Protein AF-0000000079730580 (afdb_homodimer)

InterPro domains:
  IPR032688 ABC-2 type transporter permease protein NosY-like [PF12679] (6-275)

Organism: NCBI:txid1457250

Sequence (556 aa):
MNRLLQIARKDFRDAARDRELYVAGALFLLLGLAIGYIVGGSPEQADGASVAFGSLAGLTFIGTLAAVALSQNQIVGKRSSGELRVLLSLPFSRRDVVYGSFFGRWALLATMSIVTLVVAAGLAFLRGAPVGVAPLLGAIVLASVLLGVFVSLAVGLSAGSENTARAAAGSFGIFIVVLFLWGQLPGIVRYVLNGFSSPTGATPSWAKAWGHLQPIAALRNLSVDVFPDLAPALSAFANSIPESQPVYTEPWFGALVVLAWVVLPVTAGYLKLRGADLMNRLLQIARKDFRDAARDRELYVAGALFLLLGLAIGYIVGGSPEQADGASVAFGSLAGLTFIGTLAAVALSQNQIVGKRSSGELRVLLSLPFSRRDVVYGSFFGRWALLATMSIVTLVVAAGLAFLRGAPVGVAPLLGAIVLASVLLGVFVSLAVGLSAGSENTARAAAGSFGIFIVVLFLWGQLPGIVRYVLNGFSSPTGATPSWAKAWGHLQPIAALRNLSVDVFPDLAPALSAFANSIPESQPVYTEPWFGALVVLAWVVLPVTAGYLKLRGADL

Solvent-accessible surface area (backbone atoms only — not comparable to full-atom values): 26695 Å² total; per-residue (Å²): 129,58,65,32,55,54,39,11,52,48,44,34,55,54,44,71,68,35,70,68,41,53,54,51,48,49,50,38,45,49,49,12,49,48,39,6,50,56,45,17,69,40,27,88,79,38,43,38,41,46,51,28,21,34,45,39,19,32,37,64,51,58,40,33,50,45,26,26,70,73,20,14,45,58,42,26,45,28,51,74,71,44,51,46,60,55,45,53,72,38,99,41,49,75,64,31,51,53,54,6,44,45,51,9,51,35,51,48,52,35,50,46,50,44,52,16,49,51,46,11,40,51,46,11,42,76,48,64,16,51,73,32,67,67,40,38,54,50,32,48,52,52,45,35,53,52,32,33,28,33,25,16,41,6,33,6,41,4,36,54,30,92,40,57,67,56,8,42,52,50,26,54,46,50,50,45,35,57,54,63,39,51,76,46,48,50,55,51,54,42,20,57,72,52,58,29,31,82,69,82,73,79,82,51,68,67,48,57,49,54,36,38,64,35,59,54,25,6,47,23,35,40,30,36,85,81,35,61,80,42,22,66,38,39,41,84,63,23,63,81,80,63,86,70,78,48,72,66,54,34,38,69,47,9,47,52,46,37,51,45,45,37,46,47,35,33,51,52,8,47,57,46,41,71,70,49,86,127,128,60,64,32,55,54,40,12,51,48,43,35,55,52,45,72,68,35,69,67,41,54,53,50,48,50,51,36,44,48,50,12,48,50,39,7,51,56,45,17,70,41,26,89,79,38,43,38,39,47,52,29,23,35,45,40,19,33,37,67,50,59,40,34,50,43,25,26,70,72,20,13,45,59,41,26,44,28,52,75,72,44,49,45,59,54,46,52,72,39,99,42,48,76,63,30,50,53,54,6,42,45,51,9,53,35,52,47,53,34,51,47,52,43,51,16,48,51,46,13,41,50,45,12,42,75,49,61,16,51,73,32,66,67,40,38,53,49,31,47,53,52,46,35,53,53,33,32,29,33,25,16,41,5,33,6,40,3,35,53,31,91,41,61,68,56,8,42,51,49,25,54,46,50,51,46,37,58,54,64,39,51,78,47,49,49,56,52,52,43,22,56,73,53,59,29,32,82,73,83,65,81,82,51,70,68,48,56,48,53,36,39,66,34,58,54,25,7,45,23,35,40,30,36,84,82,36,61,78,43,22,66,37,38,41,85,61,23,62,81,80,65,87,69,77,48,73,66,55,34,36,68,47,9,48,51,45,36,50,46,44,37,47,47,36,34,49,53,8,46,57,46,41,70,71,49,88,127

Structure (mmCIF, N/CA/C/O backbone):
data_AF-0000000079730580-model_v1
#
loop_
_entity.id
_entity.type
_entity.pdbx_description
1 polymer 'ABC transporter'
#
loop_
_atom_site.group_PDB
_atom_site.id
_atom_site.type_symbol
_atom_site.label_atom_id
_atom_site.label_alt_id
_atom_site.label_comp_id
_atom_site.label_asym_id
_atom_site.label_entity_id
_atom_site.label_seq_id
_atom_site.pdbx_PDB_ins_code
_atom_site.Cartn_x
_atom_site.Cartn_y
_atom_site.Cartn_z
_atom_site.occupancy
_atom_site.B_iso_or_equiv
_atom_site.auth_seq_id
_atom_site.auth_comp_id
_atom_site.auth_asym_id
_atom_site.auth_atom_id
_atom_site.pdbx_PDB_model_num
ATOM 1 N N . MET A 1 1 ? -25.781 35.344 5.598 1 67.62 1 MET A N 1
ATOM 2 C CA . MET A 1 1 ? -24.672 34.375 5.703 1 67.62 1 MET A CA 1
ATOM 3 C C . MET A 1 1 ? -24.672 33.406 4.535 1 67.62 1 MET A C 1
ATOM 5 O O . MET A 1 1 ? -25.734 32.938 4.109 1 67.62 1 MET A O 1
ATOM 9 N N . ASN A 1 2 ? -23.5 33.25 3.814 1 89.75 2 ASN A N 1
ATOM 10 C CA . ASN A 1 2 ? -23.359 32.375 2.66 1 89.75 2 ASN A CA 1
ATOM 11 C C . ASN A 1 2 ? -23.703 30.938 3.018 1 89.75 2 ASN A C 1
ATOM 13 O O . ASN A 1 2 ? -23.469 30.5 4.148 1 89.75 2 ASN A O 1
ATOM 17 N N . ARG A 1 3 ? -24.828 30.516 2.369 1 90.44 3 ARG A N 1
ATOM 18 C CA . ARG A 1 3 ? -25.328 29.156 2.578 1 90.44 3 ARG A CA 1
ATOM 19 C C . ARG A 1 3 ? -24.188 28.188 2.85 1 90.44 3 ARG A C 1
ATOM 21 O O . ARG A 1 3 ? -24.328 27.297 3.689 1 90.44 3 ARG A O 1
ATOM 28 N N . LEU A 1 4 ? -23.062 28.453 2.248 1 93 4 LEU A N 1
ATOM 29 C CA . LEU A 1 4 ? -21.891 27.594 2.412 1 93 4 LEU A CA 1
ATOM 30 C C . LEU A 1 4 ? -21.312 27.719 3.82 1 93 4 LEU A C 1
ATOM 32 O O . LEU A 1 4 ? -20.938 26.719 4.434 1 93 4 LEU A O 1
ATOM 36 N N . LEU A 1 5 ? -21.219 28.906 4.305 1 94.12 5 LEU A N 1
ATOM 37 C CA . LEU A 1 5 ? -20.656 29.156 5.629 1 94.12 5 LEU A CA 1
ATOM 38 C C . LEU A 1 5 ? -21.562 28.578 6.719 1 94.12 5 LEU A C 1
ATOM 40 O O . LEU A 1 5 ? -21.078 28.141 7.762 1 94.12 5 LEU A O 1
ATOM 44 N N . GLN A 1 6 ? -22.797 28.547 6.445 1 93.5 6 GLN A N 1
ATOM 45 C CA . GLN A 1 6 ? -23.75 27.984 7.398 1 93.5 6 GLN A CA 1
ATOM 46 C C . GLN A 1 6 ? -23.531 26.484 7.559 1 93.5 6 GLN A C 1
ATOM 48 O O . GLN A 1 6 ? -23.516 25.969 8.68 1 93.5 6 GLN A O 1
ATOM 53 N N . ILE A 1 7 ? -23.344 25.859 6.477 1 93.56 7 ILE A N 1
ATOM 54 C CA . ILE A 1 7 ? -23.109 24.422 6.52 1 93.56 7 ILE A CA 1
ATOM 55 C C . ILE A 1 7 ? -21.75 24.141 7.18 1 93.56 7 ILE A C 1
ATOM 57 O O . ILE A 1 7 ? -21.625 23.219 7.988 1 93.56 7 ILE A O 1
ATOM 61 N N . ALA A 1 8 ? -20.812 24.906 6.805 1 95.25 8 ALA A N 1
ATOM 62 C CA . ALA A 1 8 ? -19.484 24.75 7.379 1 95.25 8 ALA A CA 1
ATOM 63 C C . ALA A 1 8 ? -19.516 24.891 8.898 1 95.25 8 ALA A C 1
ATOM 65 O O . ALA A 1 8 ? -18.891 24.109 9.617 1 95.25 8 ALA A O 1
ATOM 66 N N . ARG A 1 9 ? -20.188 25.891 9.383 1 93.88 9 ARG A N 1
ATOM 67 C CA . ARG A 1 9 ? -20.312 26.125 10.812 1 93.88 9 ARG A CA 1
ATOM 68 C C . ARG A 1 9 ? -21.047 24.969 11.5 1 93.88 9 ARG A C 1
ATOM 70 O O . ARG A 1 9 ? -20.656 24.547 12.586 1 93.88 9 ARG A O 1
ATOM 77 N N . LYS A 1 10 ? -22 24.594 10.836 1 92.5 10 LYS A N 1
ATOM 78 C CA . LYS A 1 10 ? -22.766 23.453 11.367 1 92.5 10 LYS A CA 1
ATOM 79 C C . LYS A 1 10 ? -21.891 22.219 11.492 1 92.5 10 LYS A C 1
ATOM 81 O O . LYS A 1 10 ? -21.891 21.547 12.531 1 92.5 10 LYS A O 1
ATOM 86 N N . ASP A 1 11 ? -21.203 21.938 10.398 1 92.06 11 ASP A N 1
ATOM 87 C CA . ASP A 1 11 ? -20.375 20.734 10.391 1 92.06 11 ASP A CA 1
ATOM 88 C C . ASP A 1 11 ? -19.234 20.859 11.406 1 92.06 11 ASP A C 1
ATOM 90 O O . ASP A 1 11 ? -18.844 19.859 12.031 1 92.06 11 ASP A O 1
ATOM 94 N N . PHE A 1 12 ? -18.766 22.031 11.531 1 92.06 12 PHE A N 1
ATOM 95 C CA . PHE A 1 12 ? -17.734 22.266 12.539 1 92.06 12 PHE A CA 1
ATOM 96 C C . PHE A 1 12 ? -18.281 22 13.938 1 92.06 12 PHE A C 1
ATOM 98 O O . PHE A 1 12 ? -17.656 21.281 14.727 1 92.06 12 PHE A O 1
ATOM 105 N N . ARG A 1 13 ? -19.438 22.422 14.25 1 89.69 13 ARG A N 1
ATOM 106 C CA . ARG A 1 13 ? -20.047 22.297 15.57 1 89.69 13 ARG A CA 1
ATOM 107 C C . ARG A 1 13 ? -20.484 20.844 15.836 1 89.69 13 ARG A C 1
ATOM 109 O O . ARG A 1 13 ? -20.328 20.344 16.953 1 89.69 13 ARG A O 1
ATOM 116 N N . ASP A 1 14 ? -20.984 20.25 14.789 1 87.56 14 ASP A N 1
ATOM 117 C CA . ASP A 1 14 ? -21.391 18.859 14.93 1 87.56 14 ASP A CA 1
ATOM 118 C C . ASP A 1 14 ? -20.188 17.953 15.18 1 87.56 14 ASP A C 1
ATOM 120 O O . ASP A 1 14 ? -20.25 17.031 16 1 87.56 14 ASP A O 1
ATOM 124 N N . ALA A 1 15 ? -19.156 18.281 14.492 1 85.88 15 ALA A N 1
ATOM 125 C CA . ALA A 1 15 ? -17.953 17.469 14.625 1 85.88 15 ALA A CA 1
ATOM 126 C C . ALA A 1 15 ? -17.344 17.625 16.016 1 85.88 15 ALA A C 1
ATOM 128 O O . ALA A 1 15 ? -16.781 16.672 16.562 1 85.88 15 ALA A O 1
ATOM 129 N N . ALA A 1 16 ? -17.547 18.75 16.578 1 79.94 16 ALA A N 1
ATOM 130 C CA . ALA A 1 16 ? -16.969 19.047 17.891 1 79.94 16 ALA A CA 1
ATOM 131 C C . ALA A 1 16 ? -17.656 18.234 18.984 1 79.94 16 ALA A C 1
ATOM 133 O O . ALA A 1 16 ? -17.141 18.109 20.094 1 79.94 16 ALA A O 1
ATOM 134 N N . ARG A 1 17 ? -18.734 17.547 18.594 1 79.25 17 ARG A N 1
ATOM 135 C CA . ARG A 1 17 ? -19.5 16.797 19.578 1 79.25 17 ARG A CA 1
ATOM 136 C C . ARG A 1 17 ? -19.391 15.289 19.344 1 79.25 17 ARG A C 1
ATOM 138 O O . ARG A 1 17 ? -19.891 14.492 20.141 1 79.25 17 ARG A O 1
ATOM 145 N N . ASP A 1 18 ? -18.672 15.047 18.344 1 83.12 18 ASP A N 1
ATOM 146 C CA . ASP A 1 18 ? -18.547 13.633 17.984 1 83.12 18 ASP A CA 1
ATOM 147 C C . ASP A 1 18 ? -17.438 12.953 18.766 1 83.12 18 ASP A C 1
ATOM 149 O O . ASP A 1 18 ? -16.422 13.578 19.094 1 83.12 18 ASP A O 1
ATOM 153 N N . ARG A 1 19 ? -17.688 11.766 19.109 1 83.94 19 ARG A N 1
ATOM 154 C CA . ARG A 1 19 ? -16.734 10.977 19.875 1 83.94 19 ARG A CA 1
ATOM 155 C C . ARG A 1 19 ? -15.414 10.844 19.125 1 83.94 19 ARG A C 1
ATOM 157 O O . ARG A 1 19 ? -14.344 10.852 19.75 1 83.94 19 ARG A O 1
ATOM 164 N N . GLU A 1 20 ? -15.484 10.797 17.844 1 85.56 20 GLU A N 1
ATOM 165 C CA . GLU A 1 20 ? -14.273 10.641 17.047 1 85.56 20 GLU A CA 1
ATOM 166 C C . GLU A 1 20 ? -13.375 11.867 17.156 1 85.56 20 GLU A C 1
ATOM 168 O O . GLU A 1 20 ? -12.156 11.758 17.031 1 85.56 20 GLU A O 1
ATOM 173 N N . LEU A 1 21 ? -14.008 12.953 17.469 1 85.81 21 LEU A N 1
ATOM 174 C CA . LEU A 1 21 ? -13.227 14.172 17.609 1 85.81 21 LEU A CA 1
ATOM 175 C C . LEU A 1 21 ? -12.383 14.117 18.891 1 85.81 21 LEU A C 1
ATOM 177 O O . LEU A 1 21 ? -11.242 14.602 18.891 1 85.81 21 LEU A O 1
ATOM 181 N N . TYR A 1 22 ? -12.914 13.523 19.859 1 89.12 22 TYR A N 1
ATOM 182 C CA . TYR A 1 22 ? -12.172 13.43 21.109 1 89.12 22 TYR A CA 1
ATOM 183 C C . TYR A 1 22 ? -10.945 12.547 20.953 1 89.12 22 TYR A C 1
ATOM 185 O O . TYR A 1 22 ? -9.875 12.859 21.484 1 89.12 22 TYR A O 1
ATOM 193 N N . VAL A 1 23 ? -11.125 11.586 20.219 1 90.31 23 VAL A N 1
ATOM 194 C CA . VAL A 1 23 ? -10 10.688 19.984 1 90.31 23 VAL A CA 1
ATOM 195 C C . VAL A 1 23 ? -8.938 11.398 19.141 1 90.31 23 VAL A C 1
ATOM 197 O O . VAL A 1 23 ? -7.758 11.391 19.5 1 90.31 23 VAL A O 1
ATOM 200 N N . ALA A 1 24 ? -9.359 12.008 18.078 1 92.81 24 ALA A N 1
ATOM 201 C CA . ALA A 1 24 ? -8.43 12.75 17.234 1 92.81 24 ALA A CA 1
ATOM 202 C C . ALA A 1 24 ? -7.793 13.906 17.984 1 92.81 24 ALA A C 1
ATOM 204 O O . ALA A 1 24 ? -6.59 14.141 17.875 1 92.81 24 ALA A O 1
ATOM 205 N N . GLY A 1 25 ? -8.633 14.578 18.781 1 93.69 25 GLY A N 1
ATOM 206 C CA . GLY A 1 25 ? -8.117 15.672 19.594 1 93.69 25 GLY A CA 1
ATOM 207 C C . GLY A 1 25 ? -7.074 15.227 20.594 1 93.69 25 GLY A C 1
ATOM 208 O O . GLY A 1 25 ? -6.047 15.883 20.766 1 93.69 25 GLY A O 1
ATOM 209 N N . ALA A 1 26 ? -7.379 14.141 21.234 1 94.19 26 ALA A N 1
ATOM 210 C CA . ALA A 1 26 ? -6.422 13.586 22.188 1 94.19 26 ALA A CA 1
ATOM 211 C C . ALA A 1 26 ? -5.113 13.211 21.5 1 94.19 26 ALA A C 1
ATOM 213 O O . ALA A 1 26 ? -4.031 13.445 22.031 1 94.19 26 ALA A O 1
ATOM 214 N N . LEU A 1 27 ? -5.227 12.664 20.344 1 93 27 LEU A N 1
ATOM 215 C CA . LEU A 1 27 ? -4.043 12.273 19.594 1 93 27 LEU A CA 1
ATOM 216 C C . LEU A 1 27 ? -3.229 13.5 19.188 1 93 27 LEU A C 1
ATOM 218 O O . LEU A 1 27 ? -1.999 13.492 19.281 1 93 27 LEU A O 1
ATOM 222 N N . PHE A 1 28 ? -3.898 14.523 18.766 1 96.12 28 PHE A N 1
ATOM 223 C CA . PHE A 1 28 ? -3.242 15.773 18.391 1 96.12 28 PHE A CA 1
ATOM 224 C C . PHE A 1 28 ? -2.555 16.406 19.594 1 96.12 28 PHE A C 1
ATOM 226 O O . PHE A 1 28 ? -1.412 16.859 19.5 1 96.12 28 PHE A O 1
ATOM 233 N N . LEU A 1 29 ? -3.283 16.391 20.641 1 95.69 29 LEU A N 1
ATOM 234 C CA . LEU A 1 29 ? -2.725 16.953 21.859 1 95.69 29 LEU A CA 1
ATOM 235 C C . LEU A 1 29 ? -1.514 16.156 22.328 1 95.69 29 LEU A C 1
ATOM 237 O O . LEU A 1 29 ? -0.499 16.734 22.734 1 95.69 29 LEU A O 1
ATOM 241 N N . LEU A 1 30 ? -1.646 14.883 22.297 1 94.69 30 LEU A N 1
ATOM 242 C CA . LEU A 1 30 ? -0.543 14.016 22.688 1 94.69 30 LEU A CA 1
ATOM 243 C C . LEU A 1 30 ? 0.671 14.234 21.797 1 94.69 30 LEU A C 1
ATOM 245 O O . LEU A 1 30 ? 1.811 14.188 22.266 1 94.69 30 LEU A O 1
ATOM 249 N N . LEU A 1 31 ? 0.406 14.383 20.562 1 94.12 31 LEU A N 1
ATOM 250 C CA . LEU A 1 31 ? 1.49 14.68 19.641 1 94.12 31 LEU A CA 1
ATOM 251 C C . LEU A 1 31 ? 2.221 15.953 20.031 1 94.12 31 LEU A C 1
ATOM 253 O O . LEU A 1 31 ? 3.453 15.977 20.094 1 94.12 31 LEU A O 1
ATOM 257 N N . GLY A 1 32 ? 1.482 17 20.328 1 95.88 32 GLY A N 1
ATOM 258 C CA . GLY A 1 32 ? 2.082 18.266 20.75 1 95.88 32 GLY A CA 1
ATOM 259 C C . GLY A 1 32 ? 2.891 18.125 22.031 1 95.88 32 GLY A C 1
ATOM 260 O O . GLY A 1 32 ? 4.016 18.625 22.125 1 95.88 32 GLY A O 1
ATOM 261 N N . LEU A 1 33 ? 2.305 17.438 22.969 1 95.62 33 LEU A N 1
ATOM 262 C CA . LEU A 1 33 ? 2.979 17.234 24.25 1 95.62 33 LEU A CA 1
ATOM 263 C C . LEU A 1 33 ? 4.254 16.406 24.062 1 95.62 33 LEU A C 1
ATOM 265 O O . LEU A 1 33 ? 5.281 16.703 24.672 1 95.62 33 LEU A O 1
ATOM 269 N N . ALA A 1 34 ? 4.176 15.438 23.266 1 93 34 ALA A N 1
ATOM 270 C CA . ALA A 1 34 ? 5.332 14.578 23.031 1 93 34 ALA A CA 1
ATOM 271 C C . ALA A 1 34 ? 6.469 15.359 22.375 1 93 34 ALA A C 1
ATOM 273 O O . ALA A 1 34 ? 7.621 15.266 22.812 1 93 34 ALA A O 1
ATOM 274 N N . ILE A 1 35 ? 6.172 16.141 21.406 1 92 35 ILE A N 1
ATOM 275 C CA . ILE A 1 35 ? 7.188 16.906 20.688 1 92 35 ILE A CA 1
ATOM 276 C C . ILE A 1 35 ? 7.793 17.953 21.625 1 92 35 ILE A C 1
ATOM 278 O O . ILE A 1 35 ? 9.016 18.125 21.672 1 92 35 ILE A O 1
ATOM 282 N N . GLY A 1 36 ? 6.926 18.625 22.312 1 93.69 36 GLY A N 1
ATOM 283 C CA . GLY A 1 36 ? 7.426 19.594 23.266 1 93.69 36 GLY A CA 1
ATOM 284 C C . GLY A 1 36 ? 8.336 18.984 24.312 1 93.69 36 GLY A C 1
ATOM 285 O O . GLY A 1 36 ? 9.367 19.547 24.672 1 93.69 36 GLY A O 1
ATOM 286 N N . TYR A 1 37 ? 7.875 17.828 24.75 1 92.69 37 TYR A N 1
ATOM 287 C CA . TYR A 1 37 ? 8.648 17.125 25.781 1 92.69 37 TYR A CA 1
ATOM 288 C C . TYR A 1 37 ? 10.008 16.688 25.219 1 92.69 37 TYR A C 1
ATOM 290 O O . TYR A 1 37 ? 11.023 16.812 25.906 1 92.69 37 TYR A O 1
ATOM 298 N N . ILE A 1 38 ? 10.07 16.188 24.078 1 88.75 38 ILE A N 1
ATOM 299 C CA . ILE A 1 38 ? 11.281 15.664 23.469 1 88.75 38 ILE A CA 1
ATOM 300 C C . ILE A 1 38 ? 12.25 16.812 23.156 1 88.75 38 ILE A C 1
ATOM 302 O O . ILE A 1 38 ? 13.43 16.75 23.5 1 88.75 38 ILE A O 1
ATOM 306 N N . VAL A 1 39 ? 11.75 17.844 22.578 1 88.69 39 VAL A N 1
ATOM 307 C CA . VAL A 1 39 ? 12.586 18.984 22.234 1 88.69 39 VAL A CA 1
ATOM 308 C C . VAL A 1 39 ? 13.07 19.688 23.5 1 88.69 39 VAL A C 1
ATOM 310 O O . VAL A 1 39 ? 14.234 20.078 23.594 1 88.69 39 VAL A O 1
ATOM 313 N N . GLY A 1 40 ? 12.211 19.75 24.406 1 91.12 40 GLY A N 1
ATOM 314 C CA . GLY A 1 40 ? 12.555 20.359 25.688 1 91.12 40 GLY A CA 1
ATOM 315 C C . GLY A 1 40 ? 13.516 19.531 26.516 1 91.12 40 GLY A C 1
ATOM 316 O O . GLY A 1 40 ? 14.133 20.031 27.453 1 91.12 40 GLY A O 1
ATOM 317 N N . GLY A 1 41 ? 13.617 18.297 26.188 1 89.38 41 GLY A N 1
ATOM 318 C CA . GLY A 1 41 ? 14.508 17.406 26.906 1 89.38 41 GLY A CA 1
ATOM 319 C C . GLY A 1 41 ? 15.969 17.625 26.562 1 89.38 41 GLY A C 1
ATOM 320 O O . GLY A 1 41 ? 16.859 17.188 27.297 1 89.38 41 GLY A O 1
ATOM 321 N N . SER A 1 42 ? 16.188 18.219 25.438 1 89.38 42 SER A N 1
ATOM 322 C CA . SER A 1 42 ? 17.531 18.594 25.031 1 89.38 42 SER A CA 1
ATOM 323 C C . SER A 1 42 ? 17.578 20.031 24.5 1 89.38 42 SER A C 1
ATOM 325 O O . SER A 1 42 ? 17.906 20.266 23.344 1 89.38 42 SER A O 1
ATOM 327 N N . PRO A 1 43 ? 17.359 20.891 25.406 1 87.5 43 PRO A N 1
ATOM 328 C CA . PRO A 1 43 ? 17.219 22.281 24.984 1 87.5 43 PRO A CA 1
ATOM 329 C C . PRO A 1 43 ? 18.5 22.844 24.359 1 87.5 43 PRO A C 1
ATOM 331 O O . PRO A 1 43 ? 18.422 23.719 23.5 1 87.5 43 PRO A O 1
ATOM 334 N N . GLU A 1 44 ? 19.609 22.297 24.688 1 89 44 GLU A N 1
ATOM 335 C CA . GLU A 1 44 ? 20.891 22.781 24.172 1 89 44 GLU A CA 1
ATOM 336 C C . GLU A 1 44 ? 21.062 22.391 22.703 1 89 44 GLU A C 1
ATOM 338 O O . GLU A 1 44 ? 21.781 23.062 21.953 1 89 44 GLU A O 1
ATOM 343 N N . GLN A 1 45 ? 20.359 21.391 22.312 1 86.88 45 GLN A N 1
ATOM 344 C CA . GLN A 1 45 ? 20.469 20.906 20.953 1 86.88 45 GLN A CA 1
ATOM 345 C C . GLN 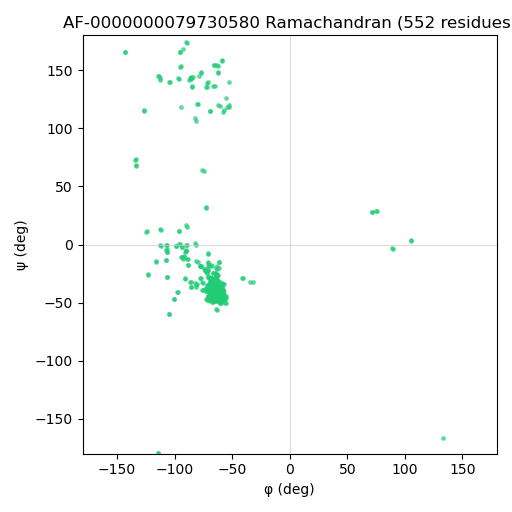A 1 45 ? 19.328 21.453 20.078 1 86.88 45 GLN A C 1
ATOM 347 O O . GLN A 1 45 ? 19.359 21.297 18.859 1 86.88 45 GLN A O 1
ATOM 352 N N . ALA A 1 46 ? 18.5 22.219 20.75 1 89.5 46 ALA A N 1
ATOM 353 C CA . ALA A 1 46 ? 17.312 22.703 20.031 1 89.5 46 ALA A CA 1
ATOM 354 C C . ALA A 1 46 ? 17.531 24.094 19.469 1 89.5 46 ALA A C 1
ATOM 356 O O . ALA A 1 46 ? 18.281 24.891 20.047 1 89.5 46 ALA A O 1
ATOM 357 N N . ASP A 1 47 ? 17.016 24.344 18.297 1 92.12 47 ASP A N 1
ATOM 358 C CA . ASP A 1 47 ? 16.984 25.703 17.781 1 92.12 47 ASP A CA 1
ATOM 359 C C . ASP A 1 47 ? 15.539 26.219 17.641 1 92.12 47 ASP A C 1
ATOM 361 O O . ASP A 1 47 ? 14.602 25.562 18.094 1 92.12 47 ASP A O 1
ATOM 365 N N . GLY A 1 48 ? 15.344 27.406 17.188 1 91.5 48 GLY A N 1
ATOM 366 C CA . GLY A 1 48 ? 14.047 28.047 17.109 1 91.5 48 GLY A CA 1
ATOM 367 C C . GLY A 1 48 ? 13.062 27.312 16.219 1 91.5 48 GLY A C 1
ATOM 368 O O . GLY A 1 48 ? 11.852 27.5 16.344 1 91.5 48 GLY A O 1
ATOM 369 N N . ALA A 1 49 ? 13.594 26.375 15.391 1 93.81 49 ALA A N 1
ATOM 370 C CA . ALA A 1 49 ? 12.727 25.719 14.414 1 93.81 49 ALA A CA 1
ATOM 371 C C . ALA A 1 49 ? 12.43 24.281 14.82 1 93.81 49 ALA A C 1
ATOM 373 O O . ALA A 1 49 ? 11.57 23.625 14.234 1 93.81 49 ALA A O 1
ATOM 374 N N . SER A 1 50 ? 13.047 23.781 15.867 1 92 50 SER A N 1
ATOM 375 C CA . SER A 1 50 ? 12.992 22.375 16.234 1 92 50 SER A CA 1
ATOM 376 C C . SER A 1 50 ? 11.562 21.938 16.547 1 92 50 SER A C 1
ATOM 378 O O . SER A 1 50 ? 11.109 20.891 16.094 1 92 50 SER A O 1
ATOM 380 N N . VAL A 1 51 ? 10.875 22.766 17.297 1 92.56 51 VAL A N 1
ATOM 381 C CA . VAL A 1 51 ? 9.516 22.406 17.719 1 92.56 51 VAL A CA 1
ATOM 382 C C . VAL A 1 51 ? 8.594 22.406 16.5 1 92.56 51 VAL A C 1
ATOM 384 O O . VAL A 1 51 ? 7.809 21.469 16.312 1 92.56 51 VAL A O 1
ATOM 387 N N . ALA A 1 52 ? 8.734 23.453 15.695 1 93.94 52 ALA A N 1
ATOM 388 C CA . ALA A 1 52 ? 7.918 23.547 14.484 1 93.94 52 ALA A CA 1
ATOM 389 C C . ALA A 1 52 ? 8.188 22.375 13.547 1 93.94 52 ALA A C 1
ATOM 391 O O . ALA A 1 52 ? 7.258 21.797 12.984 1 93.94 52 ALA A O 1
ATOM 392 N N . PHE A 1 53 ? 9.406 22.016 13.461 1 90.5 53 PHE A N 1
ATOM 393 C CA . PHE A 1 53 ? 9.836 20.906 12.609 1 90.5 53 PHE A CA 1
ATOM 394 C C . PHE A 1 53 ? 9.211 19.594 13.07 1 90.5 53 PHE A C 1
ATOM 396 O O . PHE A 1 53 ? 8.57 18.891 12.281 1 90.5 53 PHE A O 1
ATOM 403 N N . GLY A 1 54 ? 9.445 19.297 14.297 1 89.94 54 GLY A N 1
ATOM 404 C CA . GLY A 1 54 ? 8.922 18.047 14.828 1 89.94 54 GLY A CA 1
ATOM 405 C C . GLY A 1 54 ? 7.41 17.953 14.742 1 89.94 54 GLY A C 1
ATOM 406 O O . GLY A 1 54 ? 6.867 16.891 14.438 1 89.94 54 GLY A O 1
ATOM 407 N N . SER A 1 55 ? 6.742 19.031 15.016 1 93.19 55 SER A N 1
ATOM 408 C CA . SER A 1 55 ? 5.285 19.047 14.984 1 93.19 55 SER A CA 1
ATOM 409 C C . SER A 1 55 ? 4.762 18.844 13.57 1 93.19 55 SER A C 1
ATOM 411 O O . SER A 1 55 ? 3.828 18.062 13.359 1 93.19 55 SER A O 1
ATOM 413 N N . LEU A 1 56 ? 5.414 19.578 12.656 1 93.94 56 LEU A N 1
ATOM 414 C CA . LEU A 1 56 ? 5.004 19.422 11.266 1 93.94 56 LEU A CA 1
ATOM 415 C C . LEU A 1 56 ? 5.227 17.984 10.789 1 93.94 56 LEU A C 1
ATOM 417 O O . LEU A 1 56 ? 4.355 17.406 10.141 1 93.94 56 LEU A O 1
ATOM 421 N N . ALA A 1 57 ? 6.316 17.438 11.125 1 91.19 57 ALA A N 1
ATOM 422 C CA . ALA A 1 57 ? 6.629 16.062 10.75 1 91.19 57 ALA A CA 1
ATOM 423 C C . ALA A 1 57 ? 5.578 15.094 11.289 1 91.19 57 ALA A C 1
ATOM 425 O O . ALA A 1 57 ? 5.105 14.219 10.57 1 91.19 57 ALA A O 1
ATOM 426 N N . GLY A 1 58 ? 5.266 15.227 12.523 1 92 58 GLY A N 1
ATOM 427 C CA . GLY A 1 58 ? 4.254 14.383 13.125 1 92 58 GLY A CA 1
ATOM 428 C C . GLY A 1 58 ? 2.889 14.523 12.484 1 92 58 GLY A C 1
ATOM 429 O O . GLY A 1 58 ? 2.16 13.539 12.328 1 92 58 GLY A O 1
ATOM 430 N N . LEU A 1 59 ? 2.561 15.719 12.133 1 94.44 59 LEU A N 1
ATOM 431 C CA . LEU A 1 59 ? 1.254 15.992 11.547 1 94.44 59 LEU A CA 1
ATOM 432 C C . LEU A 1 59 ? 1.16 15.43 10.133 1 94.44 59 LEU A C 1
ATOM 434 O O . LEU A 1 59 ? 0.061 15.211 9.617 1 94.44 59 LEU A O 1
ATOM 438 N N . THR A 1 60 ? 2.295 15.188 9.453 1 91.94 60 THR A N 1
ATOM 439 C CA . THR A 1 60 ? 2.283 14.602 8.117 1 91.94 60 THR A CA 1
ATOM 440 C C . THR A 1 60 ? 1.707 13.188 8.156 1 91.94 60 THR A C 1
ATOM 442 O O . THR A 1 60 ? 1.098 12.734 7.18 1 91.94 60 THR A O 1
ATOM 445 N N . PHE A 1 61 ? 1.854 12.57 9.312 1 91 61 PHE A N 1
ATOM 446 C CA . PHE A 1 61 ? 1.299 11.227 9.398 1 91 61 PHE A CA 1
ATOM 447 C C . PHE A 1 61 ? 0.01 11.219 10.203 1 91 61 PHE A C 1
ATOM 449 O O . PHE A 1 61 ? -1.068 10.953 9.672 1 91 61 PHE A O 1
ATOM 456 N N . ILE A 1 62 ? 0.076 11.633 11.469 1 93 62 ILE A N 1
ATOM 457 C CA . ILE A 1 62 ? -1.071 11.578 12.367 1 93 62 ILE A CA 1
ATOM 458 C C . ILE A 1 62 ? -2.162 12.523 11.875 1 93 62 ILE A C 1
ATOM 460 O O . ILE A 1 62 ? -3.346 12.172 11.875 1 93 62 ILE A O 1
ATOM 464 N N . GLY A 1 63 ? -1.732 13.672 11.5 1 96.19 63 GLY A N 1
ATOM 465 C CA . GLY A 1 63 ? -2.688 14.664 11.039 1 96.19 63 GLY A CA 1
ATOM 466 C C . GLY A 1 63 ? -3.42 14.242 9.773 1 96.19 63 GLY A C 1
ATOM 467 O O . GLY A 1 63 ? -4.637 14.398 9.68 1 96.19 63 GLY A O 1
ATOM 468 N N . THR A 1 64 ? -2.662 13.766 8.805 1 96.44 64 THR A N 1
ATOM 469 C CA . THR A 1 64 ? -3.291 13.375 7.555 1 96.44 64 THR A CA 1
ATOM 470 C C . THR A 1 64 ? -4.164 12.133 7.75 1 96.44 64 THR A C 1
ATOM 472 O O . THR A 1 64 ? -5.215 12 7.121 1 96.44 64 THR A O 1
ATOM 475 N N . LEU A 1 65 ? -3.729 11.258 8.648 1 94.88 65 LEU A N 1
ATOM 476 C CA . LEU A 1 65 ? -4.562 10.109 8.992 1 94.88 65 LEU A CA 1
ATOM 477 C C . LEU A 1 65 ? -5.875 10.562 9.625 1 94.88 65 LEU A C 1
ATOM 479 O O . LEU A 1 65 ? -6.941 10.047 9.289 1 94.88 65 LEU A O 1
ATOM 483 N N . ALA A 1 66 ? -5.785 11.477 10.516 1 96.06 66 ALA A N 1
ATOM 484 C CA . ALA A 1 66 ? -6.969 12.031 11.172 1 96.06 66 ALA A CA 1
ATOM 485 C C . ALA A 1 66 ? -7.879 12.727 10.164 1 96.06 66 ALA A C 1
ATOM 487 O O . ALA A 1 66 ? -9.109 12.633 10.258 1 96.06 66 ALA A O 1
ATOM 488 N N . ALA A 1 67 ? -7.262 13.453 9.25 1 97.31 67 ALA A N 1
ATOM 489 C CA . ALA A 1 67 ? -8.039 14.133 8.219 1 97.31 67 ALA A CA 1
ATOM 490 C C . ALA A 1 67 ? -8.883 13.148 7.422 1 97.31 67 ALA A C 1
ATOM 492 O O . ALA A 1 67 ? -10.07 13.383 7.18 1 97.31 67 ALA A O 1
ATOM 493 N N . VAL A 1 68 ? -8.289 12.055 7.098 1 97.38 68 VAL A N 1
ATOM 494 C CA . VAL A 1 68 ? -8.992 11.031 6.332 1 97.38 68 VAL A CA 1
ATOM 495 C C . VAL A 1 68 ? -10.055 10.375 7.207 1 97.38 68 VAL A C 1
ATOM 497 O O . VAL A 1 68 ? -11.219 10.258 6.809 1 97.38 68 VAL A O 1
ATOM 500 N N . ALA A 1 69 ? -9.703 10.008 8.414 1 95.56 69 ALA A N 1
ATOM 501 C CA . ALA A 1 69 ? -10.594 9.289 9.32 1 95.56 69 ALA A CA 1
ATOM 502 C C . ALA A 1 69 ? -11.82 10.133 9.664 1 95.56 69 ALA A C 1
ATOM 504 O O . ALA A 1 69 ? -12.93 9.617 9.758 1 95.56 69 ALA A O 1
ATOM 505 N N . LEU A 1 70 ? -11.648 11.398 9.789 1 95.12 70 LEU A N 1
ATOM 506 C CA . LEU A 1 70 ? -12.727 12.266 10.258 1 95.12 70 LEU A CA 1
ATOM 507 C C . LEU A 1 70 ? -13.578 12.75 9.086 1 95.12 70 LEU A C 1
ATOM 509 O O . LEU A 1 70 ? -14.656 13.312 9.289 1 95.12 70 LEU A O 1
ATOM 513 N N . SER A 1 71 ? -13.078 12.539 7.875 1 96.75 71 SER A N 1
ATOM 514 C CA . SER A 1 71 ? -13.773 13.156 6.754 1 96.75 71 SER A CA 1
ATOM 515 C C . SER A 1 71 ? -14.344 12.109 5.801 1 96.75 71 SER A C 1
ATOM 517 O O . SER A 1 71 ? -15.18 12.422 4.957 1 96.75 71 SER A O 1
ATOM 519 N N . GLN A 1 72 ? -13.922 10.859 5.918 1 96.19 72 GLN A N 1
ATOM 520 C CA . GLN A 1 72 ? -14.234 9.836 4.93 1 96.19 72 GLN A CA 1
ATOM 521 C C . GLN A 1 72 ? -15.742 9.578 4.867 1 96.19 72 GLN A C 1
ATOM 523 O O . GLN A 1 72 ? -16.25 9.117 3.848 1 96.19 72 GLN A O 1
ATOM 528 N N . ASN A 1 73 ? -16.5 9.945 5.914 1 95.31 73 ASN A N 1
ATOM 529 C CA . ASN A 1 73 ? -17.938 9.641 5.965 1 95.31 73 ASN A CA 1
ATOM 530 C C . ASN A 1 73 ? -18.781 10.906 5.879 1 95.31 73 ASN A C 1
ATOM 532 O O . ASN A 1 73 ? -19.984 10.867 6.109 1 95.31 73 ASN A O 1
ATOM 536 N N . GLN A 1 74 ? -18.188 11.922 5.527 1 95.25 74 GLN A N 1
ATOM 537 C CA . GLN A 1 74 ? -18.812 13.227 5.699 1 95.25 74 GLN A CA 1
ATOM 538 C C . GLN A 1 74 ? -20.031 13.375 4.801 1 95.25 74 GLN A C 1
ATOM 540 O O . GLN A 1 74 ? -21.062 13.914 5.219 1 95.25 74 GLN A O 1
ATOM 545 N N . ILE A 1 75 ? -20.016 12.938 3.568 1 97.06 75 ILE A N 1
ATOM 546 C CA . ILE A 1 75 ? -21.109 13.133 2.633 1 97.06 75 ILE A CA 1
ATOM 547 C C . ILE A 1 75 ? -21.938 11.852 2.535 1 97.06 75 ILE A C 1
ATOM 549 O O . ILE A 1 75 ? -23.156 11.883 2.664 1 97.06 75 ILE A O 1
ATOM 553 N N . VAL A 1 76 ? -21.25 10.82 2.393 1 96.5 76 VAL A N 1
ATOM 554 C CA . VAL A 1 76 ? -21.953 9.539 2.266 1 96.5 76 VAL A CA 1
ATOM 555 C C . VAL A 1 76 ? -22.719 9.242 3.553 1 96.5 76 VAL A C 1
ATOM 557 O O . VAL A 1 76 ? -23.797 8.648 3.518 1 96.5 76 VAL A O 1
ATOM 560 N N . GLY A 1 77 ? -22.188 9.633 4.672 1 94.81 77 GLY A N 1
ATOM 561 C CA . GLY A 1 77 ? -22.891 9.492 5.938 1 94.81 77 GLY A CA 1
ATOM 562 C C . GLY A 1 77 ? -24.188 10.289 5.992 1 94.81 77 GLY A C 1
ATOM 563 O O . GLY A 1 77 ? -25.203 9.789 6.465 1 94.81 77 GLY A O 1
ATOM 564 N N . LYS A 1 78 ? -24.172 11.508 5.48 1 95.06 78 LYS A N 1
ATOM 565 C CA . LYS A 1 78 ? -25.375 12.328 5.391 1 95.06 78 LYS A CA 1
ATOM 566 C C . LYS A 1 78 ? -26.406 11.695 4.465 1 95.06 78 LYS A C 1
ATOM 568 O O . LYS A 1 78 ? -27.609 11.758 4.73 1 95.06 78 LYS A O 1
ATOM 573 N N . ARG A 1 79 ? -25.875 11.094 3.506 1 94.44 79 ARG A N 1
ATOM 574 C CA . ARG A 1 79 ? -26.766 10.43 2.557 1 94.44 79 ARG A CA 1
ATOM 575 C C . ARG A 1 79 ? -27.422 9.203 3.186 1 94.44 79 ARG A C 1
ATOM 577 O O . ARG A 1 79 ? -28.641 9.016 3.064 1 94.44 79 ARG A O 1
ATOM 584 N N . SER A 1 80 ? -26.641 8.453 3.855 1 93.88 80 SER A N 1
ATOM 585 C CA . SER A 1 80 ? -27.125 7.203 4.434 1 93.88 80 SER A CA 1
ATOM 586 C C . SER A 1 80 ? -28.094 7.461 5.578 1 93.88 80 SER A C 1
ATOM 588 O O . SER A 1 80 ? -29 6.668 5.812 1 93.88 80 SER A O 1
ATOM 590 N N . SER A 1 81 ? -27.984 8.562 6.266 1 94 81 SER A N 1
ATOM 591 C CA . SER A 1 81 ? -28.828 8.883 7.406 1 94 81 SER A CA 1
ATOM 592 C C . SER A 1 81 ? -30.062 9.68 6.973 1 94 81 SER A C 1
ATOM 594 O O . SER A 1 81 ? -30.969 9.922 7.777 1 94 81 SER A O 1
ATOM 596 N N . GLY A 1 82 ? -30.031 10.109 5.754 1 93.94 82 GLY A N 1
ATOM 597 C CA . GLY A 1 82 ? -31.141 10.914 5.262 1 93.94 82 GLY A CA 1
ATOM 598 C C . GLY A 1 82 ? -30.938 12.398 5.492 1 93.94 82 GLY A C 1
ATOM 599 O O . GLY A 1 82 ? -31.75 13.211 5.047 1 93.94 82 GLY A O 1
ATOM 600 N N . GLU A 1 83 ? -29.922 12.766 6.121 1 94.56 83 GLU A N 1
ATOM 601 C CA . GLU A 1 83 ? -29.625 14.164 6.402 1 94.56 83 GLU A CA 1
ATOM 602 C C . GLU A 1 83 ? -29.453 14.961 5.113 1 94.56 83 GLU A C 1
ATOM 604 O O . GLU A 1 83 ? -29.844 16.125 5.039 1 94.56 83 GLU A O 1
ATOM 609 N N . LEU A 1 84 ? -28.953 14.297 4.137 1 94.31 84 LEU A N 1
ATOM 610 C CA . LEU A 1 84 ? -28.719 14.984 2.869 1 94.31 84 LEU A CA 1
ATOM 611 C C . LEU A 1 84 ? -30.031 15.43 2.244 1 94.31 84 LEU A C 1
ATOM 613 O O . LEU A 1 84 ? -30.125 16.531 1.703 1 94.31 84 LEU A O 1
ATOM 617 N N . ARG A 1 85 ? -31.078 14.641 2.344 1 91.88 85 ARG A N 1
ATOM 618 C CA . ARG A 1 85 ? -32.406 14.977 1.812 1 91.88 85 ARG A CA 1
ATOM 619 C C . ARG A 1 85 ? -33 16.156 2.559 1 91.88 85 ARG A C 1
ATOM 621 O O . ARG A 1 85 ? -33.656 17 1.954 1 91.88 85 ARG A O 1
ATOM 628 N N . VAL A 1 86 ? -32.75 16.125 3.852 1 93.69 86 VAL A N 1
ATOM 629 C CA . VAL A 1 86 ? -33.281 17.203 4.691 1 93.69 86 VAL A CA 1
ATOM 630 C C . VAL A 1 86 ? -32.594 18.516 4.32 1 93.69 86 VAL A C 1
ATOM 632 O O . VAL A 1 86 ? -33.25 19.547 4.164 1 93.69 86 VAL A O 1
ATOM 635 N N . LEU A 1 87 ? -31.328 18.469 4.121 1 93.31 87 LEU A N 1
ATOM 636 C CA . LEU A 1 87 ? -30.562 19.672 3.797 1 93.31 87 LEU A CA 1
ATOM 637 C C . LEU A 1 87 ? -30.969 20.219 2.436 1 93.31 87 LEU A C 1
ATOM 639 O O . LEU A 1 87 ? -31.062 21.438 2.252 1 93.31 87 LEU A O 1
ATOM 643 N N . LEU A 1 88 ? -31.266 19.297 1.546 1 91.94 88 LEU A N 1
ATOM 644 C CA . LEU A 1 88 ? -31.625 19.703 0.194 1 91.94 88 LEU A CA 1
ATOM 645 C C . LEU A 1 88 ? -33.062 20.203 0.141 1 91.94 88 LEU A C 1
ATOM 647 O O . LEU A 1 88 ? -33.469 20.844 -0.828 1 91.94 88 LEU A O 1
ATOM 651 N N . SER A 1 89 ? -33.812 19.844 1.158 1 91.94 89 SER A N 1
ATOM 652 C CA . SER A 1 89 ? -35.156 20.391 1.266 1 91.94 89 SER A CA 1
ATOM 653 C C . SER A 1 89 ? -35.125 21.828 1.786 1 91.94 89 SER A C 1
ATOM 655 O O . SER A 1 89 ? -36.125 22.562 1.672 1 91.94 89 SER A O 1
ATOM 657 N N . LEU A 1 90 ? -34.062 22.141 2.35 1 90.75 90 LEU A N 1
ATOM 658 C CA . LEU A 1 90 ? -33.781 23.5 2.777 1 90.75 90 LEU A CA 1
ATOM 659 C C . LEU A 1 90 ? -33.094 24.281 1.664 1 90.75 90 LEU A C 1
ATOM 661 O O . LEU A 1 90 ? -32.781 23.734 0.611 1 90.75 90 LEU A O 1
ATOM 665 N N . PRO A 1 91 ? -32.906 25.469 1.845 1 92.19 91 PRO A N 1
ATOM 666 C CA . PRO A 1 91 ? -32.406 26.266 0.72 1 92.19 91 PRO A CA 1
ATOM 667 C C . PRO A 1 91 ? -30.922 25.984 0.415 1 92.19 91 PRO A C 1
ATOM 669 O O . PRO A 1 91 ? -30.172 26.922 0.119 1 92.19 91 PRO A O 1
ATOM 672 N N . PHE A 1 92 ? -30.5 24.75 0.645 1 94.06 92 PHE A N 1
ATOM 673 C CA . PHE A 1 92 ? -29.109 24.391 0.393 1 94.06 92 PHE A CA 1
ATOM 674 C C . PHE A 1 92 ? -28.984 23.562 -0.878 1 94.06 92 PHE A C 1
ATOM 676 O O . PHE A 1 92 ? -29.828 22.719 -1.158 1 94.06 92 PHE A O 1
ATOM 683 N N . SER A 1 93 ? -27.922 23.859 -1.651 1 94.94 93 SER A N 1
ATOM 684 C CA . SER A 1 93 ? -27.625 23.078 -2.842 1 94.94 93 SER A CA 1
ATOM 685 C C . SER A 1 93 ? -26.594 21.984 -2.545 1 94.94 93 SER A C 1
ATOM 687 O O . SER A 1 93 ? -25.969 21.984 -1.484 1 94.94 93 SER A O 1
ATOM 689 N N . ARG A 1 94 ? -26.547 21.078 -3.523 1 95 94 ARG A N 1
ATOM 690 C CA . ARG A 1 94 ? -25.547 20.031 -3.381 1 95 94 ARG A CA 1
ATOM 691 C C . ARG A 1 94 ? -24.141 20.625 -3.258 1 95 94 ARG A C 1
ATOM 693 O O . ARG A 1 94 ? -23.297 20.109 -2.525 1 95 94 ARG A O 1
ATOM 700 N N . ARG A 1 95 ? -23.906 21.734 -3.941 1 96 95 ARG A N 1
ATOM 701 C CA . ARG A 1 95 ? -22.641 22.438 -3.891 1 96 95 ARG A CA 1
ATOM 702 C C . ARG A 1 95 ? -22.375 23 -2.498 1 96 95 ARG A C 1
ATOM 704 O O . ARG A 1 95 ? -21.266 22.922 -1.987 1 96 95 ARG A O 1
ATOM 711 N N . ASP A 1 96 ? -23.391 23.609 -1.898 1 96.25 96 ASP A N 1
ATOM 712 C CA . ASP A 1 96 ? -23.281 24.156 -0.551 1 96.25 96 ASP A CA 1
ATOM 713 C C . ASP A 1 96 ? -22.891 23.078 0.452 1 96.25 96 ASP A C 1
ATOM 715 O O . ASP A 1 96 ? -22.047 23.297 1.314 1 96.25 96 ASP A O 1
ATOM 719 N N . VAL A 1 97 ? -23.453 21.969 0.238 1 96.25 97 VAL A N 1
ATOM 720 C CA . VAL A 1 97 ? -23.25 20.891 1.198 1 96.25 97 VAL A CA 1
ATOM 721 C C . VAL A 1 97 ? -21.828 20.344 1.078 1 96.25 97 VAL A C 1
ATOM 723 O O . VAL A 1 97 ? -21.109 20.219 2.08 1 96.25 97 VAL A O 1
ATOM 726 N N . VAL A 1 98 ? -21.391 20.094 -0.139 1 97.44 98 VAL A N 1
ATOM 727 C CA . VAL A 1 98 ? -20.078 19.484 -0.351 1 97.44 98 VAL A CA 1
ATOM 728 C C . VAL A 1 98 ? -18.984 20.453 0.063 1 97.44 98 VAL A C 1
ATOM 730 O O . VAL A 1 98 ? -18.109 20.125 0.871 1 97.44 98 VAL A O 1
ATOM 733 N N . TYR A 1 99 ? -19.062 21.641 -0.392 1 97.75 99 TYR A N 1
ATOM 734 C CA . TYR A 1 99 ? -18.016 22.609 -0.095 1 97.75 99 TYR A CA 1
ATOM 735 C C . TYR A 1 99 ? -18.141 23.125 1.339 1 97.75 99 TYR A C 1
ATOM 737 O O . TYR A 1 99 ? -17.125 23.422 1.978 1 97.75 99 TYR A O 1
ATOM 745 N N . GLY A 1 100 ? -19.312 23.219 1.839 1 97.19 100 GLY A N 1
ATOM 746 C CA . GLY A 1 100 ? -19.5 23.547 3.246 1 97.19 100 GLY A CA 1
ATOM 747 C C . GLY A 1 100 ? -18.859 22.516 4.172 1 97.19 100 GLY A C 1
ATOM 748 O O . GLY A 1 100 ? -18.188 22.875 5.133 1 97.19 100 GLY A O 1
ATOM 749 N N . SER A 1 101 ? -19.094 21.297 3.842 1 97.06 101 SER A N 1
ATOM 750 C CA . SER A 1 101 ? -18.516 20.219 4.645 1 97.06 101 SER A CA 1
ATOM 751 C C . SER A 1 101 ? -17 20.219 4.551 1 97.06 101 SER A C 1
ATOM 753 O O . SER A 1 101 ? -16.312 19.953 5.539 1 97.06 101 SER A O 1
ATOM 755 N N . PHE A 1 102 ? -16.547 20.5 3.336 1 98.12 102 PHE A N 1
ATOM 756 C CA . PHE A 1 102 ? -15.109 20.562 3.145 1 98.12 102 PHE A CA 1
ATOM 757 C C . PHE A 1 102 ? -14.5 21.641 4.031 1 98.12 102 PHE A C 1
ATOM 759 O O . PHE A 1 102 ? -13.562 21.375 4.793 1 98.12 102 PHE A O 1
ATOM 766 N N . PHE A 1 103 ? -15.047 22.812 3.99 1 97.81 103 PHE A N 1
ATOM 767 C CA . PHE A 1 103 ? -14.492 23.938 4.746 1 97.81 103 PHE A CA 1
ATOM 768 C C . PHE A 1 103 ? -14.695 23.734 6.242 1 97.81 103 PHE A C 1
ATOM 770 O O . PHE A 1 103 ? -13.859 24.141 7.051 1 97.81 103 PHE A O 1
ATOM 777 N N . GLY A 1 104 ? -15.766 23.141 6.621 1 96.75 104 GLY A N 1
ATOM 778 C CA . GLY A 1 104 ? -15.992 22.844 8.023 1 96.75 104 GLY A CA 1
ATOM 779 C C . GLY A 1 104 ? -14.961 21.906 8.609 1 96.75 104 GLY A C 1
ATOM 780 O O . GLY A 1 104 ? -14.406 22.172 9.68 1 96.75 104 GLY A O 1
ATOM 781 N N . ARG A 1 105 ? -14.703 20.875 7.871 1 96.56 105 ARG A N 1
ATOM 782 C CA . ARG A 1 105 ? -13.734 19.891 8.344 1 96.56 105 ARG A CA 1
ATOM 783 C C . ARG A 1 105 ? -12.312 20.438 8.266 1 96.56 105 ARG A C 1
ATOM 785 O O . ARG A 1 105 ? -11.477 20.141 9.117 1 96.56 105 ARG A O 1
ATOM 792 N N . TRP A 1 106 ? -12.047 21.156 7.203 1 97.94 106 TRP A N 1
ATOM 793 C CA . TRP A 1 106 ? -10.734 21.781 7.066 1 97.94 106 TRP A CA 1
ATOM 794 C C . TRP A 1 106 ? -10.461 22.719 8.234 1 97.94 106 TRP A C 1
ATOM 796 O O . TRP A 1 106 ? -9.375 22.672 8.828 1 97.94 106 TRP A O 1
ATOM 806 N N . ALA A 1 107 ? -11.438 23.547 8.594 1 97.31 107 ALA A N 1
ATOM 807 C CA . ALA A 1 107 ? -11.297 24.469 9.711 1 97.31 107 ALA A CA 1
ATOM 808 C C . ALA A 1 107 ? -11.086 23.719 11.023 1 97.31 107 ALA A C 1
ATOM 810 O O . ALA A 1 107 ? -10.305 24.156 11.875 1 97.31 107 ALA A O 1
ATOM 811 N N . LEU A 1 108 ? -11.805 22.703 11.164 1 96.25 108 LEU A N 1
ATOM 812 C CA . LEU A 1 108 ? -11.688 21.891 12.375 1 96.25 108 LEU A CA 1
ATOM 813 C C . LEU A 1 108 ? -10.273 21.344 12.523 1 96.25 108 LEU A C 1
ATOM 815 O O . LEU A 1 108 ? -9.664 21.469 13.586 1 96.25 108 LEU A O 1
ATOM 819 N N . LEU A 1 109 ? -9.781 20.75 11.484 1 97.25 109 LEU A N 1
ATOM 820 C CA . LEU A 1 109 ? -8.461 20.141 11.531 1 97.25 109 LEU A CA 1
ATOM 821 C C . LEU A 1 109 ? -7.367 21.203 11.641 1 97.25 109 LEU A C 1
ATOM 823 O O . LEU A 1 109 ? -6.348 20.984 12.297 1 97.25 109 LEU A O 1
ATOM 827 N N . ALA A 1 110 ? -7.559 22.328 10.984 1 97.56 110 ALA A N 1
ATOM 828 C CA . ALA A 1 110 ? -6.633 23.453 11.133 1 97.56 110 ALA A CA 1
ATOM 829 C C . ALA A 1 110 ? -6.559 23.922 12.586 1 97.56 110 ALA A C 1
ATOM 831 O O . ALA A 1 110 ? -5.473 24.156 13.109 1 97.56 110 ALA A O 1
ATOM 832 N N . THR A 1 111 ? -7.703 24.016 13.195 1 96.94 111 THR A N 1
ATOM 833 C CA . THR A 1 111 ? -7.754 24.438 14.594 1 96.94 111 THR A CA 1
ATOM 834 C C . THR A 1 111 ? -7.027 23.438 15.484 1 96.94 111 THR A C 1
ATOM 836 O O . THR A 1 111 ? -6.25 23.812 16.359 1 96.94 111 THR A O 1
ATOM 839 N N . MET A 1 112 ? -7.25 22.203 15.219 1 96.81 112 MET A N 1
ATOM 840 C CA . MET A 1 112 ? -6.578 21.156 16 1 96.81 112 MET A CA 1
ATOM 841 C C . MET A 1 112 ? -5.07 21.219 15.805 1 96.81 112 MET A C 1
ATOM 843 O O . MET A 1 112 ? -4.305 21.016 16.75 1 96.81 112 MET A O 1
ATOM 847 N N . SER A 1 113 ? -4.637 21.453 14.578 1 97.81 113 SER A N 1
ATOM 848 C CA . SER A 1 113 ? -3.209 21.547 14.297 1 97.81 113 SER A CA 1
ATOM 849 C C . SER A 1 113 ? -2.588 22.75 15 1 97.81 113 SER A C 1
ATOM 851 O O . SER A 1 113 ? -1.455 22.672 15.484 1 97.81 113 SER A O 1
ATOM 853 N N . ILE A 1 114 ? -3.32 23.875 15.047 1 98.12 114 ILE A N 1
ATOM 854 C CA . ILE A 1 114 ? -2.85 25.062 15.758 1 98.12 114 ILE A CA 1
ATOM 855 C C . ILE A 1 114 ? -2.664 24.734 17.234 1 98.12 114 ILE A C 1
ATOM 857 O O . ILE A 1 114 ? -1.638 25.078 17.828 1 98.12 114 ILE A O 1
ATOM 861 N N . VAL A 1 115 ? -3.615 24.109 17.797 1 97.56 115 VAL A N 1
ATOM 862 C CA . VAL A 1 115 ? -3.541 23.734 19.219 1 97.56 115 VAL A CA 1
ATOM 863 C C . VAL A 1 115 ? -2.324 22.844 19.453 1 97.56 115 VAL A C 1
ATOM 865 O O . VAL A 1 115 ? -1.583 23.031 20.422 1 97.56 115 VAL A O 1
ATOM 868 N N . THR A 1 116 ? -2.121 21.875 18.594 1 97.62 116 THR A N 1
ATOM 869 C CA . THR A 1 116 ? -0.985 20.953 18.688 1 97.62 116 THR A CA 1
ATOM 870 C C . THR A 1 116 ? 0.33 21.734 18.672 1 97.62 116 THR A C 1
ATOM 872 O O . THR A 1 116 ? 1.198 21.5 19.516 1 97.62 116 THR A O 1
ATOM 875 N N . LEU A 1 117 ? 0.466 22.672 17.766 1 97.94 117 LEU A N 1
ATOM 876 C CA . LEU A 1 117 ? 1.701 23.422 17.594 1 97.94 117 LEU A CA 1
ATOM 877 C C . LEU A 1 117 ? 1.935 24.359 18.781 1 97.94 117 LEU A C 1
ATOM 879 O O . LEU A 1 117 ? 3.066 24.5 19.25 1 97.94 117 LEU A O 1
ATOM 883 N N . VAL A 1 118 ? 0.883 24.984 19.234 1 97.81 118 VAL A N 1
ATOM 884 C CA . VAL A 1 118 ? 0.991 25.922 20.359 1 97.81 118 VAL A CA 1
ATOM 885 C C . VAL A 1 118 ? 1.349 25.156 21.625 1 97.81 118 VAL A C 1
ATOM 887 O O . VAL A 1 118 ? 2.193 25.609 22.406 1 97.81 118 VAL A O 1
ATOM 890 N N . VAL A 1 119 ? 0.74 24.047 21.844 1 97.81 119 VAL A N 1
ATOM 891 C CA . VAL A 1 119 ? 1.019 23.234 23.016 1 97.81 119 VAL A CA 1
ATOM 892 C C . VAL A 1 119 ? 2.457 22.719 22.953 1 97.81 119 VAL A C 1
ATOM 894 O O . VAL A 1 119 ? 3.166 22.734 23.969 1 97.81 119 VAL A O 1
ATOM 897 N N . ALA A 1 120 ? 2.889 22.219 21.828 1 97.19 120 ALA A N 1
ATOM 898 C CA . ALA A 1 120 ? 4.266 21.766 21.672 1 97.19 120 ALA A CA 1
ATOM 899 C C . ALA A 1 120 ? 5.254 22.891 21.969 1 97.19 120 ALA A C 1
ATOM 901 O O . ALA A 1 120 ? 6.219 22.703 22.703 1 97.19 120 ALA A O 1
ATOM 902 N N . ALA A 1 121 ? 4.988 24.078 21.422 1 97.38 121 ALA A N 1
ATOM 903 C CA . ALA A 1 121 ? 5.852 25.234 21.609 1 97.38 121 ALA A CA 1
ATOM 904 C C . ALA A 1 121 ? 5.867 25.672 23.078 1 97.38 121 ALA A C 1
ATOM 906 O O . ALA A 1 121 ? 6.926 25.984 23.625 1 97.38 121 ALA A O 1
ATOM 907 N N . GLY A 1 122 ? 4.711 25.703 23.656 1 97.81 122 GLY A N 1
ATOM 908 C CA . GLY A 1 122 ? 4.609 26.094 25.047 1 97.81 122 GLY A CA 1
ATOM 909 C C . GLY A 1 122 ? 5.383 25.188 25.984 1 97.81 122 GLY A C 1
ATOM 910 O O . GLY A 1 122 ? 6.129 25.656 26.844 1 97.81 122 GLY A O 1
ATOM 911 N N . LEU A 1 123 ? 5.195 23.906 25.75 1 97.12 123 LEU A N 1
ATOM 912 C CA . LEU A 1 123 ? 5.879 22.953 26.609 1 97.12 123 LEU A CA 1
ATOM 913 C C . LEU A 1 123 ? 7.387 23 26.391 1 97.12 123 LEU A C 1
ATOM 915 O O . LEU A 1 123 ? 8.156 22.953 27.344 1 97.12 123 LEU A O 1
ATOM 919 N N . ALA A 1 124 ? 7.805 23.047 25.203 1 96.25 124 ALA A N 1
ATOM 920 C CA . ALA A 1 124 ? 9.234 23.141 24.906 1 96.25 124 ALA A CA 1
ATOM 921 C C . ALA A 1 124 ? 9.836 24.406 25.547 1 96.25 124 ALA A C 1
ATOM 923 O O . ALA A 1 124 ? 10.922 24.359 26.109 1 96.25 124 ALA A O 1
ATOM 924 N N . PHE A 1 125 ? 9.109 25.484 25.469 1 96.44 125 PHE A N 1
ATOM 925 C CA . PHE A 1 125 ? 9.555 26.75 26.047 1 96.44 125 PHE A CA 1
ATOM 926 C C . PHE A 1 125 ? 9.672 26.641 27.562 1 96.44 125 PHE A C 1
ATOM 928 O O . PHE A 1 125 ? 10.656 27.109 28.141 1 96.44 125 PHE A O 1
ATOM 935 N N . LEU A 1 126 ? 8.719 26.016 28.141 1 96.56 126 LEU A N 1
ATOM 936 C CA . LEU A 1 126 ? 8.727 25.844 29.594 1 96.56 126 LEU A CA 1
ATOM 937 C C . LEU A 1 126 ? 9.898 24.969 30.031 1 96.56 126 LEU A C 1
ATOM 939 O O . LEU A 1 126 ? 10.414 25.125 31.141 1 96.56 126 LEU A O 1
ATOM 943 N N . ARG A 1 127 ? 10.352 24.172 29.172 1 95.69 127 ARG A N 1
ATOM 944 C CA . ARG A 1 127 ? 11.445 23.25 29.484 1 95.69 127 ARG A CA 1
ATOM 945 C C . ARG A 1 127 ? 12.789 23.844 29.047 1 95.69 127 ARG A C 1
ATOM 947 O O . ARG A 1 127 ? 13.812 23.172 29.094 1 95.69 127 ARG A O 1
ATOM 954 N N . GLY A 1 128 ? 12.773 25.078 28.469 1 94.81 128 GLY A N 1
ATOM 955 C CA . GLY A 1 128 ? 14 25.828 28.25 1 94.81 128 GLY A CA 1
ATOM 956 C C . GLY A 1 128 ? 14.445 25.844 26.797 1 94.81 128 GLY A C 1
ATOM 957 O O . GLY A 1 128 ? 15.516 26.359 26.484 1 94.81 128 GLY A O 1
ATOM 958 N N . ALA A 1 129 ? 13.703 25.266 25.906 1 94.88 129 ALA A N 1
ATOM 959 C CA . ALA A 1 129 ? 14.086 25.219 24.5 1 94.88 129 ALA A CA 1
ATOM 960 C C . ALA A 1 129 ? 13.672 26.5 23.781 1 94.88 129 ALA A C 1
ATOM 962 O O . ALA A 1 129 ? 12.609 27.062 24.078 1 94.88 129 ALA A O 1
ATOM 963 N N . PRO A 1 130 ? 14.508 26.938 22.844 1 95.12 130 PRO A N 1
ATOM 964 C CA . PRO A 1 130 ? 14.125 28.109 22.062 1 95.12 130 PRO A CA 1
ATOM 965 C C . PRO A 1 130 ? 12.984 27.812 21.078 1 95.12 130 PRO A C 1
ATOM 967 O O . PRO A 1 130 ? 12.93 26.734 20.516 1 95.12 130 PRO A O 1
ATOM 970 N N . VAL A 1 131 ? 12.062 28.766 20.969 1 94.75 131 VAL A N 1
ATOM 971 C CA . VAL A 1 131 ? 10.938 28.641 20.047 1 94.75 131 VAL A CA 1
ATOM 972 C C . VAL A 1 131 ? 10.867 29.875 19.141 1 94.75 131 VAL A C 1
ATOM 974 O O . VAL A 1 131 ? 10.727 31 19.641 1 94.75 131 VAL A O 1
ATOM 977 N N . GLY A 1 132 ? 11.094 29.625 17.844 1 95.19 132 GLY A N 1
ATOM 978 C CA . GLY A 1 132 ? 10.977 30.719 16.891 1 95.19 132 GLY A CA 1
ATOM 979 C C . GLY A 1 132 ? 9.555 30.953 16.422 1 95.19 132 GLY A C 1
ATOM 980 O O . GLY A 1 132 ? 8.852 30 16.062 1 95.19 132 GLY A O 1
ATOM 981 N N . VAL A 1 133 ? 9.148 32.188 16.359 1 95.25 133 VAL A N 1
ATOM 982 C CA . VAL A 1 133 ? 7.793 32.531 15.961 1 95.25 133 VAL A CA 1
ATOM 983 C C . VAL A 1 133 ? 7.602 32.312 14.469 1 95.25 133 VAL A C 1
ATOM 985 O O . VAL A 1 133 ? 6.562 31.781 14.047 1 95.25 133 VAL A O 1
ATOM 988 N N . ALA A 1 134 ? 8.609 32.625 13.672 1 95.31 134 ALA A N 1
ATOM 989 C CA . ALA A 1 134 ? 8.5 32.469 12.219 1 95.31 134 ALA A CA 1
ATOM 990 C C . ALA A 1 134 ? 8.32 31.031 11.82 1 95.31 134 ALA A C 1
ATOM 992 O O . ALA A 1 134 ? 7.387 30.688 11.078 1 95.31 134 ALA A O 1
ATOM 993 N N . PRO A 1 135 ? 9.18 30.156 12.391 1 96 135 PRO A N 1
ATOM 994 C CA . PRO A 1 135 ? 8.977 28.75 12.047 1 96 135 PRO A CA 1
ATOM 995 C C . PRO A 1 135 ? 7.629 28.203 12.539 1 96 135 PRO A C 1
ATOM 997 O O . PRO A 1 135 ? 7.016 27.375 11.875 1 96 135 PRO A O 1
ATOM 1000 N N . LEU A 1 136 ? 7.227 28.656 13.617 1 97 136 LEU A N 1
ATOM 1001 C CA . LEU A 1 136 ? 5.945 28.203 14.156 1 97 136 LEU A CA 1
ATOM 1002 C C . LEU A 1 136 ? 4.797 28.609 13.234 1 97 136 LEU A C 1
ATOM 1004 O O . LEU A 1 136 ? 3.926 27.797 12.93 1 97 136 LEU A O 1
ATOM 1008 N N . LEU A 1 137 ? 4.777 29.844 12.797 1 97.06 137 LEU A N 1
ATOM 1009 C CA . LEU A 1 137 ? 3.75 30.312 11.875 1 97.06 137 LEU A CA 1
ATOM 1010 C C . LEU A 1 137 ? 3.807 29.547 10.562 1 97.06 137 LEU A C 1
ATOM 1012 O O . LEU A 1 137 ? 2.766 29.203 9.992 1 97.06 137 LEU A O 1
ATOM 1016 N N . GLY A 1 138 ? 5.023 29.344 10.078 1 96.94 138 GLY A N 1
ATOM 1017 C CA . GLY A 1 138 ? 5.184 28.531 8.875 1 96.94 138 GLY A CA 1
ATOM 1018 C C . GLY A 1 138 ? 4.609 27.141 9.008 1 96.94 138 GLY A C 1
ATOM 1019 O O . GLY A 1 138 ? 3.922 26.656 8.109 1 96.94 138 GLY A O 1
ATOM 1020 N N . ALA A 1 139 ? 4.906 26.516 10.141 1 97.38 139 ALA A N 1
ATOM 1021 C CA . ALA A 1 139 ? 4.41 25.156 10.383 1 97.38 139 ALA A CA 1
ATOM 1022 C C . ALA A 1 139 ? 2.885 25.141 10.438 1 97.38 139 ALA A C 1
ATOM 1024 O O . ALA A 1 139 ? 2.254 24.188 9.977 1 97.38 139 ALA A O 1
ATOM 1025 N N . ILE A 1 140 ? 2.295 26.188 11.023 1 97.75 140 ILE A N 1
ATOM 1026 C CA . ILE A 1 140 ? 0.842 26.297 11.109 1 97.75 140 ILE A CA 1
ATOM 1027 C C . ILE A 1 140 ? 0.247 26.359 9.703 1 97.75 140 ILE A C 1
ATOM 1029 O O . ILE A 1 140 ? -0.705 25.641 9.391 1 97.75 140 ILE A O 1
ATOM 1033 N N . VAL A 1 141 ? 0.804 27.188 8.883 1 97.62 141 VAL A N 1
ATOM 1034 C CA . VAL A 1 141 ? 0.31 27.359 7.52 1 97.62 141 VAL A CA 1
ATOM 1035 C C . VAL A 1 141 ? 0.486 26.078 6.727 1 97.62 141 VAL A C 1
ATOM 1037 O O . VAL A 1 141 ? -0.459 25.594 6.098 1 97.62 141 VAL A O 1
ATOM 1040 N N . LEU A 1 142 ? 1.673 25.484 6.789 1 97.62 142 LEU A N 1
ATOM 1041 C CA . LEU A 1 142 ? 1.978 24.281 6.023 1 97.62 142 LEU A CA 1
ATOM 1042 C C . LEU A 1 142 ? 1.118 23.109 6.488 1 97.62 142 LEU A C 1
ATOM 1044 O O . LEU A 1 142 ? 0.599 22.344 5.664 1 97.62 142 LEU A O 1
ATOM 1048 N N . ALA A 1 143 ? 0.981 22.984 7.801 1 98 143 ALA A N 1
ATOM 1049 C CA . ALA A 1 143 ? 0.139 21.922 8.344 1 98 143 ALA A CA 1
ATOM 1050 C C . ALA A 1 143 ? -1.312 22.078 7.898 1 98 143 ALA A C 1
ATOM 1052 O O . ALA A 1 143 ? -1.976 21.109 7.535 1 98 143 ALA A O 1
ATOM 1053 N N . SER A 1 144 ? -1.772 23.297 7.965 1 98.25 144 SER A N 1
ATOM 1054 C CA . SER A 1 144 ? -3.15 23.562 7.57 1 98.25 144 SER A CA 1
ATOM 1055 C C . SER A 1 144 ? -3.387 23.203 6.105 1 98.25 144 SER A C 1
ATOM 1057 O O . SER A 1 144 ? -4.395 22.578 5.773 1 98.25 144 SER A O 1
ATOM 1059 N N . VAL A 1 145 ? -2.512 23.594 5.25 1 98.12 145 VAL A N 1
ATOM 1060 C CA . VAL A 1 145 ? -2.637 23.297 3.826 1 98.12 145 VAL A CA 1
ATOM 1061 C C . VAL A 1 145 ? -2.588 21.797 3.602 1 98.12 145 VAL A C 1
ATOM 1063 O O . VAL A 1 145 ? -3.408 21.234 2.865 1 98.12 145 VAL A O 1
ATOM 1066 N N . LEU A 1 146 ? -1.645 21.156 4.23 1 97.88 146 LEU A N 1
ATOM 1067 C CA . LEU A 1 146 ? -1.49 19.703 4.117 1 97.88 146 LEU A CA 1
ATOM 1068 C C . LEU A 1 146 ? -2.779 19 4.508 1 97.88 146 LEU A C 1
ATOM 1070 O O . LEU A 1 146 ? -3.256 18.125 3.775 1 97.88 146 LEU A O 1
ATOM 1074 N N . LEU A 1 147 ? -3.336 19.328 5.633 1 98.5 147 LEU A N 1
ATOM 1075 C CA . LEU A 1 147 ? -4.559 18.688 6.113 1 98.5 147 LEU A CA 1
ATOM 1076 C C . LEU A 1 147 ? -5.727 18.984 5.176 1 98.5 147 LEU A C 1
ATOM 1078 O O . LEU A 1 147 ? -6.602 18.141 4.98 1 98.5 147 LEU A O 1
ATOM 1082 N N . GLY A 1 148 ? -5.703 20.172 4.633 1 98.56 148 GLY A N 1
ATOM 1083 C CA . GLY A 1 148 ? -6.723 20.516 3.654 1 98.56 148 GLY A CA 1
ATOM 1084 C C . GLY A 1 148 ? -6.719 19.594 2.445 1 98.56 148 GLY A C 1
ATOM 1085 O O . GLY A 1 148 ? -7.781 19.234 1.93 1 98.56 148 GLY A O 1
ATOM 1086 N N . VAL A 1 149 ? -5.559 19.25 1.993 1 98.56 149 VAL A N 1
ATOM 1087 C CA . VAL A 1 149 ? -5.418 18.344 0.854 1 98.56 149 VAL A CA 1
ATOM 1088 C C . VAL A 1 149 ? -6.086 17.016 1.167 1 98.56 149 VAL A C 1
ATOM 1090 O O . VAL A 1 149 ? -6.863 16.484 0.362 1 98.56 149 VAL A O 1
ATOM 1093 N N . PHE A 1 150 ? -5.855 16.469 2.299 1 98.56 150 PHE A N 1
ATOM 1094 C CA . PHE A 1 150 ? -6.359 15.141 2.637 1 98.56 150 PHE A CA 1
ATOM 1095 C C . PHE A 1 150 ? -7.84 15.203 2.994 1 98.56 150 PHE A C 1
ATOM 1097 O O . PHE A 1 150 ? -8.578 14.242 2.771 1 98.56 150 PHE A O 1
ATOM 1104 N N . VAL A 1 151 ? -8.289 16.344 3.521 1 98.5 151 VAL A N 1
ATOM 1105 C CA . VAL A 1 151 ? -9.719 16.531 3.703 1 98.5 151 VAL A CA 1
ATOM 1106 C C . VAL A 1 151 ? -10.414 16.547 2.346 1 98.5 151 VAL A C 1
ATOM 1108 O O . VAL A 1 151 ? -11.469 15.93 2.176 1 98.5 151 VAL A O 1
ATOM 1111 N N . SER A 1 152 ? -9.812 17.25 1.431 1 98.75 152 SER A N 1
ATOM 1112 C CA . SER A 1 152 ? -10.383 17.297 0.086 1 98.75 152 SER A CA 1
ATOM 1113 C C . SER A 1 152 ? -10.5 15.914 -0.528 1 98.75 152 SER A C 1
ATOM 1115 O O . SER A 1 152 ? -11.531 15.57 -1.108 1 98.75 152 SER A O 1
ATOM 1117 N N . LEU A 1 153 ? -9.469 15.117 -0.348 1 98.56 153 LEU A N 1
ATOM 1118 C CA . LEU A 1 153 ? -9.461 13.758 -0.865 1 98.56 153 LEU A CA 1
ATOM 1119 C C . LEU A 1 153 ? -10.578 12.93 -0.237 1 98.56 153 LEU A C 1
ATOM 1121 O O . LEU A 1 153 ? -11.352 12.281 -0.946 1 98.56 153 LEU A O 1
ATOM 1125 N N . ALA A 1 154 ? -10.68 13.016 1.045 1 98.5 154 ALA A N 1
ATOM 1126 C CA . ALA A 1 154 ? -11.641 12.195 1.774 1 98.5 154 ALA A CA 1
ATOM 1127 C C . ALA A 1 154 ? -13.07 12.656 1.502 1 98.5 154 ALA A C 1
ATOM 1129 O O . ALA A 1 154 ? -13.953 11.836 1.252 1 98.5 154 ALA A O 1
ATOM 1130 N N . VAL A 1 155 ? -13.297 13.953 1.519 1 98.19 155 VAL A N 1
ATOM 1131 C CA . VAL A 1 155 ? -14.633 14.492 1.275 1 98.19 155 VAL A CA 1
ATOM 1132 C C . VAL A 1 155 ? -15.039 14.219 -0.17 1 98.19 155 VAL A C 1
ATOM 1134 O O . VAL A 1 155 ? -16.188 13.867 -0.439 1 98.19 155 VAL A O 1
ATOM 1137 N N . GLY A 1 156 ? -14.094 14.406 -1.086 1 98.5 156 GLY A N 1
ATOM 1138 C CA . GLY A 1 156 ? -14.391 14.109 -2.479 1 98.5 156 GLY A CA 1
ATOM 1139 C C . GLY A 1 156 ? -14.797 12.664 -2.711 1 98.5 156 GLY A C 1
ATOM 1140 O O . GLY A 1 156 ? -15.789 12.398 -3.393 1 98.5 156 GLY A O 1
ATOM 1141 N N . LEU A 1 157 ? -14.055 11.789 -2.146 1 98.19 157 LEU A N 1
ATOM 1142 C CA . LEU A 1 157 ? -14.367 10.375 -2.287 1 98.19 157 LEU A CA 1
ATOM 1143 C C . LEU A 1 157 ? -15.672 10.031 -1.576 1 98.19 157 LEU A C 1
ATOM 1145 O O . LEU A 1 157 ? -16.438 9.195 -2.053 1 98.19 157 LEU A O 1
ATOM 1149 N N . SER A 1 158 ? -15.883 10.648 -0.466 1 97.69 158 SER A N 1
ATOM 1150 C CA . SER A 1 158 ? -17.141 10.477 0.267 1 97.69 158 SER A CA 1
ATOM 1151 C C . SER A 1 158 ? -18.328 10.891 -0.579 1 97.69 158 SER A C 1
ATOM 1153 O O . SER A 1 158 ? -19.344 10.188 -0.618 1 97.69 158 SER A O 1
ATOM 1155 N N . ALA A 1 159 ? -18.219 11.961 -1.246 1 97.44 159 ALA A N 1
ATOM 1156 C CA . ALA A 1 159 ? -19.297 12.5 -2.068 1 97.44 159 ALA A CA 1
ATOM 1157 C C . ALA A 1 159 ? -19.562 11.609 -3.275 1 97.44 159 ALA A C 1
ATOM 1159 O O . ALA A 1 159 ? -20.703 11.508 -3.732 1 97.44 159 ALA A O 1
ATOM 1160 N N . GLY A 1 160 ? -18.547 10.977 -3.727 1 96.31 160 GLY A N 1
ATOM 1161 C CA . GLY A 1 160 ? -18.703 10.164 -4.926 1 96.31 160 GLY A CA 1
ATOM 1162 C C . GLY A 1 160 ? -19.016 8.711 -4.625 1 96.31 160 GLY A C 1
ATOM 1163 O O . GLY A 1 160 ? -19.234 7.918 -5.543 1 96.31 160 GLY A O 1
ATOM 1164 N N . SER A 1 161 ? -19.062 8.367 -3.404 1 95.31 161 SER A N 1
ATOM 1165 C CA . SER A 1 161 ? -19.25 6.965 -3.037 1 95.31 161 SER A CA 1
ATOM 1166 C C . SER A 1 161 ? -20.719 6.648 -2.797 1 95.31 161 SER A C 1
ATOM 1168 O O . SER A 1 161 ? -21.484 7.52 -2.385 1 95.31 161 SER A O 1
ATOM 1170 N N . GLU A 1 162 ? -21.062 5.387 -3.004 1 92.81 162 GLU A N 1
ATOM 1171 C CA . GLU A 1 162 ? -22.453 4.957 -2.865 1 92.81 162 GLU A CA 1
ATOM 1172 C C . GLU A 1 162 ? -22.734 4.48 -1.445 1 92.81 162 GLU A C 1
ATOM 1174 O O . GLU A 1 162 ? -23.875 4.527 -0.99 1 92.81 162 GLU A O 1
ATOM 1179 N N . ASN A 1 163 ? -21.688 3.984 -0.828 1 93.06 163 ASN A N 1
ATOM 1180 C CA . ASN A 1 163 ? -21.875 3.539 0.546 1 93.06 163 ASN A CA 1
ATOM 1181 C C . ASN A 1 163 ? -20.656 3.834 1.415 1 93.06 163 ASN A C 1
ATOM 1183 O O . ASN A 1 163 ? -19.609 4.195 0.902 1 93.06 163 ASN A O 1
ATOM 1187 N N . THR A 1 164 ? -20.922 3.709 2.689 1 93.62 164 THR A N 1
ATOM 1188 C CA . THR A 1 164 ? -19.938 4.129 3.678 1 93.62 164 THR A CA 1
ATOM 1189 C C . THR A 1 164 ? -18.703 3.242 3.609 1 93.62 164 THR A C 1
ATOM 1191 O O . THR A 1 164 ? -17.578 3.719 3.805 1 93.62 164 THR A O 1
ATOM 1194 N N . ALA A 1 165 ? -18.891 1.972 3.279 1 89.75 165 ALA A N 1
ATOM 1195 C CA . ALA A 1 165 ? -17.75 1.046 3.191 1 89.75 165 ALA A CA 1
ATOM 1196 C C . ALA A 1 165 ? -16.844 1.408 2.027 1 89.75 165 ALA A C 1
ATOM 1198 O O . ALA A 1 165 ? -15.617 1.4 2.168 1 89.75 165 ALA A O 1
ATOM 1199 N N . ARG A 1 166 ? -17.422 1.711 0.93 1 90.19 166 ARG A N 1
ATOM 1200 C CA . ARG A 1 166 ? -16.656 2.109 -0.25 1 90.19 166 ARG A CA 1
ATOM 1201 C C . ARG A 1 166 ? -15.93 3.424 -0.01 1 90.19 166 ARG A C 1
ATOM 1203 O O . ARG A 1 166 ? -14.789 3.594 -0.447 1 90.19 166 ARG A O 1
ATOM 1210 N N . ALA A 1 167 ? -16.578 4.355 0.678 1 95.38 167 ALA A N 1
ATOM 1211 C CA . ALA A 1 167 ? -15.969 5.641 0.987 1 95.38 167 ALA A CA 1
ATOM 1212 C C . ALA A 1 167 ? -14.766 5.469 1.909 1 95.38 167 ALA A C 1
ATOM 1214 O O . ALA A 1 167 ? -13.711 6.066 1.682 1 95.38 167 ALA A O 1
ATOM 1215 N N . ALA A 1 168 ? -14.977 4.676 2.945 1 94.31 168 ALA A N 1
ATOM 1216 C CA . ALA A 1 168 ? -13.891 4.406 3.885 1 94.31 168 ALA A CA 1
ATOM 1217 C C . ALA A 1 168 ? -12.711 3.725 3.186 1 94.31 168 ALA A C 1
ATOM 1219 O O . ALA A 1 168 ? -11.57 4.172 3.299 1 94.31 168 ALA A O 1
ATOM 1220 N N . ALA A 1 169 ? -13 2.717 2.414 1 91.56 169 ALA A N 1
ATOM 1221 C CA . ALA A 1 169 ? -11.969 1.974 1.696 1 91.56 169 ALA A CA 1
ATOM 1222 C C . ALA A 1 169 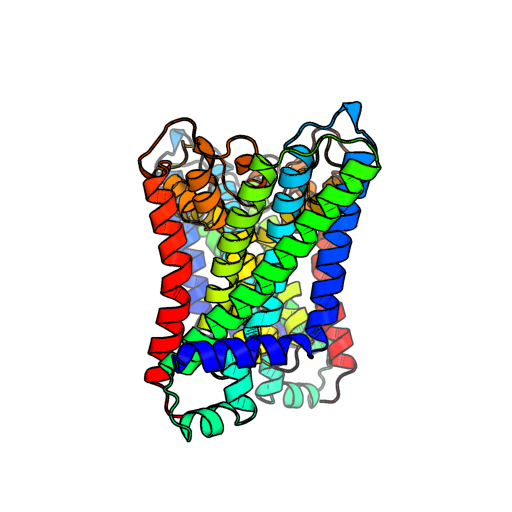? -11.227 2.875 0.709 1 91.56 169 ALA A C 1
ATOM 1224 O O . ALA A 1 169 ? -10 2.812 0.602 1 91.56 169 ALA A O 1
ATOM 1225 N N . GLY A 1 170 ? -12 3.641 0.022 1 95.19 170 GLY A N 1
ATOM 1226 C CA . GLY A 1 170 ? -11.391 4.562 -0.929 1 95.19 170 GLY A CA 1
ATOM 1227 C C . GLY A 1 170 ? -10.5 5.598 -0.272 1 95.19 170 GLY A C 1
ATOM 1228 O O . GLY A 1 170 ? -9.398 5.875 -0.754 1 95.19 170 GLY A O 1
ATOM 1229 N N . SER A 1 171 ? -10.992 6.164 0.792 1 97.38 171 SER A N 1
ATOM 1230 C CA . SER A 1 171 ? -10.258 7.23 1.461 1 97.38 171 SER A CA 1
ATOM 1231 C C . SER A 1 171 ? -8.977 6.703 2.107 1 97.38 171 SER A C 1
ATOM 1233 O O . SER A 1 171 ? -7.906 7.281 1.934 1 97.38 171 SER A O 1
ATOM 1235 N N . PHE A 1 172 ? -9.102 5.617 2.795 1 95.06 172 PHE A N 1
ATOM 1236 C CA . PHE A 1 172 ? -7.914 5.035 3.414 1 95.06 172 PHE A CA 1
ATOM 1237 C C . PHE A 1 172 ? -6.984 4.453 2.357 1 95.06 172 PHE A C 1
ATOM 1239 O O . PHE A 1 172 ? -5.762 4.48 2.516 1 95.06 172 PHE A O 1
ATOM 1246 N N . GLY A 1 173 ? -7.547 3.939 1.315 1 94.38 173 GLY A N 1
ATOM 1247 C CA . GLY A 1 173 ? -6.75 3.451 0.203 1 94.38 173 GLY A CA 1
ATOM 1248 C C . GLY A 1 173 ? -5.898 4.531 -0.44 1 94.38 173 GLY A C 1
ATOM 1249 O O . GLY A 1 173 ? -4.699 4.34 -0.647 1 94.38 173 GLY A O 1
ATOM 1250 N N . ILE A 1 174 ? -6.523 5.621 -0.719 1 94.81 174 ILE A N 1
ATOM 1251 C CA . ILE A 1 174 ? -5.789 6.707 -1.364 1 94.81 174 ILE A CA 1
ATOM 1252 C C . ILE A 1 174 ? -4.738 7.262 -0.407 1 94.81 17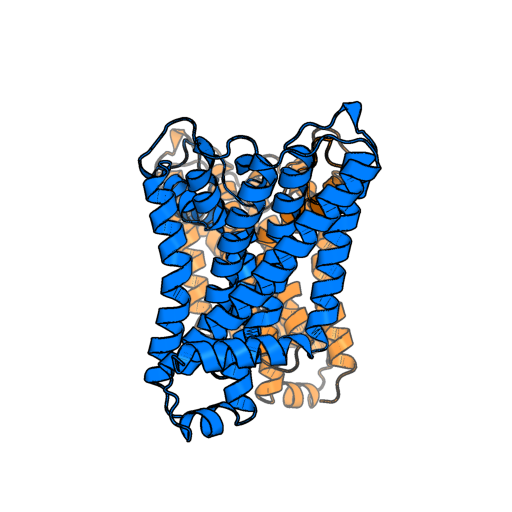4 ILE A C 1
ATOM 1254 O O . ILE A 1 174 ? -3.662 7.688 -0.836 1 94.81 174 ILE A O 1
ATOM 1258 N N . PHE A 1 175 ? -5.043 7.281 0.908 1 95.94 175 PHE A N 1
ATOM 1259 C CA . PHE A 1 175 ? -4.074 7.656 1.93 1 95.94 175 PHE A CA 1
ATOM 1260 C C . PHE A 1 175 ? -2.83 6.781 1.845 1 95.94 175 PHE A C 1
ATOM 1262 O O . PHE A 1 175 ? -1.709 7.289 1.8 1 95.94 175 PHE A O 1
ATOM 1269 N N . ILE A 1 176 ? -3.01 5.512 1.709 1 92.19 176 ILE A N 1
ATOM 1270 C CA . ILE A 1 176 ? -1.917 4.547 1.633 1 92.19 176 ILE A CA 1
ATOM 1271 C C . ILE A 1 176 ? -1.143 4.746 0.333 1 92.19 176 ILE A C 1
ATOM 1273 O O . ILE A 1 176 ? 0.091 4.738 0.33 1 92.19 176 ILE A O 1
ATOM 1277 N N . VAL A 1 177 ? -1.838 4.973 -0.723 1 93.31 177 VAL A N 1
ATOM 1278 C CA . VAL A 1 177 ? -1.199 5.141 -2.025 1 93.31 177 VAL A CA 1
ATOM 1279 C C . VAL A 1 177 ? -0.322 6.391 -2.014 1 93.31 177 VAL A C 1
ATOM 1281 O O . VAL A 1 177 ? 0.837 6.344 -2.432 1 93.31 177 VAL A O 1
ATOM 1284 N N . VAL A 1 178 ? -0.866 7.457 -1.485 1 93.88 178 VAL A N 1
ATOM 1285 C CA . VAL A 1 178 ? -0.161 8.734 -1.518 1 93.88 178 VAL A CA 1
ATOM 1286 C C . VAL A 1 178 ? 1.047 8.68 -0.584 1 93.88 178 VAL A C 1
ATOM 1288 O O . VAL A 1 178 ? 2.137 9.133 -0.944 1 93.88 178 VAL A O 1
ATOM 1291 N N . LEU A 1 179 ? 0.882 8.055 0.549 1 91 179 LEU A N 1
ATOM 1292 C CA . LEU A 1 179 ? 1.951 8.109 1.541 1 91 179 LEU A CA 1
ATOM 1293 C C . LEU A 1 179 ? 2.986 7.016 1.284 1 91 179 LEU A C 1
ATOM 1295 O O . LEU A 1 179 ? 4.188 7.238 1.465 1 91 179 LEU A O 1
ATOM 1299 N N . PHE A 1 180 ? 2.492 5.91 0.774 1 87.88 180 PHE A N 1
ATOM 1300 C CA . PHE A 1 180 ? 3.428 4.797 0.854 1 87.88 180 PHE A CA 1
ATOM 1301 C C . PHE A 1 180 ? 3.697 4.215 -0.529 1 87.88 180 PHE A C 1
ATOM 1303 O O . PHE A 1 180 ? 4.762 3.643 -0.771 1 87.88 180 PHE A O 1
ATOM 1310 N N . LEU A 1 181 ? 2.766 4.375 -1.428 1 89.62 181 LEU A N 1
ATOM 1311 C CA . LEU A 1 181 ? 2.885 3.66 -2.693 1 89.62 181 LEU A CA 1
ATOM 1312 C C . LEU A 1 181 ? 3.248 4.617 -3.826 1 89.62 181 LEU A C 1
ATOM 1314 O O . LEU A 1 181 ? 3.678 4.184 -4.898 1 89.62 181 LEU A O 1
ATOM 1318 N N . TRP A 1 182 ? 3.133 5.871 -3.609 1 90.31 182 TRP A N 1
ATOM 1319 C CA . TRP A 1 182 ? 3.32 6.852 -4.672 1 90.31 182 TRP A CA 1
ATOM 1320 C C . TRP A 1 182 ? 4.707 6.723 -5.297 1 90.31 182 TRP A C 1
ATOM 1322 O O . TRP A 1 182 ? 4.844 6.688 -6.52 1 90.31 182 TRP A O 1
ATOM 1332 N N . GLY A 1 183 ? 5.699 6.656 -4.469 1 85.38 183 GLY A N 1
ATOM 1333 C CA . GLY A 1 183 ? 7.078 6.609 -4.926 1 85.38 183 GLY A CA 1
ATOM 1334 C C . GLY A 1 183 ? 7.441 5.297 -5.59 1 85.38 183 GLY A C 1
ATOM 1335 O O . GLY A 1 183 ? 8.445 5.211 -6.301 1 85.38 183 GLY A O 1
ATOM 1336 N N . GLN A 1 184 ? 6.641 4.281 -5.406 1 83.25 184 GLN A N 1
ATOM 1337 C CA . GLN A 1 184 ? 6.93 2.957 -5.945 1 83.25 184 GLN A CA 1
ATOM 1338 C C . GLN A 1 184 ? 6.375 2.807 -7.359 1 83.25 184 GLN A C 1
ATOM 1340 O O . GLN A 1 184 ? 6.82 1.943 -8.117 1 83.25 184 GLN A O 1
ATOM 1345 N N . LEU A 1 185 ? 5.492 3.652 -7.715 1 87.69 185 LEU A N 1
ATOM 1346 C CA . LEU A 1 185 ? 4.746 3.459 -8.953 1 87.69 185 LEU A CA 1
ATOM 1347 C C . LEU A 1 185 ? 5.664 3.572 -10.164 1 87.69 185 LEU A C 1
ATOM 1349 O O . LEU A 1 185 ? 5.633 2.719 -11.055 1 87.69 185 LEU A O 1
ATOM 1353 N N . PRO A 1 186 ? 6.555 4.574 -10.234 1 85 186 PRO A N 1
ATOM 1354 C CA . PRO A 1 186 ? 7.469 4.609 -11.383 1 85 186 PRO A CA 1
ATOM 1355 C C . PRO A 1 186 ? 8.398 3.402 -11.43 1 85 186 PRO A C 1
ATOM 1357 O O . PRO A 1 186 ? 8.727 2.91 -12.516 1 85 186 PRO A O 1
ATOM 1360 N N . GLY A 1 187 ? 8.82 2.957 -10.211 1 82.31 187 GLY A N 1
ATOM 1361 C CA . GLY A 1 187 ? 9.656 1.769 -10.164 1 82.31 187 GLY A CA 1
ATOM 1362 C C . GLY A 1 187 ? 8.977 0.538 -10.734 1 82.31 187 GLY A C 1
ATOM 1363 O O . GLY A 1 187 ? 9.609 -0.265 -11.422 1 82.31 187 GLY A O 1
ATOM 1364 N N . ILE A 1 188 ? 7.75 0.437 -10.469 1 82.81 188 ILE A N 1
ATOM 1365 C CA . ILE A 1 188 ? 6.977 -0.686 -10.984 1 82.81 188 ILE A CA 1
ATOM 1366 C C . ILE A 1 188 ? 6.867 -0.584 -12.508 1 82.81 188 ILE A C 1
ATOM 1368 O O . ILE A 1 188 ? 7.07 -1.572 -13.219 1 82.81 188 ILE A O 1
ATOM 1372 N N . VAL A 1 189 ? 6.574 0.566 -13.008 1 85.88 189 VAL A N 1
ATOM 1373 C CA . VAL A 1 189 ? 6.434 0.789 -14.445 1 85.88 189 VAL A CA 1
ATOM 1374 C C . VAL A 1 189 ? 7.762 0.512 -15.141 1 85.88 189 VAL A C 1
ATOM 1376 O O . VAL A 1 189 ? 7.801 -0.173 -16.172 1 85.88 189 VAL A O 1
ATOM 1379 N N . ARG A 1 190 ? 8.867 1.016 -14.57 1 84 190 ARG A N 1
ATOM 1380 C CA . ARG A 1 190 ? 10.188 0.8 -15.156 1 84 190 ARG A CA 1
ATOM 1381 C C . ARG A 1 190 ? 10.57 -0.678 -15.125 1 84 190 ARG A C 1
ATOM 1383 O O . ARG A 1 190 ? 11.203 -1.18 -16.047 1 84 190 ARG A O 1
ATOM 1390 N N . TYR A 1 191 ? 10.203 -1.342 -13.984 1 80.06 191 TYR A N 1
ATOM 1391 C CA . TYR A 1 191 ? 10.453 -2.771 -13.852 1 80.06 191 TYR A CA 1
ATOM 1392 C C . TYR A 1 191 ? 9.781 -3.555 -14.969 1 80.06 191 TYR A C 1
ATOM 1394 O O . TYR A 1 191 ? 10.391 -4.43 -15.578 1 80.06 191 TYR A O 1
ATOM 1402 N N . VAL A 1 192 ? 8.594 -3.131 -15.297 1 76.44 192 VAL A N 1
ATOM 1403 C CA . VAL A 1 192 ? 7.82 -3.805 -16.344 1 76.44 192 VAL A CA 1
ATOM 1404 C C . VAL A 1 192 ? 8.375 -3.443 -17.719 1 76.44 192 VAL A C 1
ATOM 1406 O O . VAL A 1 192 ? 8.555 -4.316 -18.562 1 76.44 192 VAL A O 1
ATOM 1409 N N . LEU A 1 193 ? 8.75 -2.189 -17.875 1 77.56 193 LEU A N 1
ATOM 1410 C CA . LEU A 1 193 ? 9.234 -1.725 -19.172 1 77.56 193 LEU A CA 1
ATOM 1411 C C . LEU A 1 193 ? 10.609 -2.303 -19.484 1 77.56 193 LEU A C 1
ATOM 1413 O O . LEU A 1 193 ? 10.961 -2.488 -20.656 1 77.56 193 LEU A O 1
ATOM 1417 N N . ASN A 1 194 ? 11.328 -2.58 -18.406 1 76.19 194 ASN A N 1
ATOM 1418 C CA . ASN A 1 194 ? 12.672 -3.125 -18.594 1 76.19 194 ASN A CA 1
ATOM 1419 C C . ASN A 1 194 ? 12.656 -4.652 -18.641 1 76.19 194 ASN A C 1
ATOM 1421 O O . ASN A 1 194 ? 13.656 -5.301 -18.328 1 76.19 194 ASN A O 1
ATOM 1425 N N . GLY A 1 195 ? 11.5 -5.23 -18.844 1 71.25 195 GLY A N 1
ATOM 1426 C CA . GLY A 1 195 ? 11.414 -6.676 -18.969 1 71.25 195 GLY A CA 1
ATOM 1427 C C . GLY A 1 195 ? 11.539 -7.398 -17.641 1 71.25 195 GLY A C 1
ATOM 1428 O O . GLY A 1 195 ? 12.234 -8.406 -17.531 1 71.25 195 GLY A O 1
ATOM 1429 N N . PHE A 1 196 ? 11.07 -6.609 -16.547 1 70.06 196 PHE A N 1
ATOM 1430 C CA . PHE A 1 196 ? 10.992 -7.188 -15.219 1 70.06 196 PHE A CA 1
ATOM 1431 C C . PHE A 1 196 ? 12.391 -7.391 -14.641 1 70.06 196 PHE A C 1
ATOM 1433 O O . PHE A 1 196 ? 12.648 -8.398 -13.977 1 70.06 196 PHE A O 1
ATOM 1440 N N . SER A 1 197 ? 13.242 -6.57 -15.086 1 69.31 197 SER A N 1
ATOM 1441 C CA . SER A 1 197 ? 14.57 -6.461 -14.492 1 69.31 197 SER A CA 1
ATOM 1442 C C . SER A 1 197 ? 14.766 -5.113 -13.805 1 69.31 197 SER A C 1
ATOM 1444 O O . SER A 1 197 ? 14.133 -4.125 -14.18 1 69.31 197 SER A O 1
ATOM 1446 N N . SER A 1 198 ? 15.453 -5.262 -12.695 1 66.94 198 SER A N 1
ATOM 1447 C CA . SER A 1 198 ? 15.711 -4.008 -12 1 66.94 198 SER A CA 1
ATOM 1448 C C . SER A 1 198 ? 16.344 -2.975 -12.922 1 66.94 198 SER A C 1
ATOM 1450 O O . SER A 1 198 ? 17.297 -3.279 -13.641 1 66.94 198 SER A O 1
ATOM 1452 N N . PRO A 1 199 ? 15.68 -1.894 -13.125 1 63.88 199 PRO A N 1
ATOM 1453 C CA . PRO A 1 199 ? 16.188 -0.869 -14.039 1 63.88 199 PRO A CA 1
ATOM 1454 C C . PRO A 1 199 ? 17.609 -0.438 -13.719 1 63.88 199 PRO A C 1
ATOM 1456 O O . PRO A 1 199 ? 17.984 -0.364 -12.547 1 63.88 199 PRO A O 1
ATOM 1459 N N . THR A 1 200 ? 18.359 -0.69 -14.766 1 66.81 200 THR A N 1
ATOM 1460 C CA . THR A 1 200 ? 19.734 -0.234 -14.68 1 66.81 200 THR A CA 1
ATOM 1461 C C . THR A 1 200 ? 19.891 1.141 -15.328 1 66.81 200 THR A C 1
ATOM 1463 O O . THR A 1 200 ? 19.141 1.494 -16.234 1 66.81 200 THR A O 1
ATOM 1466 N N . GLY A 1 201 ? 20.297 2.145 -14.5 1 66.44 201 GLY A N 1
ATOM 1467 C CA . GLY A 1 201 ? 20.531 3.479 -15.031 1 66.44 201 GLY A CA 1
ATOM 1468 C C . GLY A 1 201 ? 19.891 4.57 -14.203 1 66.44 201 GLY A C 1
ATOM 1469 O O . GLY A 1 201 ? 19.375 4.309 -13.109 1 66.44 201 GLY A O 1
ATOM 1470 N N . ALA A 1 202 ? 19.969 5.633 -15.008 1 74.12 202 ALA A N 1
ATOM 1471 C CA . ALA A 1 202 ? 19.469 6.809 -14.305 1 74.12 202 ALA A CA 1
ATOM 1472 C C . ALA A 1 202 ? 17.938 6.824 -14.297 1 74.12 202 ALA A C 1
ATOM 1474 O O . ALA A 1 202 ? 17.297 6.301 -15.219 1 74.12 202 ALA A O 1
ATOM 1475 N N . THR A 1 203 ? 17.312 7.293 -13.258 1 78.69 203 THR A N 1
ATOM 1476 C CA . THR A 1 203 ? 15.859 7.453 -13.188 1 78.69 203 THR A CA 1
ATOM 1477 C C . THR A 1 203 ? 15.367 8.414 -14.273 1 78.69 203 THR A C 1
ATOM 1479 O O . THR A 1 203 ? 15.852 9.539 -14.375 1 78.69 203 THR A O 1
ATOM 1482 N N . PRO A 1 204 ? 14.508 7.922 -15.156 1 83.5 204 PRO A N 1
ATOM 1483 C CA . PRO A 1 204 ? 14 8.781 -16.219 1 83.5 204 PRO A CA 1
ATOM 1484 C C . PRO A 1 204 ? 13.266 10.016 -15.695 1 83.5 204 PRO A C 1
ATOM 1486 O O . PRO A 1 204 ? 12.805 10.016 -14.555 1 83.5 204 PRO A O 1
ATOM 1489 N N . SER A 1 205 ? 13.164 11.07 -16.562 1 83.06 205 SER A N 1
ATOM 1490 C CA . SER A 1 205 ? 12.594 12.359 -16.172 1 83.06 205 SER A CA 1
ATOM 1491 C C . SER A 1 205 ? 11.133 12.219 -15.75 1 83.06 205 SER A C 1
ATOM 1493 O O . SER A 1 205 ? 10.688 12.883 -14.82 1 83.06 205 SER A O 1
ATOM 1495 N N . TRP A 1 206 ? 10.422 11.336 -16.406 1 86.56 206 TRP A N 1
ATOM 1496 C CA . TRP A 1 206 ? 9.016 11.188 -16.062 1 86.56 206 TRP A CA 1
ATOM 1497 C C . TRP A 1 206 ? 8.844 10.617 -14.664 1 86.56 206 TRP A C 1
ATOM 1499 O O . TRP A 1 206 ? 7.898 10.961 -13.953 1 86.56 206 TRP A O 1
ATOM 1509 N N . ALA A 1 207 ? 9.766 9.703 -14.328 1 84.69 207 ALA A N 1
ATOM 1510 C CA . ALA A 1 207 ? 9.703 9.094 -13 1 84.69 207 ALA A CA 1
ATOM 1511 C C . ALA A 1 207 ? 10.023 10.117 -11.914 1 84.69 207 ALA A C 1
ATOM 1513 O O . ALA A 1 207 ? 9.406 10.109 -10.844 1 84.69 207 ALA A O 1
ATOM 1514 N N . LYS A 1 208 ? 10.969 10.969 -12.211 1 81.88 208 LYS A N 1
ATOM 1515 C CA . LYS A 1 208 ? 11.305 12.031 -11.266 1 81.88 208 LYS A CA 1
ATOM 1516 C C . LYS A 1 208 ? 10.148 13.023 -11.117 1 81.88 208 LYS A C 1
ATOM 1518 O O . LYS A 1 208 ? 9.82 13.445 -10.008 1 81.88 208 LYS A O 1
ATOM 1523 N N . ALA A 1 209 ? 9.555 13.352 -12.258 1 86.31 209 ALA A N 1
ATOM 1524 C CA . ALA A 1 209 ? 8.422 14.273 -12.242 1 86.31 209 ALA A CA 1
ATOM 1525 C C . ALA A 1 209 ? 7.246 13.695 -11.461 1 86.31 209 ALA A C 1
ATOM 1527 O O . ALA A 1 209 ? 6.539 14.422 -10.758 1 86.31 209 ALA A O 1
ATOM 1528 N N . TRP A 1 210 ? 7.035 12.422 -11.547 1 89.88 210 TRP A N 1
ATOM 1529 C CA . TRP A 1 210 ? 5.965 11.734 -10.836 1 89.88 210 TRP A CA 1
ATOM 1530 C C . TRP A 1 210 ? 6.086 11.938 -9.328 1 89.88 210 TRP A C 1
ATOM 1532 O O . TRP A 1 210 ? 5.086 12.141 -8.641 1 89.88 210 TRP A O 1
ATOM 1542 N N . GLY A 1 211 ? 7.297 11.914 -8.867 1 88 211 GLY A N 1
ATOM 1543 C CA . GLY A 1 211 ? 7.539 12.078 -7.441 1 88 211 GLY A CA 1
ATOM 1544 C C . GLY A 1 211 ? 7.125 13.445 -6.922 1 88 211 GLY A C 1
ATOM 1545 O O . GLY A 1 211 ? 6.695 13.57 -5.773 1 88 211 GLY A O 1
ATOM 1546 N N . HIS A 1 212 ? 7.156 14.398 -7.801 1 88.44 212 HIS A N 1
ATOM 1547 C CA . HIS A 1 212 ? 6.875 15.766 -7.375 1 88.44 212 HIS A CA 1
ATOM 1548 C C . HIS A 1 212 ? 5.387 16.078 -7.496 1 88.44 212 HIS A C 1
ATOM 1550 O O . HIS A 1 212 ? 4.941 17.156 -7.082 1 88.44 212 HIS A O 1
ATOM 1556 N N . LEU A 1 213 ? 4.652 15.078 -7.969 1 92.81 213 LEU A N 1
ATOM 1557 C CA . LEU A 1 213 ? 3.205 15.242 -8.047 1 92.81 213 LEU A CA 1
ATOM 1558 C C . LEU A 1 213 ? 2.537 14.773 -6.758 1 92.81 213 LEU A C 1
ATOM 1560 O O . LEU A 1 213 ? 1.333 14.969 -6.574 1 92.81 213 LEU A O 1
ATOM 1564 N N . GLN A 1 214 ? 3.328 14.227 -5.891 1 94.31 214 GLN A N 1
ATOM 1565 C CA . GLN A 1 214 ? 2.818 13.852 -4.578 1 94.31 214 GLN A CA 1
ATOM 1566 C C . GLN A 1 214 ? 2.553 15.078 -3.717 1 94.31 214 GLN A C 1
ATOM 1568 O O . GLN A 1 214 ? 3.365 16 -3.678 1 94.31 214 GLN A O 1
ATOM 1573 N N . PRO A 1 215 ? 1.433 15.094 -3.053 1 95.19 215 PRO A N 1
ATOM 1574 C CA . PRO A 1 215 ? 1.038 16.328 -2.389 1 95.19 215 PRO A CA 1
ATOM 1575 C C . PRO A 1 215 ? 2.035 16.781 -1.318 1 95.19 215 PRO A C 1
ATOM 1577 O O . PRO A 1 215 ? 2.287 17.969 -1.158 1 95.19 215 PRO A O 1
ATOM 1580 N N . ILE A 1 216 ? 2.5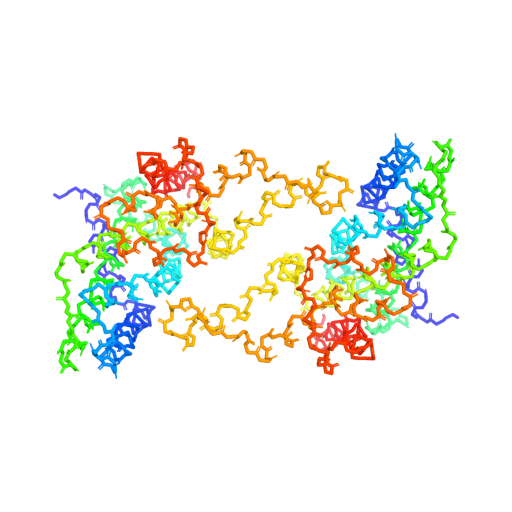86 15.93 -0.589 1 94.12 216 ILE A N 1
ATOM 1581 C CA . ILE A 1 216 ? 3.531 16.297 0.461 1 94.12 216 ILE A CA 1
ATOM 1582 C C . ILE A 1 216 ? 4.824 16.812 -0.165 1 94.12 216 ILE A C 1
ATOM 1584 O O . ILE A 1 216 ? 5.379 17.812 0.284 1 94.12 216 ILE A O 1
ATOM 1588 N N . ALA A 1 217 ? 5.277 16.156 -1.212 1 92.56 217 ALA A N 1
ATOM 1589 C CA . ALA A 1 217 ? 6.457 16.609 -1.942 1 92.56 217 ALA A CA 1
ATOM 1590 C C . ALA A 1 217 ? 6.223 17.984 -2.551 1 92.56 217 ALA A C 1
ATOM 1592 O O . ALA A 1 217 ? 7.109 18.844 -2.529 1 92.56 217 ALA A O 1
ATOM 1593 N N . ALA A 1 218 ? 5.102 18.125 -3.102 1 93.69 218 ALA A N 1
ATOM 1594 C CA . ALA A 1 218 ? 4.762 19.422 -3.703 1 93.69 218 ALA A CA 1
ATOM 1595 C C . ALA A 1 218 ? 4.777 20.531 -2.66 1 93.69 218 ALA A C 1
ATOM 1597 O O . ALA A 1 218 ? 5.258 21.641 -2.928 1 93.69 218 ALA A O 1
ATOM 1598 N N . LEU A 1 219 ? 4.227 20.219 -1.531 1 94.62 219 LEU A N 1
ATOM 1599 C CA . LEU A 1 219 ? 4.223 21.203 -0.458 1 94.62 219 LEU A CA 1
ATOM 1600 C C . LEU A 1 219 ? 5.645 21.5 0.015 1 94.62 219 LEU A C 1
ATOM 1602 O O . LEU A 1 219 ? 5.98 22.656 0.318 1 94.62 219 LEU A O 1
ATOM 1606 N N . ARG A 1 220 ? 6.441 20.469 0.131 1 93.12 220 ARG A N 1
ATOM 1607 C CA . ARG A 1 220 ? 7.848 20.656 0.468 1 93.12 220 ARG A CA 1
ATOM 1608 C C . ARG A 1 220 ? 8.539 21.562 -0.533 1 93.12 220 ARG A C 1
ATOM 1610 O O . ARG A 1 220 ? 9.227 22.516 -0.144 1 93.12 220 ARG A O 1
ATOM 1617 N N . ASN A 1 221 ? 8.312 21.312 -1.812 1 89.81 221 ASN A N 1
ATOM 1618 C CA . ASN A 1 221 ? 8.93 22.094 -2.867 1 89.81 221 ASN A CA 1
ATOM 1619 C C . ASN A 1 221 ? 8.461 23.547 -2.83 1 89.81 221 ASN A C 1
ATOM 1621 O O . ASN A 1 221 ? 9.234 24.469 -3.105 1 89.81 221 ASN A O 1
ATOM 1625 N N . LEU A 1 222 ? 7.23 23.703 -2.539 1 91.25 222 LEU A N 1
ATOM 1626 C CA . LEU A 1 222 ? 6.641 25.031 -2.455 1 91.25 222 LEU A CA 1
ATOM 1627 C C . LEU A 1 222 ? 7.234 25.812 -1.291 1 91.25 222 LEU A C 1
ATOM 1629 O O . LEU A 1 222 ? 7.383 27.031 -1.372 1 91.25 222 LEU A O 1
ATOM 1633 N N . SER A 1 223 ? 7.645 25.141 -0.261 1 92.19 223 SER A N 1
ATOM 1634 C CA . SER A 1 223 ? 7.984 25.828 0.979 1 92.19 223 SER A CA 1
ATOM 1635 C C . SER A 1 223 ? 9.492 25.859 1.196 1 92.19 223 SER A C 1
ATOM 1637 O O . SER A 1 223 ? 9.977 26.531 2.113 1 92.19 223 SER A O 1
ATOM 1639 N N . VAL A 1 224 ? 10.234 25.25 0.362 1 88.5 224 VAL A N 1
ATOM 1640 C CA . VAL A 1 224 ? 11.656 25.047 0.611 1 88.5 224 VAL A CA 1
ATOM 1641 C C . VAL A 1 224 ? 12.367 26.406 0.631 1 88.5 224 VAL A C 1
ATOM 1643 O O . VAL A 1 224 ? 13.281 26.625 1.433 1 88.5 224 VAL A O 1
ATOM 1646 N N . ASP A 1 225 ? 11.961 27.375 -0.176 1 88 225 ASP A N 1
ATOM 1647 C CA . ASP A 1 225 ? 12.617 28.672 -0.249 1 88 225 ASP A CA 1
ATOM 1648 C C . ASP A 1 225 ? 12.141 29.594 0.878 1 88 225 ASP A C 1
ATOM 1650 O O . ASP A 1 225 ? 12.914 30.406 1.389 1 88 225 ASP A O 1
ATOM 1654 N N . VAL A 1 226 ? 10.914 29.453 1.265 1 89.81 226 VAL A N 1
ATOM 1655 C CA . VAL A 1 226 ? 10.312 30.344 2.254 1 89.81 226 VAL A CA 1
ATOM 1656 C C . VAL A 1 226 ? 10.625 29.828 3.66 1 89.81 226 VAL A C 1
ATOM 1658 O O . VAL A 1 226 ? 10.883 30.625 4.57 1 89.81 226 VAL A O 1
ATOM 1661 N N . PHE A 1 227 ? 10.648 28.516 3.812 1 91.56 227 PHE A N 1
ATOM 1662 C CA . PHE A 1 227 ? 10.891 27.891 5.109 1 91.56 227 PHE A CA 1
ATOM 1663 C C . PHE A 1 227 ? 11.898 26.75 4.98 1 91.56 227 PHE A C 1
ATOM 1665 O O . PHE A 1 227 ? 11.562 25.594 5.207 1 91.56 227 PHE A O 1
ATOM 1672 N N . PRO A 1 228 ? 13.133 27.047 4.785 1 89.19 228 PRO A N 1
ATOM 1673 C CA . PRO A 1 228 ? 14.141 26 4.566 1 89.19 228 PRO A CA 1
ATOM 1674 C C . PRO A 1 228 ? 14.312 25.094 5.773 1 89.19 228 PRO A C 1
ATOM 1676 O O . PRO A 1 228 ? 14.648 23.906 5.617 1 89.19 228 PRO A O 1
ATOM 1679 N N . ASP A 1 229 ? 14.023 25.609 6.957 1 89.38 229 ASP A N 1
ATOM 1680 C CA . ASP A 1 229 ? 14.203 24.828 8.172 1 89.38 229 ASP A CA 1
ATOM 1681 C C . ASP A 1 229 ? 13.039 23.859 8.383 1 89.38 229 ASP A C 1
ATOM 1683 O O . ASP A 1 229 ? 13.156 22.906 9.148 1 89.38 229 ASP A O 1
ATOM 1687 N N . LEU A 1 230 ? 11.914 24.062 7.652 1 90.12 230 LEU A N 1
ATOM 1688 C CA . LEU A 1 230 ? 10.711 23.266 7.879 1 90.12 230 LEU A CA 1
ATOM 1689 C C . LEU A 1 230 ? 10.5 22.266 6.75 1 90.12 230 LEU A C 1
ATOM 1691 O O . LEU A 1 230 ? 9.977 21.172 6.973 1 90.12 230 LEU A O 1
ATOM 1695 N N . ALA A 1 231 ? 10.984 22.625 5.629 1 87.31 231 ALA A N 1
ATOM 1696 C CA . ALA A 1 231 ? 10.68 21.859 4.422 1 87.31 231 ALA A CA 1
ATOM 1697 C C . ALA A 1 231 ? 11.133 20.406 4.566 1 87.31 231 ALA A C 1
ATOM 1699 O O . ALA A 1 231 ? 10.414 19.484 4.18 1 87.31 231 ALA A O 1
ATOM 1700 N N . PRO A 1 232 ? 12.25 20.156 5.219 1 84.81 232 PRO A N 1
ATOM 1701 C CA . PRO A 1 232 ? 12.695 18.766 5.34 1 84.81 232 PRO A CA 1
ATOM 1702 C C . PRO A 1 232 ? 11.781 17.922 6.223 1 84.81 232 PRO A C 1
ATOM 1704 O O . PRO A 1 232 ? 11.844 16.688 6.188 1 84.81 232 PRO A O 1
ATOM 1707 N N . ALA A 1 233 ? 10.961 18.547 7.051 1 85.56 233 ALA A N 1
ATOM 1708 C CA . ALA A 1 233 ? 10 17.828 7.879 1 85.56 233 ALA A CA 1
ATOM 1709 C C . ALA A 1 233 ? 9 17.062 7.016 1 85.56 233 ALA A C 1
ATOM 1711 O O . ALA A 1 233 ? 8.375 16.109 7.477 1 85.56 233 ALA A O 1
ATOM 1712 N N . LEU A 1 234 ? 8.898 17.5 5.773 1 87.62 234 LEU A N 1
ATOM 1713 C CA . LEU A 1 234 ? 7.918 16.922 4.855 1 87.62 234 LEU A CA 1
ATOM 1714 C C . LEU A 1 234 ? 8.555 15.844 3.99 1 87.62 234 LEU A C 1
ATOM 1716 O O . LEU A 1 234 ? 7.902 15.289 3.104 1 87.62 234 LEU A O 1
ATOM 1720 N N . SER A 1 235 ? 9.758 15.422 4.309 1 83.25 235 SER A N 1
ATOM 1721 C CA . SER A 1 235 ? 10.508 14.555 3.406 1 83.25 235 SER A CA 1
ATOM 1722 C C . SER A 1 235 ? 10.297 13.086 3.752 1 83.25 235 SER A C 1
ATOM 1724 O O . SER A 1 235 ? 10.625 12.195 2.959 1 83.25 235 SER A O 1
ATOM 1726 N N . ALA A 1 236 ? 9.695 12.852 4.883 1 75.19 236 ALA A N 1
ATOM 1727 C CA . ALA A 1 236 ? 9.602 11.461 5.332 1 75.19 236 ALA A CA 1
ATOM 1728 C C . ALA A 1 236 ? 8.781 10.625 4.355 1 75.19 236 ALA A C 1
ATOM 1730 O O . ALA A 1 236 ? 9.023 9.43 4.195 1 75.19 236 ALA A O 1
ATOM 1731 N N . PHE A 1 237 ? 7.863 11.227 3.631 1 73.81 237 PHE A N 1
ATOM 1732 C CA . PHE A 1 237 ? 6.98 10.492 2.734 1 73.81 237 PHE A CA 1
ATOM 1733 C C . PHE A 1 237 ? 7.078 11.031 1.313 1 73.81 237 PHE A C 1
ATOM 1735 O O . PHE A 1 237 ? 6.215 10.758 0.478 1 73.81 237 PHE A O 1
ATOM 1742 N N . ALA A 1 238 ? 8.141 11.898 1.104 1 72.44 238 ALA A N 1
ATOM 1743 C CA . ALA A 1 238 ? 8.336 12.523 -0.201 1 72.44 238 ALA A CA 1
ATOM 1744 C C . ALA A 1 238 ? 9.625 12.031 -0.853 1 72.44 238 ALA A C 1
ATOM 1746 O O . ALA A 1 238 ? 10.602 11.727 -0.161 1 72.44 238 ALA A O 1
ATOM 1747 N N . ASN A 1 239 ? 9.633 11.883 -2.141 1 62.31 239 ASN A N 1
ATOM 1748 C CA . ASN A 1 239 ? 10.844 11.531 -2.871 1 62.31 239 ASN A CA 1
ATOM 1749 C C . ASN A 1 239 ? 11.922 12.602 -2.734 1 62.31 239 ASN A C 1
ATOM 1751 O O . ASN A 1 239 ? 11.609 13.766 -2.465 1 62.31 239 ASN A O 1
ATOM 1755 N N . SER A 1 240 ? 13.086 12.188 -2.855 1 62.34 240 SER A N 1
ATOM 1756 C CA . SER A 1 240 ? 14.219 13.102 -2.723 1 62.34 240 SER A CA 1
ATOM 1757 C C . SER A 1 240 ? 14.227 14.141 -3.842 1 62.34 240 SER A C 1
ATOM 1759 O O . SER A 1 240 ? 13.75 13.875 -4.945 1 62.34 240 SER A O 1
ATOM 1761 N N . ILE A 1 241 ? 14.492 15.406 -3.461 1 59.09 241 ILE A N 1
ATOM 1762 C CA . ILE A 1 241 ? 14.648 16.484 -4.438 1 59.09 241 ILE A CA 1
ATOM 1763 C C . ILE A 1 241 ? 15.945 16.281 -5.223 1 59.09 241 ILE A C 1
ATOM 1765 O O . ILE A 1 241 ? 17.016 16.156 -4.633 1 59.09 241 ILE A O 1
ATOM 1769 N N . PRO A 1 242 ? 15.711 16.047 -6.48 1 58.03 242 PRO A N 1
ATOM 1770 C CA . PRO A 1 242 ? 16.938 15.898 -7.273 1 58.03 242 PRO A CA 1
ATOM 1771 C C . PRO A 1 242 ? 17.781 17.172 -7.285 1 58.03 242 PRO A C 1
ATOM 1773 O O . PRO A 1 242 ? 17.281 18.266 -7.02 1 58.03 242 PRO A O 1
ATOM 1776 N N . GLU A 1 243 ? 19.016 16.953 -7.363 1 55.5 243 GLU A N 1
ATOM 1777 C CA . GLU A 1 243 ? 19.984 18.047 -7.434 1 55.5 243 GLU A CA 1
ATOM 1778 C C . GLU A 1 243 ? 19.688 18.984 -8.602 1 55.5 243 GLU A C 1
ATOM 1780 O O . GLU A 1 243 ? 19.828 20.203 -8.484 1 55.5 243 GLU A O 1
ATOM 1785 N N . SER A 1 244 ? 19.406 18.328 -9.773 1 56.59 244 SER A N 1
ATOM 1786 C CA . SER A 1 244 ? 19.172 19.188 -10.922 1 56.59 244 SER A CA 1
ATOM 1787 C C . SER A 1 244 ? 17.766 19.75 -10.922 1 56.59 244 SER A C 1
ATOM 1789 O O . SER A 1 244 ? 16.828 19.078 -10.484 1 56.59 244 SER A O 1
ATOM 1791 N N . GLN A 1 245 ? 17.656 20.938 -10.906 1 61.5 245 GLN A N 1
ATOM 1792 C CA . GLN A 1 245 ? 16.484 21.766 -10.617 1 61.5 245 GLN A CA 1
ATOM 1793 C C . GLN A 1 245 ? 15.516 21.781 -11.805 1 61.5 245 GLN A C 1
ATOM 1795 O O . GLN A 1 245 ? 15.492 22.734 -12.578 1 61.5 245 GLN A O 1
ATOM 1800 N N . PRO A 1 246 ? 14.93 20.609 -12.164 1 69.06 246 PRO A N 1
ATOM 1801 C CA . PRO A 1 246 ? 13.906 20.688 -13.203 1 69.06 246 PRO A CA 1
ATOM 1802 C C . PRO A 1 246 ? 12.672 21.469 -12.758 1 69.06 246 PRO A C 1
ATOM 1804 O O . PRO A 1 246 ? 12.539 21.797 -11.57 1 69.06 246 PRO A O 1
ATOM 1807 N N . VAL A 1 247 ? 11.992 22.016 -13.805 1 69.06 247 VAL A N 1
ATOM 1808 C CA . VAL A 1 247 ? 10.805 22.859 -13.641 1 69.06 247 VAL A CA 1
ATOM 1809 C C . VAL A 1 247 ? 9.906 22.266 -12.555 1 69.06 247 VAL A C 1
ATOM 1811 O O . VAL A 1 247 ? 9.312 23 -11.766 1 69.06 247 VAL A O 1
ATOM 1814 N N . TYR A 1 248 ? 9.961 21.016 -12.391 1 73.62 248 TYR A N 1
ATOM 1815 C CA . TYR A 1 248 ? 9.016 20.375 -11.477 1 73.62 248 TYR A CA 1
ATOM 1816 C C . TYR A 1 248 ? 9.484 20.5 -10.031 1 73.62 248 TYR A C 1
ATOM 1818 O O . TYR A 1 248 ? 8.758 20.141 -9.109 1 73.62 248 TYR A O 1
ATOM 1826 N N . THR A 1 249 ? 10.617 21.141 -9.891 1 73.88 249 THR A N 1
ATOM 1827 C CA . THR A 1 249 ? 11.102 21.344 -8.531 1 73.88 249 THR A CA 1
ATOM 1828 C C . THR A 1 249 ? 10.93 22.797 -8.109 1 73.88 249 THR A C 1
ATOM 1830 O O . THR A 1 249 ? 11.164 23.141 -6.945 1 73.88 249 THR A O 1
ATOM 1833 N N . GLU A 1 250 ? 10.398 23.594 -9.016 1 81.5 250 GLU A N 1
ATOM 1834 C CA . GLU A 1 250 ? 10.227 25.016 -8.727 1 81.5 250 GLU A CA 1
ATOM 1835 C C . GLU A 1 250 ? 9.023 25.266 -7.809 1 81.5 250 GLU A C 1
ATOM 1837 O O . GLU A 1 250 ? 8.023 24.547 -7.891 1 81.5 250 GLU A O 1
ATOM 1842 N N . PRO A 1 251 ? 9.133 26.219 -7.043 1 86.56 251 PRO A N 1
ATOM 1843 C CA . PRO A 1 251 ? 8.078 26.484 -6.066 1 86.56 251 PRO A CA 1
ATOM 1844 C C . PRO A 1 251 ? 6.723 26.734 -6.719 1 86.56 251 PRO A C 1
ATOM 1846 O O . PRO A 1 251 ? 5.691 26.328 -6.188 1 86.56 251 PRO A O 1
ATOM 1849 N N . TRP A 1 252 ? 6.746 27.406 -7.805 1 89.31 252 TRP A N 1
ATOM 1850 C CA . TRP A 1 252 ? 5.465 27.688 -8.445 1 89.31 252 TRP A CA 1
ATOM 1851 C C . TRP A 1 252 ? 4.781 26.406 -8.898 1 89.31 252 TRP A C 1
ATOM 1853 O O . TRP A 1 252 ? 3.555 26.297 -8.859 1 89.31 252 TRP A O 1
ATOM 1863 N N . PHE A 1 253 ? 5.539 25.453 -9.375 1 90.62 253 PHE A N 1
ATOM 1864 C CA . PHE A 1 253 ? 4.977 24.156 -9.766 1 90.62 253 PHE A CA 1
ATOM 1865 C C . PHE A 1 253 ? 4.406 23.438 -8.547 1 90.62 253 PHE A C 1
ATOM 1867 O O . PHE A 1 253 ? 3.332 22.828 -8.625 1 90.62 253 PHE A O 1
ATOM 1874 N N . GLY A 1 254 ? 5.121 23.5 -7.469 1 92.5 254 GLY A N 1
ATOM 1875 C CA . GLY A 1 254 ? 4.613 22.922 -6.238 1 92.5 254 GLY A CA 1
ATOM 1876 C C . GLY A 1 254 ? 3.293 23.531 -5.797 1 92.5 254 GLY A C 1
ATOM 1877 O O . GLY A 1 254 ? 2.391 22.812 -5.355 1 92.5 254 GLY A O 1
ATOM 1878 N N . ALA A 1 255 ? 3.217 24.828 -5.977 1 94.94 255 ALA A N 1
ATOM 1879 C CA . ALA A 1 255 ? 1.985 25.531 -5.609 1 94.94 255 ALA A CA 1
ATOM 1880 C C . ALA A 1 255 ? 0.813 25.047 -6.465 1 94.94 255 ALA A C 1
ATOM 1882 O O . ALA A 1 255 ? -0.287 24.828 -5.953 1 94.94 255 ALA A O 1
ATOM 1883 N N . LEU A 1 256 ? 1.061 24.891 -7.719 1 95.81 256 LEU A N 1
ATOM 1884 C CA . LEU A 1 256 ? 0.023 24.422 -8.633 1 95.81 256 LEU A CA 1
ATOM 1885 C C . LEU A 1 256 ? -0.432 23.016 -8.281 1 95.81 256 LEU A C 1
ATOM 1887 O O . LEU A 1 256 ? -1.63 22.719 -8.305 1 95.81 256 LEU A O 1
ATOM 1891 N N . VAL A 1 257 ? 0.506 22.188 -7.941 1 96.31 257 VAL A N 1
ATOM 1892 C CA . VAL A 1 257 ? 0.189 20.797 -7.613 1 96.31 257 VAL A CA 1
ATOM 1893 C C . VAL A 1 257 ? -0.609 20.75 -6.312 1 96.31 257 VAL A C 1
ATOM 1895 O O . VAL A 1 257 ? -1.608 20.031 -6.219 1 96.31 257 VAL A O 1
ATOM 1898 N N . VAL A 1 258 ? -0.234 21.5 -5.352 1 97.31 258 VAL A N 1
ATOM 1899 C CA . VAL A 1 258 ? -0.946 21.547 -4.078 1 97.31 258 VAL A CA 1
ATOM 1900 C C . VAL A 1 258 ? -2.369 22.047 -4.293 1 97.31 258 VAL A C 1
ATOM 1902 O O . VAL A 1 258 ? -3.328 21.469 -3.783 1 97.31 258 VAL A O 1
ATOM 1905 N N . LEU A 1 259 ? -2.461 23.109 -5.051 1 97.62 259 LEU A N 1
ATOM 1906 C CA . LEU A 1 259 ? -3.777 23.656 -5.344 1 97.62 259 LEU A CA 1
ATOM 1907 C C . LEU A 1 259 ? -4.656 22.641 -6.055 1 97.62 259 LEU A C 1
ATOM 1909 O O . LEU A 1 259 ? -5.848 22.516 -5.762 1 97.62 259 LEU A O 1
ATOM 1913 N N . ALA A 1 260 ? -4.102 21.953 -6.965 1 98 260 ALA A N 1
ATOM 1914 C CA . ALA A 1 260 ? -4.84 20.922 -7.684 1 98 260 ALA A CA 1
ATOM 1915 C C . ALA A 1 260 ? -5.348 19.844 -6.73 1 98 260 ALA A C 1
ATOM 1917 O O . ALA A 1 260 ? -6.488 19.391 -6.85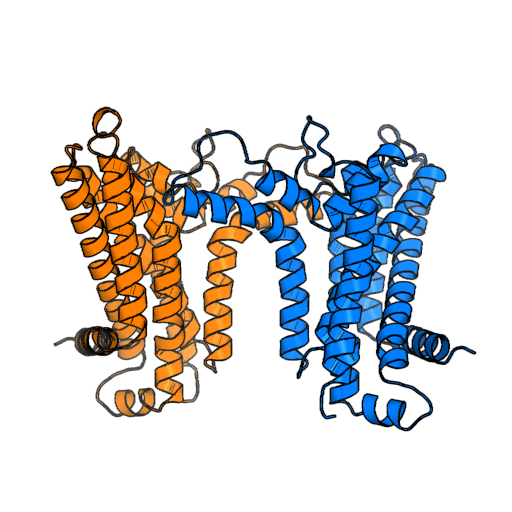2 1 98 260 ALA A O 1
ATOM 1918 N N . TRP A 1 261 ? -4.523 19.469 -5.758 1 98.19 261 TRP A N 1
ATOM 1919 C CA . TRP A 1 261 ? -4.891 18.422 -4.816 1 98.19 261 TRP A CA 1
ATOM 1920 C C . TRP A 1 261 ? -5.961 18.906 -3.85 1 98.19 261 TRP A C 1
ATOM 1922 O O . TRP A 1 261 ? -6.719 18.109 -3.297 1 98.19 261 TRP A O 1
ATOM 1932 N N . VAL A 1 262 ? -6.047 20.188 -3.635 1 98.12 262 VAL A N 1
ATOM 1933 C CA . VAL A 1 262 ? -7.066 20.734 -2.748 1 98.12 262 VAL A CA 1
ATOM 1934 C C . VAL A 1 262 ? -8.391 20.859 -3.5 1 98.12 262 VAL A C 1
ATOM 1936 O O . VAL A 1 262 ? -9.453 20.562 -2.955 1 98.12 262 VAL A O 1
ATOM 1939 N N . VAL A 1 263 ? -8.344 21.172 -4.762 1 98.06 263 VAL A N 1
ATOM 1940 C CA . VAL A 1 263 ? -9.547 21.578 -5.484 1 98.06 263 VAL A CA 1
ATOM 1941 C C . VAL A 1 263 ? -10.109 20.391 -6.254 1 98.06 263 VAL A C 1
ATOM 1943 O O . VAL A 1 263 ? -11.32 20.141 -6.223 1 98.06 263 VAL A O 1
ATOM 1946 N N . LEU A 1 264 ? -9.328 19.609 -6.844 1 98.19 264 LEU A N 1
ATOM 1947 C CA . LEU A 1 264 ? -9.789 18.625 -7.816 1 98.19 264 LEU A CA 1
ATOM 1948 C C . LEU A 1 264 ? -10.57 17.5 -7.133 1 98.19 264 LEU A C 1
ATOM 1950 O O . LEU A 1 264 ? -11.648 17.125 -7.598 1 98.19 264 LEU A O 1
ATOM 1954 N N . PRO A 1 265 ? -10.07 16.984 -6.039 1 98.38 265 PRO A N 1
ATOM 1955 C CA . PRO A 1 265 ? -10.82 15.875 -5.461 1 98.38 265 PRO A CA 1
ATOM 1956 C C . PRO A 1 265 ? -12.219 16.281 -4.996 1 98.38 265 PRO A C 1
ATOM 1958 O O . PRO A 1 265 ? -13.188 15.57 -5.27 1 98.38 265 PRO A O 1
ATOM 1961 N N . VAL A 1 266 ? -12.328 17.375 -4.332 1 98.06 266 VAL A N 1
ATOM 1962 C CA . VAL A 1 266 ? -13.625 17.812 -3.832 1 98.06 266 VAL A CA 1
ATOM 1963 C C . VAL A 1 266 ? -14.539 18.172 -5.004 1 98.06 266 VAL A C 1
ATOM 1965 O O . VAL A 1 266 ? -15.734 17.891 -4.98 1 98.06 266 VAL A O 1
ATOM 1968 N N . THR A 1 267 ? -13.992 18.75 -6.062 1 98.31 267 THR A N 1
ATOM 1969 C CA . THR A 1 267 ? -14.773 19.109 -7.242 1 98.31 267 THR A CA 1
ATOM 1970 C C . THR A 1 267 ? -15.234 17.859 -7.984 1 98.31 267 THR A C 1
ATOM 1972 O O . THR A 1 267 ? -16.375 17.797 -8.445 1 98.31 267 THR A O 1
ATOM 1975 N N . ALA A 1 268 ? -14.383 16.891 -8.109 1 98 268 ALA A N 1
ATOM 1976 C CA . ALA A 1 268 ? -14.758 15.633 -8.75 1 98 268 ALA A CA 1
ATOM 1977 C C . ALA A 1 268 ? -15.883 14.945 -7.98 1 98 268 ALA A C 1
ATOM 1979 O O . ALA A 1 268 ? -16.812 14.406 -8.586 1 98 268 ALA A O 1
ATOM 1980 N N . GLY A 1 269 ? -15.711 14.922 -6.652 1 97.44 269 GLY A N 1
ATOM 1981 C CA . GLY A 1 269 ? -16.781 14.367 -5.832 1 97.44 269 GLY A CA 1
ATOM 1982 C C . GLY A 1 269 ? -18.094 15.102 -5.996 1 97.44 269 GLY A C 1
ATOM 1983 O O . GLY A 1 269 ? -19.156 14.469 -6.102 1 97.44 269 GLY A O 1
ATOM 1984 N N . TYR A 1 270 ? -18.062 16.406 -6.078 1 97.19 270 TYR A N 1
ATOM 1985 C CA . TYR A 1 270 ? -19.25 17.219 -6.273 1 97.19 270 TYR A CA 1
ATOM 1986 C C . TYR A 1 270 ? -19.922 16.906 -7.613 1 97.19 270 TYR A C 1
ATOM 1988 O O . TYR A 1 270 ? -21.141 16.75 -7.691 1 97.19 270 TYR A O 1
ATOM 1996 N N . LEU A 1 271 ? -19.109 16.781 -8.664 1 97.12 271 LEU A N 1
ATOM 1997 C CA . LEU A 1 271 ? -19.641 16.516 -10 1 97.12 271 LEU A CA 1
ATOM 1998 C C . LEU A 1 271 ? -20.312 15.148 -10.062 1 97.12 271 LEU A C 1
ATOM 2000 O O . LEU A 1 271 ? -21.328 14.977 -10.727 1 97.12 271 LEU A O 1
ATOM 2004 N N . LYS A 1 272 ? -19.781 14.258 -9.328 1 96.19 272 LYS A N 1
ATOM 2005 C CA . LYS A 1 272 ? -20.375 12.93 -9.273 1 96.19 272 LYS A CA 1
ATOM 2006 C C . LYS A 1 272 ? -21.688 12.945 -8.484 1 96.19 272 LYS A C 1
ATOM 2008 O O . LYS A 1 272 ? -22.656 12.305 -8.875 1 96.19 272 LYS A O 1
ATOM 2013 N N . LEU A 1 273 ? -21.672 13.68 -7.43 1 94.69 273 LEU A N 1
ATOM 2014 C CA . LEU A 1 273 ? -22.875 13.797 -6.602 1 94.69 273 LEU A CA 1
ATOM 2015 C C . LEU A 1 273 ? -23.984 14.531 -7.348 1 94.69 273 LEU A C 1
ATOM 2017 O O . LEU A 1 273 ? -25.156 14.18 -7.219 1 94.69 273 LEU A O 1
ATOM 2021 N N . ARG A 1 274 ? -23.594 15.461 -8.062 1 93.31 274 ARG A N 1
ATOM 2022 C CA . ARG A 1 274 ? -24.547 16.266 -8.828 1 93.31 274 ARG A CA 1
ATOM 2023 C C . ARG A 1 274 ? -25.266 15.398 -9.859 1 93.31 274 ARG A C 1
ATOM 2025 O O . ARG A 1 274 ? -26.453 15.625 -10.141 1 93.31 274 ARG A O 1
ATOM 2032 N N . GLY A 1 275 ? -24.594 14.359 -10.367 1 89.81 275 GLY A N 1
ATOM 2033 C CA . GLY A 1 275 ? -25.172 13.5 -11.383 1 89.81 275 GLY A CA 1
ATOM 2034 C C . GLY A 1 275 ? -25.922 12.312 -10.797 1 89.81 275 GLY A C 1
ATOM 2035 O O . GLY A 1 275 ? -26.578 11.57 -11.523 1 89.81 275 GLY A O 1
ATOM 2036 N N . ALA A 1 276 ? -25.844 12.156 -9.555 1 86.44 276 ALA A N 1
ATOM 2037 C CA . ALA A 1 276 ? -26.438 10.984 -8.914 1 86.44 276 ALA A CA 1
ATOM 2038 C C . ALA A 1 276 ? -27.906 11.227 -8.586 1 86.44 276 ALA A C 1
ATOM 2040 O O . ALA A 1 276 ? -28.312 12.352 -8.297 1 86.44 276 ALA A O 1
ATOM 2041 N N . ASP A 1 277 ? -28.656 10.086 -8.773 1 74.81 277 ASP A N 1
ATOM 2042 C CA . ASP A 1 277 ? -30.062 10.133 -8.383 1 74.81 277 ASP A CA 1
ATOM 2043 C C . ASP A 1 277 ? -30.219 9.883 -6.887 1 74.81 277 ASP A C 1
ATOM 2045 O O . ASP A 1 277 ? -29.719 8.883 -6.363 1 74.81 277 ASP A O 1
ATOM 2049 N N . LEU A 1 278 ? -30.547 10.883 -6.211 1 69.69 278 LEU A N 1
ATOM 2050 C CA . LEU A 1 278 ? -30.719 10.719 -4.773 1 69.69 278 LEU A CA 1
ATOM 2051 C C . LEU A 1 278 ? -32.094 10.133 -4.441 1 69.69 278 LEU A C 1
ATOM 2053 O O . LEU A 1 278 ? -33.062 10.367 -5.164 1 69.69 278 LEU A O 1
ATOM 2057 N N . MET B 1 1 ? -7.996 -43.281 -4.602 1 67.5 1 MET B N 1
ATOM 2058 C CA . MET B 1 1 ? -7.422 -41.969 -4.777 1 67.5 1 MET B CA 1
ATOM 2059 C C . MET B 1 1 ? -7.773 -41.062 -3.598 1 67.5 1 MET B C 1
ATOM 2061 O O . MET B 1 1 ? -8.898 -41.094 -3.098 1 67.5 1 MET B O 1
ATOM 2065 N N . ASN B 1 2 ? -6.699 -40.406 -2.979 1 89.94 2 ASN B N 1
ATOM 2066 C CA . ASN B 1 2 ? -6.879 -39.531 -1.823 1 89.94 2 ASN B CA 1
ATOM 2067 C C . ASN B 1 2 ? -7.855 -38.406 -2.125 1 89.94 2 ASN B C 1
ATOM 2069 O O . ASN B 1 2 ? -7.898 -37.906 -3.248 1 89.94 2 ASN B O 1
ATOM 2073 N N . ARG B 1 3 ? -8.961 -38.438 -1.411 1 90.94 3 ARG B N 1
ATOM 2074 C CA . ARG B 1 3 ? -10.023 -37.438 -1.57 1 90.94 3 ARG B CA 1
ATOM 2075 C C . ARG B 1 3 ? -9.453 -36.062 -1.894 1 90.94 3 ARG B C 1
ATOM 2077 O O . ARG B 1 3 ? -10.016 -35.312 -2.705 1 90.94 3 ARG B O 1
ATOM 2084 N N . LEU B 1 4 ? -8.336 -35.812 -1.38 1 93.06 4 LEU B N 1
ATOM 2085 C CA . LEU B 1 4 ? -7.672 -34.531 -1.612 1 93.06 4 LEU B CA 1
ATOM 2086 C C . LEU B 1 4 ? -7.207 -34.406 -3.061 1 93.06 4 LEU B C 1
ATOM 2088 O O . LEU B 1 4 ? -7.359 -33.344 -3.682 1 93.06 4 LEU B O 1
ATOM 2092 N N . LEU B 1 5 ? -6.668 -35.469 -3.592 1 94.06 5 LEU B N 1
ATOM 2093 C CA . LEU B 1 5 ? -6.152 -35.469 -4.957 1 94.06 5 LEU B CA 1
ATOM 2094 C C . LEU B 1 5 ? -7.289 -35.375 -5.969 1 94.06 5 LEU B C 1
ATOM 2096 O O . LEU B 1 5 ? -7.121 -34.781 -7.035 1 94.06 5 LEU B O 1
ATOM 2100 N N . GLN B 1 6 ? -8.398 -35.906 -5.605 1 93.5 6 GLN B N 1
ATOM 2101 C CA . GLN B 1 6 ? -9.562 -35.812 -6.48 1 93.5 6 GLN B CA 1
ATOM 2102 C C . GLN B 1 6 ? -10.031 -34.375 -6.629 1 93.5 6 GLN B C 1
ATOM 2104 O O . GLN B 1 6 ? -10.32 -33.906 -7.738 1 93.5 6 GLN B O 1
ATOM 2109 N N . ILE B 1 7 ? -10.062 -33.688 -5.543 1 93.5 7 ILE B N 1
ATOM 2110 C CA . ILE B 1 7 ? -10.477 -32.312 -5.582 1 93.5 7 ILE B CA 1
ATOM 2111 C C . ILE B 1 7 ? -9.43 -31.484 -6.332 1 93.5 7 ILE B C 1
ATOM 2113 O O . ILE B 1 7 ? -9.773 -30.609 -7.137 1 93.5 7 ILE B O 1
ATOM 2117 N N . ALA B 1 8 ? -8.219 -31.75 -6.051 1 95.19 8 ALA B N 1
ATOM 2118 C CA . ALA B 1 8 ? -7.133 -31.031 -6.715 1 95.19 8 ALA B CA 1
ATOM 2119 C C . ALA B 1 8 ? -7.207 -31.203 -8.227 1 95.19 8 ALA B C 1
ATOM 2121 O O . ALA B 1 8 ? -7.047 -30.234 -8.977 1 95.19 8 ALA B O 1
ATOM 2122 N N . ARG B 1 9 ? -7.418 -32.406 -8.664 1 93.88 9 ARG B N 1
ATOM 2123 C CA . ARG B 1 9 ? -7.52 -32.688 -10.094 1 93.88 9 ARG B CA 1
ATOM 2124 C C . ARG B 1 9 ? -8.734 -32 -10.703 1 93.88 9 ARG B C 1
ATOM 2126 O O . ARG B 1 9 ? -8.648 -31.453 -11.812 1 93.88 9 ARG B O 1
ATOM 2133 N N . LYS B 1 10 ? -9.719 -32.062 -9.961 1 92.38 10 LYS B N 1
ATOM 2134 C CA . LYS B 1 10 ? -10.93 -31.375 -10.422 1 92.38 10 LYS B CA 1
ATOM 2135 C C . LYS B 1 10 ? -10.703 -29.891 -10.586 1 92.38 10 LYS B C 1
ATOM 2137 O O . LYS B 1 10 ? -11.055 -29.297 -11.617 1 92.38 10 LYS B O 1
ATOM 2142 N N . ASP B 1 11 ? -10.125 -29.312 -9.547 1 91.94 11 ASP B N 1
ATOM 2143 C CA . ASP B 1 11 ? -9.898 -27.875 -9.578 1 91.94 11 ASP B CA 1
ATOM 2144 C C . ASP B 1 11 ? -8.898 -27.5 -10.672 1 91.94 11 ASP B C 1
ATOM 2146 O O . ASP B 1 11 ? -9.031 -26.453 -11.312 1 91.94 11 ASP B O 1
ATOM 2150 N N . PHE B 1 12 ? -7.98 -28.344 -10.867 1 92 12 PHE B N 1
ATOM 2151 C CA . PHE B 1 12 ? -7.023 -28.125 -11.945 1 92 12 PHE B CA 1
ATOM 2152 C C . PHE B 1 12 ? -7.727 -28.156 -13.297 1 92 12 PHE B C 1
ATOM 2154 O O . PHE B 1 12 ? -7.535 -27.25 -14.117 1 92 12 PHE B O 1
ATOM 2161 N N . ARG B 1 13 ? -8.602 -29.047 -13.531 1 89.44 13 ARG B N 1
ATOM 2162 C CA . ARG B 1 13 ? -9.305 -29.219 -14.797 1 89.44 13 ARG B CA 1
ATOM 2163 C C . ARG B 1 13 ? -10.336 -28.125 -15.016 1 89.44 13 ARG B C 1
ATOM 2165 O O . ARG B 1 13 ? -10.492 -27.625 -16.125 1 89.44 13 ARG B O 1
ATOM 2172 N N . ASP B 1 14 ? -10.961 -27.781 -13.922 1 87.06 14 ASP B N 1
ATOM 2173 C CA . ASP B 1 14 ? -11.953 -26.719 -14 1 87.06 14 ASP B CA 1
ATOM 2174 C C . ASP B 1 14 ? -11.289 -25.375 -14.328 1 87.06 14 ASP B C 1
ATOM 2176 O O . ASP B 1 14 ? -11.82 -24.609 -15.125 1 87.06 14 ASP B O 1
ATOM 2180 N N . ALA B 1 15 ? -10.172 -25.203 -13.734 1 85.5 15 ALA B N 1
ATOM 2181 C CA . ALA B 1 15 ? -9.453 -23.953 -13.938 1 85.5 15 ALA B CA 1
ATOM 2182 C C . ALA B 1 15 ? -8.938 -23.844 -15.375 1 85.5 15 ALA B C 1
ATOM 2184 O O . ALA B 1 15 ? -8.891 -22.75 -15.938 1 85.5 15 ALA B O 1
ATOM 2185 N N . ALA B 1 16 ? -8.68 -24.953 -15.938 1 79.81 16 ALA B N 1
ATOM 2186 C CA . ALA B 1 16 ? -8.133 -24.984 -17.297 1 79.81 16 ALA B CA 1
ATOM 2187 C C . ALA B 1 16 ? -9.18 -24.578 -18.312 1 79.81 16 ALA B C 1
ATOM 2189 O O . ALA B 1 16 ? -8.844 -24.25 -19.453 1 79.81 16 ALA B O 1
ATOM 2190 N N . ARG B 1 17 ? -10.422 -24.422 -17.828 1 78.62 17 ARG B N 1
ATOM 2191 C CA . ARG B 1 17 ? -11.516 -24.094 -18.734 1 78.62 17 ARG B CA 1
ATOM 2192 C C . ARG B 1 17 ? -12.039 -22.672 -18.469 1 78.62 17 ARG B C 1
ATOM 2194 O O . ARG B 1 17 ? -12.883 -22.172 -19.219 1 78.62 17 ARG B O 1
ATOM 2201 N N . ASP B 1 18 ? -11.438 -22.125 -17.531 1 82.88 18 ASP B N 1
ATOM 2202 C CA . ASP B 1 18 ? -11.914 -20.797 -17.141 1 82.88 18 ASP B CA 1
ATOM 2203 C C . ASP B 1 18 ? -11.266 -19.719 -18 1 82.88 18 ASP B C 1
ATOM 2205 O O . ASP B 1 18 ? -10.102 -19.828 -18.391 1 82.88 18 ASP B O 1
ATOM 2209 N N . ARG B 1 19 ? -12.031 -18.75 -18.297 1 83.38 19 ARG B N 1
ATOM 2210 C CA . ARG B 1 19 ? -11.562 -17.641 -19.109 1 83.38 19 ARG B CA 1
ATOM 2211 C C . ARG B 1 19 ? -10.391 -16.922 -18.453 1 83.38 19 ARG B C 1
ATOM 2213 O O . ARG B 1 19 ? -9.469 -16.484 -19.141 1 83.38 19 ARG B O 1
ATOM 2220 N N . GLU B 1 20 ? -10.391 -16.891 -17.172 1 85.12 20 GLU B N 1
ATOM 2221 C CA . GLU B 1 20 ? -9.312 -16.203 -16.453 1 85.12 20 GLU B CA 1
ATOM 2222 C C . GLU B 1 20 ? -7.98 -16.922 -16.656 1 85.12 20 GLU B C 1
ATOM 2224 O O . GLU B 1 20 ? -6.922 -16.297 -16.609 1 85.12 20 GLU B O 1
ATOM 2229 N N . LEU B 1 21 ? -8.109 -18.172 -16.938 1 85.75 21 LEU B N 1
ATOM 2230 C CA . LEU B 1 21 ? -6.883 -18.938 -17.156 1 85.75 21 LEU B CA 1
ATOM 2231 C C . LEU B 1 21 ? -6.234 -18.547 -18.484 1 85.75 21 LEU B C 1
ATOM 2233 O O . LEU B 1 21 ? -5.008 -18.484 -18.578 1 85.75 21 LEU B O 1
ATOM 2237 N N . TYR B 1 22 ? -7.047 -18.266 -19.422 1 88.88 22 TYR B N 1
ATOM 2238 C CA . TYR B 1 22 ? -6.508 -17.875 -20.719 1 88.88 22 TYR B CA 1
ATOM 2239 C C . TYR B 1 22 ? -5.777 -16.547 -20.641 1 88.88 22 TYR B C 1
ATOM 2241 O O . TYR B 1 22 ? -4.715 -16.375 -21.234 1 88.88 22 TYR B O 1
ATOM 2249 N N . VAL B 1 23 ? -6.32 -15.75 -19.859 1 89.88 23 VAL B N 1
ATOM 2250 C CA . VAL B 1 23 ? -5.684 -14.445 -19.703 1 89.88 23 VAL B CA 1
ATOM 2251 C C . VAL B 1 23 ? -4.359 -14.609 -18.953 1 89.88 23 VAL B C 1
ATOM 2253 O O . VAL B 1 23 ? -3.328 -14.094 -19.391 1 89.88 23 VAL B O 1
ATOM 2256 N N . ALA B 1 24 ? -4.395 -15.32 -17.891 1 92.69 24 ALA B N 1
ATOM 2257 C CA . ALA B 1 24 ? -3.18 -15.562 -17.109 1 92.69 24 ALA B CA 1
ATOM 2258 C C . ALA B 1 24 ? -2.15 -16.344 -17.922 1 92.69 24 ALA B C 1
ATOM 2260 O O . ALA B 1 24 ? -0.959 -16.016 -17.891 1 92.69 24 ALA B O 1
ATOM 2261 N N . GLY B 1 25 ? -2.658 -17.312 -18.656 1 93.38 25 GLY B N 1
ATOM 2262 C CA . GLY B 1 25 ? -1.775 -18.078 -19.531 1 93.38 25 GLY B CA 1
ATOM 2263 C C . GLY B 1 25 ? -1.108 -17.25 -20.594 1 93.38 25 GLY B C 1
ATOM 2264 O O . GLY B 1 25 ? 0.088 -17.391 -20.859 1 93.38 25 GLY B O 1
ATOM 2265 N N . ALA B 1 26 ? -1.907 -16.406 -21.188 1 93.88 26 ALA B N 1
ATOM 2266 C CA . ALA B 1 26 ? -1.36 -15.516 -22.203 1 93.88 26 ALA B CA 1
ATOM 2267 C C . ALA B 1 26 ? -0.304 -14.586 -21.609 1 93.88 26 ALA B C 1
ATOM 2269 O O . ALA B 1 26 ? 0.731 -14.336 -22.219 1 93.88 26 ALA B O 1
ATOM 2270 N N . LEU B 1 27 ? -0.559 -14.133 -20.438 1 92.62 27 LEU B N 1
ATOM 2271 C CA . LEU B 1 27 ? 0.385 -13.242 -19.766 1 92.62 27 LEU B CA 1
ATOM 2272 C C . LEU B 1 27 ? 1.679 -13.977 -19.438 1 92.62 27 LEU B C 1
ATOM 2274 O O . LEU B 1 27 ? 2.771 -13.438 -19.609 1 92.62 27 LEU B O 1
ATOM 2278 N N . PHE B 1 28 ? 1.547 -15.188 -19 1 95.94 28 PHE B N 1
ATOM 2279 C CA . PHE B 1 28 ? 2.709 -16.016 -18.688 1 95.94 28 PHE B CA 1
ATOM 2280 C C . PHE B 1 28 ? 3.52 -16.297 -19.953 1 95.94 28 PHE B C 1
ATOM 2282 O O . PHE B 1 28 ? 4.75 -16.203 -19.938 1 95.94 28 PHE B O 1
ATOM 2289 N N . LEU B 1 29 ? 2.797 -16.641 -20.938 1 95.5 29 LEU B N 1
ATOM 2290 C CA . LEU B 1 29 ? 3.457 -16.922 -22.203 1 95.5 29 LEU B CA 1
ATOM 2291 C C . LEU B 1 29 ? 4.156 -15.672 -22.734 1 95.5 29 LEU B C 1
ATOM 2293 O O . LEU B 1 29 ? 5.289 -15.75 -23.219 1 95.5 29 LEU B O 1
ATOM 2297 N N . LEU B 1 30 ? 3.477 -14.586 -22.672 1 94.5 30 LEU B N 1
ATOM 2298 C CA . LEU B 1 30 ? 4.055 -13.328 -23.125 1 94.5 30 LEU B CA 1
ATOM 2299 C C . LEU B 1 30 ? 5.305 -12.984 -22.328 1 94.5 30 LEU B C 1
ATOM 2301 O O . LEU B 1 30 ? 6.27 -12.445 -22.875 1 94.5 30 LEU B O 1
ATOM 2305 N N . LEU B 1 31 ? 5.223 -13.203 -21.078 1 94 31 LEU B N 1
ATOM 2306 C CA . LEU B 1 31 ? 6.391 -12.977 -20.234 1 94 31 LEU B CA 1
ATOM 2307 C C . LEU B 1 31 ? 7.574 -13.812 -20.703 1 94 31 LEU B C 1
ATOM 2309 O O . LEU B 1 31 ? 8.688 -13.297 -20.844 1 94 31 LEU B O 1
ATOM 2313 N N . GLY B 1 32 ? 7.355 -15.07 -20.969 1 95.69 32 GLY B N 1
ATOM 2314 C CA . GLY B 1 32 ? 8.414 -15.945 -21.469 1 95.69 32 GLY B CA 1
ATOM 2315 C C . GLY B 1 32 ? 8.984 -15.492 -22.797 1 95.69 32 GLY B C 1
ATOM 2316 O O . GLY B 1 32 ? 10.211 -15.445 -22.969 1 95.69 32 GLY B O 1
ATOM 2317 N N . LEU B 1 33 ? 8.094 -15.148 -23.656 1 95.5 33 LEU B N 1
ATOM 2318 C CA . LEU B 1 33 ? 8.523 -14.688 -24.984 1 95.5 33 LEU B CA 1
ATOM 2319 C C . LEU B 1 33 ? 9.32 -13.391 -24.875 1 95.5 33 LEU B C 1
ATOM 2321 O O . LEU B 1 33 ? 10.328 -13.219 -25.562 1 95.5 33 LEU B O 1
ATOM 2325 N N . ALA B 1 34 ? 8.883 -12.539 -24.062 1 92.88 34 ALA B N 1
ATOM 2326 C CA . ALA B 1 34 ? 9.562 -11.258 -23.891 1 92.88 34 ALA B CA 1
ATOM 2327 C C . ALA B 1 34 ? 10.969 -11.453 -23.328 1 92.88 34 ALA B C 1
ATOM 2329 O O . ALA B 1 34 ? 11.938 -10.875 -23.844 1 92.88 34 ALA B O 1
ATOM 2330 N N . ILE B 1 35 ? 11.109 -12.273 -22.359 1 91.88 35 ILE B N 1
ATOM 2331 C CA . ILE B 1 35 ? 12.406 -12.508 -21.734 1 91.88 35 ILE B CA 1
ATOM 2332 C C . ILE B 1 35 ? 13.344 -13.203 -22.719 1 91.88 35 ILE B C 1
ATOM 2334 O O . ILE B 1 35 ? 14.508 -12.812 -22.859 1 91.88 35 ILE B O 1
ATOM 2338 N N . GLY B 1 36 ? 12.805 -14.18 -23.344 1 93.56 36 GLY B N 1
ATOM 2339 C CA . GLY B 1 36 ? 13.609 -14.844 -24.359 1 93.56 36 GLY B CA 1
ATOM 2340 C C . GLY B 1 36 ? 14.078 -13.914 -25.453 1 93.56 36 GLY B C 1
ATOM 2341 O O . GLY B 1 36 ? 15.234 -13.984 -25.891 1 93.56 36 GLY B O 1
ATOM 2342 N N . TYR B 1 37 ? 13.133 -13.102 -25.844 1 92.69 37 TYR B N 1
ATOM 2343 C CA . TYR B 1 37 ? 13.453 -12.156 -26.906 1 92.69 37 TYR B CA 1
ATOM 2344 C C . TYR B 1 37 ? 14.508 -11.156 -26.453 1 92.69 37 TYR B C 1
ATOM 2346 O O . TYR B 1 37 ? 15.43 -10.828 -27.203 1 92.69 37 TYR B O 1
ATOM 2354 N N . ILE B 1 38 ? 14.445 -10.664 -25.281 1 88.69 38 ILE B N 1
ATOM 2355 C CA . ILE B 1 38 ? 15.336 -9.641 -24.75 1 88.69 38 ILE B CA 1
ATOM 2356 C C . ILE B 1 38 ? 16.719 -10.242 -24.531 1 88.69 38 ILE B C 1
ATOM 2358 O O . ILE B 1 38 ? 17.734 -9.672 -24.953 1 88.69 38 ILE B O 1
ATOM 2362 N N . VAL B 1 39 ? 16.766 -11.375 -23.938 1 88.69 39 VAL B N 1
ATOM 2363 C CA . VAL B 1 39 ? 18.047 -12.023 -23.656 1 88.69 39 VAL B CA 1
ATOM 2364 C C . VAL B 1 39 ? 18.688 -12.469 -24.969 1 88.69 39 VAL B C 1
ATOM 2366 O O . VAL B 1 39 ? 19.906 -12.305 -25.156 1 88.69 39 VAL B O 1
ATOM 2369 N N . GLY B 1 40 ? 17.906 -12.914 -25.812 1 91 40 GLY B N 1
ATOM 2370 C CA . GLY B 1 40 ? 18.391 -13.344 -27.109 1 91 40 GLY B CA 1
ATOM 2371 C C . GLY B 1 40 ? 18.828 -12.188 -28 1 91 40 GLY B C 1
ATOM 2372 O O . GLY B 1 40 ? 19.531 -12.391 -28.984 1 91 40 GLY B O 1
ATOM 2373 N N . GLY B 1 41 ? 18.391 -11.047 -27.688 1 89.38 41 GLY B N 1
ATOM 2374 C CA . GLY B 1 41 ? 18.75 -9.867 -28.453 1 89.38 41 GLY B CA 1
ATOM 2375 C C . GLY B 1 41 ? 20.172 -9.406 -28.219 1 89.38 41 GLY B C 1
ATOM 2376 O O . GLY B 1 41 ? 20.719 -8.633 -29 1 89.38 41 GLY B O 1
ATOM 2377 N N . SER B 1 42 ? 20.703 -9.828 -27.109 1 89.31 42 SER B N 1
ATOM 2378 C CA . SER B 1 42 ? 22.109 -9.562 -26.797 1 89.31 42 SER B CA 1
ATOM 2379 C C . SER B 1 42 ? 22.797 -10.828 -26.297 1 89.31 42 SER B C 1
ATOM 2381 O O . SER B 1 42 ? 23.281 -10.867 -25.156 1 89.31 42 SER B O 1
ATOM 2383 N N . PRO B 1 43 ? 22.922 -11.711 -27.188 1 87.38 43 PRO B N 1
ATOM 2384 C CA . PRO B 1 43 ? 23.438 -13.016 -26.781 1 87.38 43 PRO B CA 1
ATOM 2385 C C . PRO B 1 43 ? 24.859 -12.945 -26.234 1 87.38 43 PRO B C 1
ATOM 2387 O O . PRO B 1 43 ? 25.25 -13.75 -25.391 1 87.38 43 PRO B O 1
ATOM 2390 N N . GLU B 1 44 ? 25.594 -11.969 -26.641 1 89.44 44 GLU B N 1
ATOM 2391 C CA . GLU B 1 44 ? 26.984 -11.828 -26.219 1 89.44 44 GLU B CA 1
ATOM 2392 C C . GLU B 1 44 ? 27.062 -11.367 -24.766 1 89.44 44 GLU B C 1
ATOM 2394 O O . GLU B 1 44 ? 28.062 -11.641 -24.078 1 89.44 44 GLU B O 1
ATOM 2399 N N . GLN B 1 45 ? 26.031 -10.773 -24.312 1 86.31 45 GLN B N 1
ATOM 2400 C CA . GLN B 1 45 ? 26.016 -10.25 -22.953 1 86.31 45 GLN B CA 1
ATOM 2401 C C . GLN B 1 45 ? 25.297 -11.219 -22.016 1 86.31 45 GLN B C 1
ATOM 2403 O O . GLN B 1 45 ? 25.328 -11.031 -20.797 1 86.31 45 GLN B O 1
ATOM 2408 N N . ALA B 1 46 ? 24.828 -12.297 -22.641 1 88.88 46 ALA B N 1
ATOM 2409 C CA . ALA B 1 46 ? 24.047 -13.234 -21.844 1 88.88 46 ALA B CA 1
ATOM 2410 C C . ALA B 1 46 ? 24.906 -14.391 -21.344 1 88.88 46 ALA B C 1
ATOM 2412 O O . ALA B 1 46 ? 25.875 -14.781 -21.984 1 88.88 46 ALA B O 1
ATOM 2413 N N . ASP B 1 47 ? 24.609 -14.82 -20.125 1 92.38 47 ASP B N 1
ATOM 2414 C CA . ASP B 1 47 ? 25.219 -16.047 -19.625 1 92.38 47 ASP B CA 1
ATOM 2415 C C . ASP B 1 47 ? 24.172 -17.141 -19.406 1 92.38 47 ASP B C 1
ATOM 2417 O O . ASP B 1 47 ? 23 -16.969 -19.781 1 92.38 47 ASP B O 1
ATOM 2421 N N . GLY B 1 48 ? 24.562 -18.281 -18.953 1 91.69 48 GLY B N 1
ATOM 2422 C CA . GLY B 1 48 ? 23.688 -19.438 -18.797 1 91.69 48 GLY B CA 1
ATOM 2423 C C . GLY B 1 48 ? 22.547 -19.203 -17.828 1 91.69 48 GLY B C 1
ATOM 2424 O O . GLY B 1 48 ? 21.531 -19.906 -17.859 1 91.69 48 GLY B O 1
ATOM 2425 N N . ALA B 1 49 ? 22.656 -18.125 -17.016 1 93.94 49 ALA B N 1
ATOM 2426 C CA . ALA B 1 49 ? 21.656 -17.891 -15.977 1 93.94 49 ALA B CA 1
ATOM 2427 C C . ALA B 1 49 ? 20.734 -16.734 -16.344 1 93.94 49 ALA B C 1
ATOM 2429 O O . ALA B 1 49 ? 19.719 -16.516 -15.688 1 93.94 49 ALA B O 1
ATOM 2430 N N . SER B 1 50 ? 21.016 -16.047 -17.422 1 92 50 SER B N 1
ATOM 2431 C CA . SER B 1 50 ? 20.312 -14.812 -17.766 1 92 50 SER B CA 1
ATOM 2432 C C . SER B 1 50 ? 18.828 -15.055 -17.984 1 92 50 SER B C 1
ATOM 2434 O O . SER B 1 50 ? 17.984 -14.305 -17.484 1 92 50 SER B O 1
ATOM 2436 N N . VAL B 1 51 ? 18.516 -16.109 -18.688 1 92.56 51 VAL B N 1
ATOM 2437 C CA . VAL B 1 51 ? 17.125 -16.391 -19 1 92.56 51 VAL B CA 1
ATOM 2438 C C . VAL B 1 51 ? 16.375 -16.766 -17.719 1 92.56 51 VAL B C 1
ATOM 2440 O O . VAL B 1 51 ? 15.273 -16.266 -17.484 1 92.56 51 VAL B O 1
ATOM 2443 N N . ALA B 1 52 ? 17.016 -17.641 -16.953 1 93.94 52 ALA B N 1
ATOM 2444 C CA . ALA B 1 52 ? 16.406 -18.062 -15.695 1 93.94 52 ALA B CA 1
ATOM 2445 C C . ALA B 1 52 ? 16.203 -16.875 -14.758 1 93.94 52 ALA B C 1
ATOM 2447 O O . ALA B 1 52 ? 15.141 -16.75 -14.125 1 93.94 52 ALA B O 1
ATOM 2448 N N . PHE B 1 53 ? 17.141 -16 -14.758 1 90.31 53 PHE B N 1
ATOM 2449 C CA . PHE B 1 53 ? 17.094 -14.812 -13.914 1 90.31 53 PHE B CA 1
ATOM 2450 C C . PHE B 1 53 ? 15.93 -13.914 -14.312 1 90.31 53 PHE B C 1
ATOM 2452 O O . PHE B 1 53 ? 15.102 -13.562 -13.469 1 90.31 53 PHE B O 1
ATOM 2459 N N . GLY B 1 54 ? 15.914 -13.562 -15.547 1 89.88 54 GLY B N 1
ATOM 2460 C CA . GLY B 1 54 ? 14.859 -12.688 -16.031 1 89.88 54 GLY B CA 1
ATOM 2461 C C . GLY B 1 54 ? 13.469 -13.266 -15.828 1 89.88 54 GLY B C 1
ATOM 2462 O O . GLY B 1 54 ? 12.531 -12.539 -15.469 1 89.88 54 GLY B O 1
ATOM 2463 N N . SER B 1 55 ? 13.32 -14.523 -16.078 1 93.12 55 SER B N 1
ATOM 2464 C CA . SER B 1 55 ? 12.023 -15.18 -15.938 1 93.12 55 SER B CA 1
ATOM 2465 C C . SER B 1 55 ? 11.562 -15.195 -14.484 1 93.12 55 SER B C 1
ATOM 2467 O O . SER B 1 55 ? 10.398 -14.906 -14.195 1 93.12 55 SER B O 1
ATOM 2469 N N . LEU B 1 56 ? 12.531 -15.555 -13.633 1 93.81 56 LEU B N 1
ATOM 2470 C CA . LEU B 1 56 ? 12.195 -15.578 -12.219 1 93.81 56 LEU B CA 1
ATOM 2471 C C . LEU B 1 56 ? 11.797 -14.188 -11.727 1 93.81 56 LEU B C 1
ATOM 2473 O O . LEU B 1 56 ? 10.805 -14.031 -11.016 1 93.81 56 LEU B O 1
ATOM 2477 N N . ALA B 1 57 ? 12.531 -13.227 -12.133 1 91.19 57 ALA B N 1
ATOM 2478 C CA . ALA B 1 57 ? 12.234 -11.844 -11.758 1 91.19 57 ALA B CA 1
ATOM 2479 C C . ALA B 1 57 ? 10.836 -11.438 -12.211 1 91.19 57 ALA B C 1
ATOM 2481 O O . ALA B 1 57 ? 10.07 -10.852 -11.438 1 91.19 57 ALA B O 1
ATOM 2482 N N . GLY B 1 58 ? 10.516 -11.711 -13.414 1 91.88 58 GLY B N 1
ATOM 2483 C CA . GLY B 1 58 ? 9.195 -11.398 -13.938 1 91.88 58 GLY B CA 1
ATOM 2484 C C . GLY B 1 58 ? 8.078 -12.117 -13.203 1 91.88 58 GLY B C 1
ATOM 2485 O O . GLY B 1 58 ? 7.008 -11.547 -12.984 1 91.88 58 GLY B O 1
ATOM 2486 N N . LEU B 1 59 ? 8.328 -13.336 -12.844 1 94.38 59 LEU B N 1
ATOM 2487 C CA . LEU B 1 59 ? 7.32 -14.148 -12.172 1 94.38 59 LEU B CA 1
ATOM 2488 C C . LEU B 1 59 ? 7.09 -13.656 -10.742 1 94.38 59 LEU B C 1
ATOM 2490 O O . LEU B 1 59 ? 6.039 -13.93 -10.156 1 94.38 59 LEU B O 1
ATOM 2494 N N . THR B 1 60 ? 8.039 -12.938 -10.141 1 91.81 60 THR B N 1
ATOM 2495 C CA . THR B 1 60 ? 7.863 -12.391 -8.805 1 91.81 60 THR B CA 1
ATOM 2496 C C . THR B 1 60 ? 6.727 -11.375 -8.773 1 91.81 60 THR B C 1
ATOM 2498 O O . THR B 1 60 ? 6.051 -11.219 -7.754 1 91.81 60 THR B O 1
ATOM 2501 N N . PHE B 1 61 ? 6.516 -10.766 -9.922 1 90.81 61 PHE B N 1
ATOM 2502 C CA . PHE B 1 61 ? 5.422 -9.805 -9.945 1 90.81 61 PHE B CA 1
ATOM 2503 C C . PHE B 1 61 ? 4.207 -10.383 -10.672 1 90.81 61 PHE B C 1
ATOM 2505 O O . PHE B 1 61 ? 3.162 -10.602 -10.055 1 90.81 61 PHE B O 1
ATOM 2512 N N . ILE B 1 62 ? 4.363 -10.742 -11.945 1 92.81 62 ILE B N 1
ATOM 2513 C CA . ILE B 1 62 ? 3.248 -11.203 -12.758 1 92.81 62 ILE B CA 1
ATOM 2514 C C . ILE B 1 62 ? 2.717 -12.523 -12.211 1 92.81 62 ILE B C 1
ATOM 2516 O O . ILE B 1 62 ? 1.503 -12.727 -12.125 1 92.81 62 ILE B O 1
ATOM 2520 N N . GLY B 1 63 ? 3.625 -13.359 -11.883 1 96.06 63 GLY B N 1
ATOM 2521 C CA . GLY B 1 63 ? 3.234 -14.664 -11.367 1 96.06 63 GLY B CA 1
ATOM 2522 C C . GLY B 1 63 ? 2.482 -14.586 -10.055 1 96.06 63 GLY B C 1
ATOM 2523 O O . GLY B 1 63 ? 1.465 -15.258 -9.875 1 96.06 63 GLY B O 1
ATOM 2524 N N . THR B 1 64 ? 3.018 -13.828 -9.133 1 96.38 64 THR B N 1
ATOM 2525 C CA . THR B 1 64 ? 2.369 -13.727 -7.828 1 96.38 64 THR B CA 1
ATOM 2526 C C . THR B 1 64 ? 1.032 -13 -7.945 1 96.38 64 THR B C 1
ATOM 2528 O O . THR B 1 64 ? 0.075 -13.336 -7.242 1 96.38 64 THR B O 1
ATOM 2531 N N . LEU B 1 65 ? 0.984 -12.023 -8.859 1 94.69 65 LEU B N 1
ATOM 2532 C CA . LEU B 1 65 ? -0.289 -11.367 -9.125 1 94.69 65 LEU B CA 1
ATOM 2533 C C . LEU B 1 65 ? -1.311 -12.359 -9.68 1 94.69 65 LEU B C 1
ATOM 2535 O O . LEU B 1 65 ? -2.469 -12.359 -9.25 1 94.69 65 LEU B O 1
ATOM 2539 N N . ALA B 1 66 ? -0.887 -13.148 -10.594 1 95.94 66 ALA B N 1
ATOM 2540 C CA . ALA B 1 66 ? -1.752 -14.172 -11.172 1 95.94 66 ALA B CA 1
ATOM 2541 C C . ALA B 1 66 ? -2.195 -15.18 -10.109 1 95.94 66 ALA B C 1
ATOM 2543 O O . ALA B 1 66 ? -3.34 -15.633 -10.125 1 95.94 66 ALA B O 1
ATOM 2544 N N . ALA B 1 67 ? -1.259 -15.547 -9.258 1 97.31 67 ALA B N 1
ATOM 2545 C CA . ALA B 1 67 ? -1.584 -16.484 -8.188 1 97.31 67 ALA B CA 1
ATOM 2546 C C . ALA B 1 67 ? -2.719 -15.961 -7.316 1 97.31 67 ALA B C 1
ATOM 2548 O O . ALA B 1 67 ? -3.658 -16.688 -7 1 97.31 67 ALA B O 1
ATOM 2549 N N . VAL B 1 68 ? -2.643 -14.711 -7.012 1 97.38 68 VAL B N 1
ATOM 2550 C CA . VAL B 1 68 ? -3.67 -14.094 -6.18 1 97.38 68 VAL B CA 1
ATOM 2551 C C . VAL B 1 68 ? -4.973 -13.977 -6.969 1 97.38 68 VAL B C 1
ATOM 2553 O O . VAL B 1 68 ? -6.035 -14.375 -6.484 1 97.38 68 VAL B O 1
ATOM 2556 N N . ALA B 1 69 ? -4.898 -13.523 -8.188 1 95.44 69 ALA B N 1
ATOM 2557 C CA . ALA B 1 69 ? -6.078 -13.281 -9.023 1 95.44 69 ALA B CA 1
ATOM 2558 C C . ALA B 1 69 ? -6.828 -14.578 -9.297 1 95.44 69 ALA B C 1
ATOM 2560 O O . ALA B 1 69 ? -8.062 -14.609 -9.297 1 95.44 69 ALA B O 1
ATOM 2561 N N . LEU B 1 70 ? -6.129 -15.648 -9.445 1 95.06 70 LEU B N 1
ATOM 2562 C CA . LEU B 1 70 ? -6.746 -16.906 -9.844 1 95.06 70 LEU B CA 1
ATOM 2563 C C . LEU B 1 70 ? -7.211 -17.688 -8.625 1 95.06 70 LEU B C 1
ATOM 2565 O O . LEU B 1 70 ? -7.949 -18.672 -8.758 1 95.06 70 LEU B O 1
ATOM 2569 N N . SER B 1 71 ? -6.773 -17.266 -7.457 1 96.69 71 SER B N 1
ATOM 2570 C CA . SER B 1 71 ? -7.043 -18.109 -6.301 1 96.69 71 SER B CA 1
ATOM 2571 C C . SER B 1 71 ? -7.945 -17.406 -5.293 1 96.69 71 SER B C 1
ATOM 2573 O O . SER B 1 71 ? -8.5 -18.047 -4.398 1 96.69 71 SER B O 1
ATOM 2575 N N . GLN B 1 72 ? -8.117 -16.109 -5.41 1 96.19 72 GLN B N 1
ATOM 2576 C CA . GLN B 1 72 ? -8.781 -15.305 -4.387 1 96.19 72 GLN B CA 1
ATOM 2577 C C . GLN B 1 72 ? -10.234 -15.734 -4.219 1 96.19 72 GLN B C 1
ATOM 2579 O O . GLN B 1 72 ? -10.828 -15.547 -3.152 1 96.19 72 GLN B O 1
ATOM 2584 N N . ASN B 1 73 ? -10.852 -16.406 -5.219 1 95.38 73 ASN B N 1
ATOM 2585 C CA . ASN B 1 73 ? -12.266 -16.75 -5.172 1 95.38 73 ASN B CA 1
ATOM 2586 C C . ASN B 1 73 ? -12.461 -18.266 -5.043 1 95.38 73 ASN B C 1
ATOM 2588 O O . ASN B 1 73 ? -13.586 -18.766 -5.191 1 95.38 73 ASN B O 1
ATOM 2592 N N . GLN B 1 74 ? -11.453 -18.922 -4.758 1 95.25 74 GLN B N 1
ATOM 2593 C CA . GLN B 1 74 ? -11.461 -20.375 -4.906 1 95.25 74 GLN B CA 1
ATOM 2594 C C . GLN B 1 74 ? -12.438 -21.031 -3.926 1 95.25 74 GLN B C 1
ATOM 2596 O O . GLN B 1 74 ? -13.156 -21.953 -4.285 1 95.25 74 GLN B O 1
ATOM 2601 N N . ILE B 1 75 ? -12.516 -20.594 -2.689 1 97.12 75 ILE B N 1
ATOM 2602 C CA . ILE B 1 75 ? -13.352 -21.234 -1.681 1 97.12 75 ILE B CA 1
ATOM 2603 C C . ILE B 1 75 ? -14.641 -20.438 -1.506 1 97.12 75 ILE B C 1
ATOM 2605 O O . ILE B 1 75 ? -15.734 -21 -1.549 1 97.12 75 ILE B O 1
ATOM 2609 N N . VAL B 1 76 ? -14.461 -19.203 -1.392 1 96.5 76 VAL B N 1
ATOM 2610 C CA . VAL B 1 76 ? -15.641 -18.375 -1.196 1 96.5 76 VAL B CA 1
ATOM 2611 C C . VAL B 1 76 ? -16.547 -18.453 -2.422 1 96.5 76 VAL B C 1
ATOM 2613 O O . VAL B 1 76 ? -17.766 -18.391 -2.301 1 96.5 76 VAL B O 1
ATOM 2616 N N . GLY B 1 77 ? -15.977 -18.594 -3.59 1 94.81 77 GLY B N 1
ATOM 2617 C CA . GLY B 1 77 ? -16.766 -18.797 -4.801 1 94.81 77 GLY B CA 1
ATOM 2618 C C . GLY B 1 77 ? -17.578 -20.078 -4.777 1 94.81 77 GLY B C 1
ATOM 2619 O O . GLY B 1 77 ? -18.75 -20.078 -5.168 1 94.81 77 GLY B O 1
ATOM 2620 N N . LYS B 1 78 ? -16.984 -21.156 -4.281 1 95.06 78 LYS B N 1
ATOM 2621 C CA . LYS B 1 78 ? -17.703 -22.422 -4.125 1 95.06 78 LYS B CA 1
ATOM 2622 C C . LYS B 1 78 ? -18.844 -22.281 -3.117 1 95.06 78 LYS B C 1
ATOM 2624 O O . LYS B 1 78 ? -19.906 -22.859 -3.301 1 95.06 78 LYS B O 1
ATOM 2629 N N . ARG B 1 79 ? -18.562 -21.516 -2.188 1 94.38 79 ARG B N 1
ATOM 2630 C CA . ARG B 1 79 ? -19.594 -21.281 -1.171 1 94.38 79 ARG B CA 1
ATOM 2631 C C . ARG B 1 79 ? -20.75 -20.484 -1.735 1 94.38 79 ARG B C 1
ATOM 2633 O O . ARG B 1 79 ? -21.922 -20.828 -1.532 1 94.38 79 ARG B O 1
ATOM 2640 N N . SER B 1 80 ? -20.422 -19.469 -2.438 1 93.94 80 SER B N 1
ATOM 2641 C CA . SER B 1 80 ? -21.438 -18.547 -2.963 1 93.94 80 SER B CA 1
ATOM 2642 C C . SER B 1 80 ? -22.281 -19.234 -4.047 1 93.94 80 SER B C 1
ATOM 2644 O O . SER B 1 80 ? -23.469 -18.922 -4.207 1 93.94 80 SER B O 1
ATOM 2646 N N . SER B 1 81 ? -21.75 -20.188 -4.762 1 94 81 SER B N 1
ATOM 2647 C CA . SER B 1 81 ? -22.453 -20.875 -5.844 1 94 81 SER B CA 1
ATOM 2648 C C . SER B 1 81 ? -23.172 -22.125 -5.336 1 94 81 SER B C 1
ATOM 2650 O O . SER B 1 81 ? -23.938 -22.75 -6.078 1 94 81 SER B O 1
ATOM 2652 N N . GLY B 1 82 ? -22.875 -22.469 -4.125 1 93.88 82 GLY B N 1
ATOM 2653 C CA . GLY B 1 82 ? -23.484 -23.672 -3.566 1 93.88 82 GLY B CA 1
ATOM 2654 C C . GLY B 1 82 ? -22.688 -24.922 -3.832 1 93.88 82 GLY B C 1
ATOM 2655 O O . GLY B 1 82 ? -23.031 -26 -3.344 1 93.88 82 GLY B O 1
ATOM 2656 N N . GLU B 1 83 ? -21.641 -24.812 -4.535 1 94.62 83 GLU B N 1
ATOM 2657 C CA . GLU B 1 83 ? -20.797 -25.953 -4.855 1 94.62 83 GLU B CA 1
ATOM 2658 C C . GLU B 1 83 ? -20.188 -26.562 -3.594 1 94.62 83 GLU B C 1
ATOM 2660 O O . GLU B 1 83 ? -20.031 -27.781 -3.508 1 94.62 83 GLU B O 1
ATOM 2665 N N . LEU B 1 84 ? -19.969 -25.734 -2.643 1 94.25 84 LEU B N 1
ATOM 2666 C CA . LEU B 1 84 ? -19.375 -26.234 -1.403 1 94.25 84 LEU B CA 1
ATOM 2667 C C . LEU B 1 84 ? -20.312 -27.203 -0.694 1 94.25 84 LEU B C 1
ATOM 2669 O O . LEU B 1 84 ? -19.875 -28.219 -0.173 1 94.25 84 LEU B O 1
ATOM 2673 N N . ARG B 1 85 ? -21.609 -26.953 -0.696 1 92.12 85 ARG B N 1
ATOM 2674 C CA . ARG B 1 85 ? -22.609 -27.828 -0.079 1 92.12 85 ARG B CA 1
ATOM 2675 C C . ARG B 1 85 ? -22.688 -29.172 -0.801 1 92.12 85 ARG B C 1
ATOM 2677 O O . ARG B 1 85 ? -22.859 -30.203 -0.167 1 92.12 85 ARG B O 1
ATOM 2684 N N . VAL B 1 86 ? -22.562 -29.031 -2.127 1 93.69 86 VAL B N 1
ATOM 2685 C CA . VAL B 1 86 ? -22.625 -30.234 -2.945 1 93.69 86 VAL B CA 1
ATOM 2686 C C . VAL B 1 86 ? -21.406 -31.125 -2.648 1 93.69 86 VAL B C 1
ATOM 2688 O O . VAL B 1 86 ? -21.547 -32.344 -2.459 1 93.69 86 VAL B O 1
ATOM 2691 N N . LEU B 1 87 ? -20.266 -30.531 -2.539 1 93.25 87 LEU B N 1
ATOM 2692 C CA . LEU B 1 87 ? -19.031 -31.281 -2.289 1 93.25 87 LEU B CA 1
ATOM 2693 C C . LEU B 1 87 ? -19.062 -31.938 -0.91 1 93.25 87 LEU B C 1
ATOM 2695 O O . LEU B 1 87 ? -18.594 -33.062 -0.74 1 93.25 87 LEU B O 1
ATOM 2699 N N . LEU B 1 88 ? -19.672 -31.188 0.013 1 91.94 88 LEU B N 1
ATOM 2700 C CA . LEU B 1 88 ? -19.719 -31.703 1.38 1 91.94 88 LEU B CA 1
ATOM 2701 C C . LEU B 1 88 ? -20.797 -32.781 1.53 1 91.94 88 LEU B C 1
ATOM 2703 O O . LEU B 1 88 ? -20.797 -33.5 2.516 1 91.94 88 LEU B O 1
ATOM 2707 N N . SER B 1 89 ? -21.688 -32.781 0.583 1 91.75 89 SER B N 1
ATOM 2708 C CA . SER B 1 89 ? -22.672 -33.875 0.565 1 91.75 89 SER B CA 1
ATOM 2709 C C . SER B 1 89 ? -22.047 -35.156 0.022 1 91.75 89 SER B C 1
ATOM 2711 O O . SER B 1 89 ? -22.594 -36.25 0.202 1 91.75 89 SER B O 1
ATOM 2713 N N . LEU B 1 90 ? -20.984 -35 -0.626 1 90.44 90 LEU B N 1
ATOM 2714 C CA . LEU B 1 90 ? -20.156 -36.125 -1.092 1 90.44 90 LEU B CA 1
ATOM 2715 C C . LEU B 1 90 ? -19.125 -36.5 -0.042 1 90.44 90 LEU B C 1
ATOM 2717 O O . LEU B 1 90 ? -19.016 -35.844 0.997 1 90.44 90 LEU B O 1
ATOM 2721 N N . PRO B 1 91 ? -18.453 -37.469 -0.241 1 92.06 91 PRO B N 1
ATOM 2722 C CA . PRO B 1 91 ? -17.562 -37.938 0.832 1 92.06 91 PRO B CA 1
ATOM 2723 C C . PRO B 1 91 ? -16.359 -37.062 1.038 1 92.06 91 PRO B C 1
ATOM 2725 O O . PRO B 1 91 ? -15.25 -37.531 1.304 1 92.06 91 PRO B O 1
ATOM 2728 N N . PHE B 1 92 ? -16.516 -35.75 0.784 1 94.12 92 PHE B N 1
ATOM 2729 C CA . PHE B 1 92 ? -15.406 -34.812 0.943 1 94.12 92 PHE B CA 1
ATOM 2730 C C . PHE B 1 92 ? -15.57 -34 2.215 1 94.12 92 PHE B C 1
ATOM 2732 O O . PHE B 1 92 ? -16.688 -33.594 2.561 1 94.12 92 PHE B O 1
ATOM 2739 N N . SER B 1 93 ? -14.438 -33.781 2.912 1 94.81 93 SER B N 1
ATOM 2740 C CA . SER B 1 93 ? -14.438 -32.938 4.094 1 94.81 93 SER B CA 1
ATOM 2741 C C . SER B 1 93 ? -14.016 -31.5 3.742 1 94.81 93 SER B C 1
ATOM 2743 O O . SER B 1 93 ? -13.539 -31.25 2.635 1 94.81 93 SER B O 1
ATOM 2745 N N . ARG B 1 94 ? -14.297 -30.625 4.723 1 95 94 ARG B N 1
ATOM 2746 C CA . ARG B 1 94 ? -13.859 -29.25 4.527 1 95 94 ARG B CA 1
ATOM 2747 C C . ARG B 1 94 ? -12.352 -29.188 4.293 1 95 94 ARG B C 1
ATOM 2749 O O . ARG B 1 94 ? -11.875 -28.359 3.51 1 95 94 ARG B O 1
ATOM 2756 N N . ARG B 1 95 ? -11.617 -30.062 4.918 1 96 95 ARG B N 1
ATOM 2757 C CA . ARG B 1 95 ? -10.172 -30.141 4.766 1 96 95 ARG B CA 1
ATOM 2758 C C . ARG B 1 95 ? -9.789 -30.562 3.35 1 96 95 ARG B C 1
ATOM 2760 O O . ARG B 1 95 ? -8.859 -30 2.762 1 96 95 ARG B O 1
ATOM 2767 N N . ASP B 1 96 ? -10.492 -31.562 2.83 1 96.25 96 ASP B N 1
ATOM 2768 C CA . ASP B 1 96 ? -10.25 -32.031 1.47 1 96.25 96 ASP B CA 1
ATOM 2769 C C . ASP B 1 96 ? -10.438 -30.891 0.459 1 96.25 96 ASP B C 1
ATOM 2771 O O . ASP B 1 96 ? -9.633 -30.734 -0.459 1 96.25 96 ASP B O 1
ATOM 2775 N N . VAL B 1 97 ? -11.406 -30.156 0.737 1 96.19 97 VAL B N 1
ATOM 2776 C CA . VAL B 1 97 ? -11.766 -29.109 -0.219 1 96.19 97 VAL B CA 1
ATOM 2777 C C . VAL B 1 97 ? -10.711 -28 -0.189 1 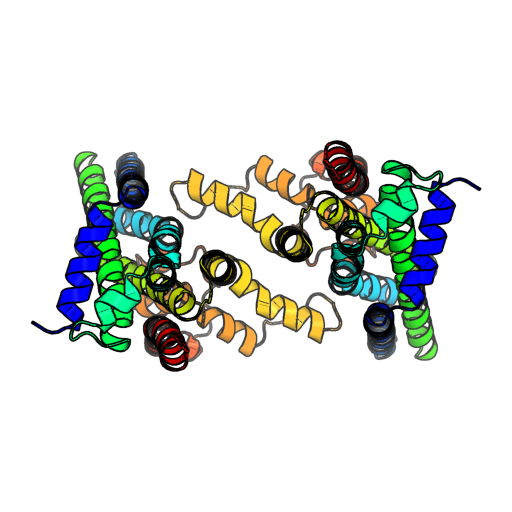96.19 97 VAL B C 1
ATOM 2779 O O . VAL B 1 97 ? -10.203 -27.594 -1.234 1 96.19 97 VAL B O 1
ATOM 2782 N N . VAL B 1 98 ? -10.352 -27.547 0.999 1 97.44 98 VAL B N 1
ATOM 2783 C CA . VAL B 1 98 ? -9.43 -26.438 1.129 1 97.44 98 VAL B CA 1
ATOM 2784 C C . VAL B 1 98 ? -8.047 -26.828 0.624 1 97.44 98 VAL B C 1
ATOM 2786 O O . VAL B 1 98 ? -7.477 -26.172 -0.239 1 97.44 98 VAL B O 1
ATOM 2789 N N . TYR B 1 99 ? -7.57 -27.922 1.071 1 97.75 99 TYR B N 1
ATOM 2790 C CA . TYR B 1 99 ? -6.23 -28.344 0.687 1 97.75 99 TYR B CA 1
ATOM 2791 C C . TYR B 1 99 ? -6.211 -28.875 -0.742 1 97.75 99 TYR B C 1
ATOM 2793 O O . TYR B 1 99 ? -5.215 -28.719 -1.456 1 97.75 99 TYR B O 1
ATOM 2801 N N . GLY B 1 100 ? -7.266 -29.5 -1.168 1 97.25 100 GLY B N 1
ATOM 2802 C CA . GLY B 1 100 ? -7.379 -29.891 -2.564 1 97.25 100 GLY B CA 1
ATOM 2803 C C . GLY B 1 100 ? -7.324 -28.703 -3.518 1 97.25 100 GLY B C 1
ATOM 2804 O O . GLY B 1 100 ? -6.621 -28.75 -4.527 1 97.25 100 GLY B O 1
ATOM 2805 N N . SER B 1 101 ? -8.055 -27.703 -3.156 1 97.06 101 SER B N 1
ATOM 2806 C CA . SER B 1 101 ? -8.062 -26.5 -3.982 1 97.06 101 SER B CA 1
ATOM 2807 C C . SER B 1 101 ? -6.695 -25.828 -3.994 1 97.06 101 SER B C 1
ATOM 2809 O O . SER B 1 101 ? -6.262 -25.297 -5.023 1 97.06 101 SER B O 1
ATOM 2811 N N . PHE B 1 102 ? -6.082 -25.859 -2.812 1 98.12 102 PHE B N 1
ATOM 2812 C CA . PHE B 1 102 ? -4.742 -25.281 -2.723 1 98.12 102 PHE B CA 1
ATOM 2813 C C . PHE B 1 102 ? -3.785 -26 -3.67 1 98.12 102 PHE B C 1
ATOM 2815 O O . PHE B 1 102 ? -3.123 -25.359 -4.488 1 98.12 102 PHE B O 1
ATOM 2822 N N . PHE B 1 103 ? -3.775 -27.297 -3.613 1 97.81 103 PHE B N 1
ATOM 2823 C CA . PHE B 1 103 ? -2.844 -28.062 -4.426 1 97.81 103 PHE B CA 1
ATOM 2824 C C . PHE B 1 103 ? -3.221 -28 -5.898 1 97.81 103 PHE B C 1
ATOM 2826 O O . PHE B 1 103 ? -2.348 -28.016 -6.77 1 97.81 103 PHE B O 1
ATOM 2833 N N . GLY B 1 104 ? -4.457 -27.953 -6.195 1 96.62 104 GLY B N 1
ATOM 2834 C CA . GLY B 1 104 ? -4.891 -27.812 -7.574 1 96.62 104 GLY B CA 1
ATOM 2835 C C . GLY B 1 104 ? -4.41 -26.516 -8.211 1 96.62 104 GLY B C 1
ATOM 2836 O O . GLY B 1 104 ? -3.869 -26.531 -9.32 1 96.62 104 GLY B O 1
ATOM 2837 N N . ARG B 1 105 ? -4.578 -25.453 -7.477 1 96.5 105 ARG B N 1
ATOM 2838 C CA . ARG B 1 105 ? -4.176 -24.156 -8 1 96.5 105 ARG B CA 1
ATOM 2839 C C . ARG B 1 105 ? -2.654 -24.031 -8.031 1 96.5 105 ARG B C 1
ATOM 2841 O O . ARG B 1 105 ? -2.098 -23.406 -8.938 1 96.5 105 ARG B O 1
ATOM 2848 N N . TRP B 1 106 ? -2.031 -24.547 -7.008 1 97.88 106 TRP B N 1
ATOM 2849 C CA . TRP B 1 106 ? -0.572 -24.531 -6.969 1 97.88 106 TRP B CA 1
ATOM 2850 C C . TRP B 1 106 ? 0.008 -25.266 -8.172 1 97.88 106 TRP B C 1
ATOM 2852 O O . TRP B 1 106 ? 0.914 -24.766 -8.836 1 97.88 106 TRP B O 1
ATOM 2862 N N . ALA B 1 107 ? -0.548 -26.438 -8.469 1 97.19 107 ALA B N 1
ATOM 2863 C CA . ALA B 1 107 ? -0.091 -27.234 -9.609 1 97.19 107 ALA B CA 1
ATOM 2864 C C . ALA B 1 107 ? -0.326 -26.484 -10.922 1 97.19 107 ALA B C 1
ATOM 2866 O O . ALA B 1 107 ? 0.507 -26.547 -11.828 1 97.19 107 ALA B O 1
ATOM 2867 N N . LEU B 1 108 ? -1.424 -25.891 -10.992 1 96.12 108 LEU B N 1
ATOM 2868 C CA . LEU B 1 108 ? -1.752 -25.125 -12.195 1 96.12 108 LEU B CA 1
ATOM 2869 C C . LEU B 1 108 ? -0.733 -24.016 -12.438 1 96.12 108 LEU B C 1
ATOM 2871 O O . LEU B 1 108 ? -0.197 -23.891 -13.539 1 96.12 108 LEU B O 1
ATOM 2875 N N . LEU B 1 109 ? -0.474 -23.266 -11.422 1 97.19 109 LEU B N 1
ATOM 2876 C CA . LEU B 1 109 ? 0.436 -22.125 -11.555 1 97.19 109 LEU B CA 1
ATOM 2877 C C . LEU B 1 109 ? 1.871 -22.594 -11.75 1 97.19 109 LEU B C 1
ATOM 2879 O O . LEU B 1 109 ? 2.643 -21.969 -12.477 1 97.19 109 LEU B O 1
ATOM 2883 N N . ALA B 1 110 ? 2.234 -23.688 -11.102 1 97.56 110 ALA B N 1
ATOM 2884 C CA . ALA B 1 110 ? 3.545 -24.297 -11.328 1 97.56 110 ALA B CA 1
ATOM 2885 C C . ALA B 1 110 ? 3.713 -24.703 -12.789 1 97.56 110 ALA B C 1
ATOM 2887 O O . ALA B 1 110 ? 4.758 -24.453 -13.391 1 97.56 110 ALA B O 1
ATOM 2888 N N . THR B 1 111 ? 2.707 -25.312 -13.344 1 96.81 111 THR B N 1
ATOM 2889 C CA . THR B 1 111 ? 2.746 -25.734 -14.734 1 96.81 111 THR B CA 1
ATOM 2890 C C . THR B 1 111 ? 2.895 -24.516 -15.656 1 96.81 111 THR B C 1
ATOM 2892 O O . THR B 1 111 ? 3.701 -24.547 -16.594 1 96.81 111 THR B O 1
ATOM 2895 N N . MET B 1 112 ? 2.166 -23.516 -15.359 1 96.69 112 MET B N 1
ATOM 2896 C CA . MET B 1 112 ? 2.258 -22.297 -16.172 1 96.69 112 MET B CA 1
ATOM 2897 C C . MET B 1 112 ? 3.652 -21.688 -16.078 1 96.69 112 MET B C 1
ATOM 2899 O O . MET B 1 112 ? 4.176 -21.172 -17.062 1 96.69 112 MET B O 1
ATOM 2903 N N . SER B 1 113 ? 4.227 -21.672 -14.883 1 97.75 113 SER B N 1
ATOM 2904 C CA . SER B 1 113 ? 5.566 -21.125 -14.703 1 97.75 113 SER B CA 1
ATOM 2905 C C . SER B 1 113 ? 6.605 -21.953 -15.469 1 97.75 113 SER B C 1
ATOM 2907 O O . SER B 1 113 ? 7.555 -21.391 -16.016 1 97.75 113 SER B O 1
ATOM 2909 N N . ILE B 1 114 ? 6.422 -23.281 -15.484 1 98.12 114 ILE B N 1
ATOM 2910 C CA . ILE B 1 114 ? 7.316 -24.156 -16.234 1 98.12 114 ILE B CA 1
ATOM 2911 C C . ILE B 1 114 ? 7.238 -23.812 -17.719 1 98.12 114 ILE B C 1
ATOM 2913 O O . ILE B 1 114 ? 8.266 -23.672 -18.391 1 98.12 114 ILE B O 1
ATOM 2917 N N . VAL B 1 115 ? 6.078 -23.672 -18.219 1 97.44 115 VAL B N 1
ATOM 2918 C CA . VAL B 1 115 ? 5.887 -23.328 -19.625 1 97.44 115 VAL B CA 1
ATOM 2919 C C . VAL B 1 115 ? 6.566 -22 -19.938 1 97.44 115 VAL B C 1
ATOM 2921 O O . VAL B 1 115 ? 7.25 -21.859 -20.953 1 97.44 115 VAL B O 1
ATOM 2924 N N . THR B 1 116 ? 6.379 -21.016 -19.078 1 97.56 116 THR B N 1
ATOM 2925 C CA . THR B 1 116 ? 6.992 -19.703 -19.234 1 97.56 116 THR B CA 1
ATOM 2926 C C . THR B 1 116 ? 8.508 -19.812 -19.328 1 97.56 116 THR B C 1
ATOM 2928 O O . THR B 1 116 ? 9.125 -19.25 -20.234 1 97.56 116 THR B O 1
ATOM 2931 N N . LEU B 1 117 ? 9.109 -20.594 -18.438 1 97.88 117 LEU B N 1
ATOM 2932 C CA . LEU B 1 117 ? 10.555 -20.719 -18.359 1 97.88 117 LEU B CA 1
ATOM 2933 C C . LEU B 1 117 ? 11.094 -21.484 -19.578 1 97.88 117 LEU B C 1
ATOM 2935 O O . LEU B 1 117 ? 12.133 -21.109 -20.125 1 97.88 117 LEU B O 1
ATOM 2939 N N . VAL B 1 118 ? 10.391 -22.5 -19.984 1 97.81 118 VAL B N 1
ATOM 2940 C CA . VAL B 1 118 ? 10.82 -23.312 -21.125 1 97.81 118 VAL B CA 1
ATOM 2941 C C . VAL B 1 118 ? 10.719 -22.5 -22.406 1 97.81 118 VAL B C 1
ATOM 2943 O O . VAL B 1 118 ? 11.617 -22.531 -23.25 1 97.81 118 VAL B O 1
ATOM 2946 N N . VAL B 1 119 ? 9.672 -21.781 -22.547 1 97.75 119 VAL B N 1
ATOM 2947 C CA . VAL B 1 119 ? 9.484 -20.938 -23.734 1 97.75 119 VAL B CA 1
ATOM 2948 C C . VAL B 1 119 ? 10.555 -19.844 -23.766 1 97.75 119 VAL B C 1
ATOM 2950 O O . VAL B 1 119 ? 11.125 -19.578 -24.812 1 97.75 119 VAL B O 1
ATOM 2953 N N . ALA B 1 120 ? 10.797 -19.188 -22.656 1 97.12 120 ALA B N 1
ATOM 2954 C CA . ALA B 1 120 ? 11.844 -18.172 -22.578 1 97.12 120 ALA B CA 1
ATOM 2955 C C . ALA B 1 120 ? 13.203 -18.75 -22.969 1 97.12 120 ALA B C 1
ATOM 2957 O O . ALA B 1 120 ? 13.93 -18.172 -23.766 1 97.12 120 ALA B O 1
ATOM 2958 N N . ALA B 1 121 ? 13.508 -19.922 -22.422 1 97.38 121 ALA B N 1
ATOM 2959 C CA . ALA B 1 121 ? 14.781 -20.594 -22.688 1 97.38 121 ALA B CA 1
ATOM 2960 C C . ALA B 1 121 ? 14.883 -21 -24.156 1 97.38 121 ALA B C 1
ATOM 2962 O O . ALA B 1 121 ? 15.938 -20.828 -24.781 1 97.38 121 ALA B O 1
ATOM 2963 N N . GLY B 1 122 ? 13.844 -21.547 -24.656 1 97.81 122 GLY B N 1
ATOM 2964 C CA . GLY B 1 122 ? 13.828 -21.953 -26.047 1 97.81 122 GLY B CA 1
ATOM 2965 C C . GLY B 1 122 ? 14.055 -20.812 -27.016 1 97.81 122 GLY B C 1
ATOM 2966 O O . GLY B 1 122 ? 14.867 -20.922 -27.938 1 97.81 122 GLY B O 1
ATOM 2967 N N . LEU B 1 123 ? 13.336 -19.75 -26.75 1 97.06 123 LEU B N 1
ATOM 2968 C CA . LEU B 1 123 ? 13.461 -18.609 -27.641 1 97.06 123 LEU B CA 1
ATOM 2969 C C . LEU B 1 123 ? 14.852 -17.984 -27.531 1 97.06 123 LEU B C 1
ATOM 2971 O O . LEU B 1 123 ? 15.453 -17.609 -28.531 1 97.06 123 LEU B O 1
ATOM 2975 N N . ALA B 1 124 ? 15.336 -17.828 -26.359 1 96.25 124 ALA B N 1
ATOM 2976 C CA . ALA B 1 124 ? 16.688 -17.281 -26.172 1 96.25 124 ALA B CA 1
ATOM 2977 C C . ALA B 1 124 ? 17.734 -18.156 -26.859 1 96.25 124 ALA B C 1
ATOM 2979 O O . ALA B 1 124 ? 18.641 -17.641 -27.516 1 96.25 124 ALA B O 1
ATOM 2980 N N . PHE B 1 125 ? 17.562 -19.438 -26.766 1 96.38 125 PHE B N 1
ATOM 2981 C CA . PHE B 1 125 ? 18.469 -20.391 -27.391 1 96.38 125 PHE B CA 1
ATOM 2982 C C . PHE B 1 125 ? 18.422 -20.266 -28.906 1 96.38 125 PHE B C 1
ATOM 2984 O O . PHE B 1 125 ? 19.469 -20.266 -29.562 1 96.38 125 PHE B O 1
ATOM 2991 N N . LEU B 1 126 ? 17.25 -20.141 -29.422 1 96.5 126 LEU B N 1
ATOM 2992 C CA . LEU B 1 126 ? 17.078 -20 -30.859 1 96.5 126 LEU B CA 1
ATOM 2993 C C . LEU B 1 126 ? 17.719 -18.703 -31.359 1 96.5 126 LEU B C 1
ATOM 2995 O O . LEU B 1 126 ? 18.172 -18.641 -32.5 1 96.5 126 LEU B O 1
ATOM 2999 N N . ARG B 1 127 ? 17.828 -17.766 -30.516 1 95.75 127 ARG B N 1
ATOM 3000 C CA . ARG B 1 127 ? 18.391 -16.469 -30.891 1 95.75 127 ARG B CA 1
ATOM 3001 C C . ARG B 1 127 ? 19.875 -16.406 -30.562 1 95.75 127 ARG B C 1
ATOM 3003 O O . ARG B 1 127 ? 20.5 -15.344 -30.641 1 95.75 127 ARG B O 1
ATOM 3010 N N . GLY B 1 128 ? 20.438 -17.516 -30 1 94.94 128 GLY B N 1
ATOM 3011 C CA . GLY B 1 128 ? 21.891 -17.641 -29.875 1 94.94 128 GLY B CA 1
ATOM 3012 C C . GLY B 1 128 ? 22.391 -17.438 -28.469 1 94.94 128 GLY B C 1
ATOM 3013 O O . GLY B 1 128 ? 23.594 -17.422 -28.219 1 94.94 128 GLY B O 1
ATOM 3014 N N . ALA B 1 129 ? 21.547 -17.25 -27.5 1 94.88 129 ALA B N 1
ATOM 3015 C CA . ALA B 1 129 ? 21.969 -17.016 -26.125 1 94.88 129 ALA B CA 1
ATOM 3016 C C . ALA B 1 129 ? 22.203 -18.344 -25.406 1 94.88 129 ALA B C 1
ATOM 3018 O O . ALA B 1 129 ? 21.484 -19.312 -25.625 1 94.88 129 ALA B O 1
ATOM 3019 N N . PRO B 1 130 ? 23.203 -18.344 -24.547 1 95.25 130 PRO B N 1
ATOM 3020 C CA . PRO B 1 130 ? 23.422 -19.562 -23.75 1 95.25 130 PRO B CA 1
ATOM 3021 C C . PRO B 1 130 ? 22.359 -19.781 -22.688 1 95.25 130 PRO B C 1
ATOM 3023 O O . PRO B 1 130 ? 21.859 -18.812 -22.094 1 95.25 130 PRO B O 1
ATOM 3026 N N . VAL B 1 131 ? 21.938 -21.031 -22.531 1 94.81 131 VAL B N 1
ATOM 3027 C CA . VAL B 1 131 ? 20.953 -21.391 -21.516 1 94.81 131 VAL B CA 1
ATOM 3028 C C . VAL B 1 131 ? 21.484 -22.516 -20.641 1 94.81 131 VAL B C 1
ATOM 3030 O O . VAL B 1 131 ? 21.828 -23.594 -21.141 1 94.81 131 VAL B O 1
ATOM 3033 N N . GLY B 1 132 ? 21.672 -22.172 -19.344 1 95.19 132 GLY B N 1
ATOM 3034 C CA . GLY B 1 132 ? 22.125 -23.188 -18.406 1 95.19 132 GLY B CA 1
ATOM 3035 C C . GLY B 1 132 ? 20.984 -24.016 -17.844 1 95.19 132 GLY B C 1
ATOM 3036 O O . GLY B 1 132 ? 19.953 -23.469 -17.438 1 95.19 132 GLY B O 1
ATOM 3037 N N . VAL B 1 133 ? 21.156 -25.297 -17.781 1 95.31 133 VAL B N 1
ATOM 3038 C CA . VAL B 1 133 ? 20.125 -26.219 -17.312 1 95.31 133 VAL B CA 1
ATOM 3039 C C . VAL B 1 133 ? 19.938 -26.062 -15.805 1 95.31 133 VAL B C 1
ATOM 3041 O O . VAL B 1 133 ? 18.812 -26.031 -15.305 1 95.31 133 VAL B O 1
ATOM 3044 N N . ALA B 1 134 ? 21.047 -25.891 -15.078 1 95.31 134 ALA B N 1
ATOM 3045 C CA . ALA B 1 134 ? 20.984 -25.797 -13.617 1 95.31 134 ALA B CA 1
ATOM 3046 C C . ALA B 1 134 ? 20.203 -24.562 -13.18 1 95.31 134 ALA B C 1
ATOM 3048 O O . ALA B 1 134 ? 19.281 -24.656 -12.375 1 95.31 134 ALA B O 1
ATOM 3049 N N . PRO B 1 135 ? 20.578 -23.406 -13.805 1 95.94 135 PRO B N 1
ATOM 3050 C CA . PRO B 1 135 ? 19.797 -22.234 -13.422 1 95.94 135 PRO B CA 1
ATOM 3051 C C . PRO B 1 135 ? 18.328 -22.344 -13.812 1 95.94 135 PRO B C 1
ATOM 3053 O O . PRO B 1 135 ? 17.453 -21.859 -13.094 1 95.94 135 PRO B O 1
ATOM 3056 N N . LEU B 1 136 ? 18.078 -22.938 -14.867 1 97 136 LEU B N 1
ATOM 3057 C CA . LEU B 1 136 ? 16.688 -23.109 -15.305 1 97 136 LEU B CA 1
ATOM 3058 C C . LEU B 1 136 ? 15.906 -23.953 -14.32 1 97 136 LEU B C 1
ATOM 3060 O O . LEU B 1 136 ? 14.789 -23.594 -13.938 1 97 136 LEU B O 1
ATOM 3064 N N . LEU B 1 137 ? 16.469 -25.062 -13.898 1 97 137 LEU B N 1
ATOM 3065 C CA . LEU B 1 137 ? 15.812 -25.922 -12.922 1 97 137 LEU B CA 1
ATOM 3066 C C . LEU B 1 137 ? 15.617 -25.203 -11.594 1 97 137 LEU B C 1
ATOM 3068 O O . LEU B 1 137 ? 14.578 -25.328 -10.953 1 97 137 LEU B O 1
ATOM 3072 N N . GLY B 1 138 ? 16.641 -24.469 -11.188 1 97 138 GLY B N 1
ATOM 3073 C CA . GLY B 1 138 ? 16.516 -23.656 -9.984 1 97 138 GLY B CA 1
ATOM 3074 C C . GLY B 1 138 ? 15.383 -22.656 -10.055 1 97 138 GLY B C 1
ATOM 3075 O O . GLY B 1 138 ? 14.617 -22.5 -9.102 1 97 138 GLY B O 1
ATOM 3076 N N . ALA B 1 139 ? 15.297 -21.984 -11.203 1 97.31 139 ALA B N 1
ATOM 3077 C CA . ALA B 1 139 ? 14.234 -20.984 -11.391 1 97.31 139 ALA B CA 1
ATOM 3078 C C . ALA B 1 139 ? 12.859 -21.641 -11.336 1 97.31 139 ALA B C 1
ATOM 3080 O O . ALA B 1 139 ? 11.906 -21.047 -10.82 1 97.31 139 ALA B O 1
ATOM 3081 N N . ILE B 1 140 ? 12.758 -22.844 -11.898 1 97.69 140 ILE B N 1
ATOM 3082 C CA . ILE B 1 140 ? 11.492 -23.578 -11.883 1 97.69 140 ILE B CA 1
ATOM 3083 C C . ILE B 1 140 ? 11.086 -23.875 -10.445 1 97.69 140 ILE B C 1
ATOM 3085 O O . ILE B 1 140 ? 9.945 -23.641 -10.047 1 97.69 140 ILE B O 1
ATOM 3089 N N . VAL B 1 141 ? 12 -24.344 -9.672 1 97.62 141 VAL B N 1
ATOM 3090 C CA . VAL B 1 141 ? 11.734 -24.703 -8.281 1 97.62 141 VAL B CA 1
ATOM 3091 C C . VAL B 1 141 ? 11.383 -23.453 -7.48 1 97.62 141 VAL B C 1
ATOM 3093 O O . VAL B 1 141 ? 10.367 -23.422 -6.781 1 97.62 141 VAL B O 1
ATOM 3096 N N . LEU B 1 142 ? 12.188 -22.406 -7.613 1 97.62 142 LEU B N 1
ATOM 3097 C CA . LEU B 1 142 ? 11.984 -21.188 -6.852 1 97.62 142 LEU B CA 1
ATOM 3098 C C . LEU B 1 142 ? 10.672 -20.516 -7.238 1 97.62 142 LEU B C 1
ATOM 3100 O O . LEU B 1 142 ? 9.93 -20.047 -6.371 1 97.62 142 LEU B O 1
ATOM 3104 N N . ALA B 1 143 ? 10.398 -20.484 -8.539 1 97.94 143 ALA B N 1
ATOM 3105 C CA . ALA B 1 143 ? 9.141 -19.906 -9 1 97.94 143 ALA B CA 1
ATOM 3106 C C . ALA B 1 143 ? 7.941 -20.688 -8.461 1 97.94 143 ALA B C 1
ATOM 3108 O O . ALA B 1 143 ? 6.945 -20.094 -8.039 1 97.94 143 ALA B O 1
ATOM 3109 N N . SER B 1 144 ? 8.055 -21.969 -8.523 1 98.25 144 SER B N 1
ATOM 3110 C CA . SER B 1 144 ? 6.969 -22.812 -8.031 1 98.25 144 SER B CA 1
ATOM 3111 C C . SER B 1 144 ? 6.699 -22.578 -6.551 1 98.25 144 SER B C 1
ATOM 3113 O O . SER B 1 144 ? 5.547 -22.438 -6.137 1 98.25 144 SER B O 1
ATOM 3115 N N . VAL B 1 145 ? 7.707 -22.531 -5.754 1 98.12 145 VAL B N 1
ATOM 3116 C CA . VAL B 1 145 ? 7.566 -22.297 -4.32 1 98.12 145 VAL B CA 1
ATOM 3117 C C . VAL B 1 145 ? 6.969 -20.906 -4.074 1 98.12 145 VAL B C 1
ATOM 3119 O O . VAL B 1 145 ? 6.043 -20.766 -3.273 1 98.12 145 VAL B O 1
ATOM 3122 N N . LEU B 1 146 ? 7.496 -19.922 -4.758 1 97.88 146 LEU B N 1
ATOM 3123 C CA . LEU B 1 146 ? 7.008 -18.562 -4.637 1 97.88 146 LEU B CA 1
ATOM 3124 C C . LEU B 1 146 ? 5.512 -18.484 -4.926 1 97.88 146 LEU B C 1
ATOM 3126 O O . LEU B 1 146 ? 4.754 -17.906 -4.145 1 97.88 146 LEU B O 1
ATOM 3130 N N . LEU B 1 147 ? 5.082 -19.047 -6.016 1 98.5 147 LEU B N 1
ATOM 3131 C CA . LEU B 1 147 ? 3.674 -19.031 -6.398 1 98.5 147 LEU B CA 1
ATOM 3132 C C . LEU B 1 147 ? 2.82 -19.781 -5.391 1 98.5 147 LEU B C 1
ATOM 3134 O O . LEU B 1 147 ? 1.681 -19.406 -5.121 1 98.5 147 LEU B O 1
ATOM 3138 N N . GLY B 1 148 ? 3.396 -20.828 -4.867 1 98.56 148 GLY B N 1
ATOM 3139 C CA . GLY B 1 148 ? 2.699 -21.562 -3.828 1 98.56 148 GLY B CA 1
ATOM 3140 C C . GLY B 1 148 ? 2.387 -20.734 -2.605 1 98.56 148 GLY B C 1
ATOM 3141 O O . GLY B 1 148 ? 1.313 -20.859 -2.012 1 98.56 148 GLY B O 1
ATOM 3142 N N . VAL B 1 149 ? 3.299 -19.891 -2.219 1 98.56 149 VAL B N 1
ATOM 3143 C CA . VAL B 1 149 ? 3.111 -19.016 -1.076 1 98.56 149 VAL B CA 1
ATOM 3144 C C . VAL B 1 149 ? 1.906 -18.109 -1.319 1 98.56 149 VAL B C 1
ATOM 3146 O O . VAL B 1 149 ? 1.039 -17.969 -0.453 1 98.56 149 VAL B O 1
ATOM 3149 N N . PHE B 1 150 ? 1.804 -17.547 -2.461 1 98.56 150 PHE B N 1
ATOM 3150 C CA . PHE B 1 150 ? 0.746 -16.578 -2.74 1 98.56 150 PHE B CA 1
ATOM 3151 C C . PHE B 1 150 ? -0.579 -17.297 -2.996 1 98.56 150 PHE B C 1
ATOM 3153 O O . PHE B 1 150 ? -1.646 -16.75 -2.705 1 98.56 150 PHE B O 1
ATOM 3160 N N . VAL B 1 151 ? -0.518 -18.516 -3.512 1 98.5 151 VAL B N 1
ATOM 3161 C CA . VAL B 1 151 ? -1.729 -19.312 -3.598 1 98.5 151 VAL B CA 1
ATOM 3162 C C . VAL B 1 151 ? -2.254 -19.609 -2.195 1 98.5 151 VAL B C 1
ATOM 3164 O O . VAL B 1 151 ? -3.457 -19.516 -1.944 1 98.5 151 VAL B O 1
ATOM 3167 N N . SER B 1 152 ? -1.36 -19.969 -1.332 1 98.75 152 SER B N 1
ATOM 3168 C CA . SER B 1 152 ? -1.745 -20.25 0.048 1 98.75 152 SER B CA 1
ATOM 3169 C C . SER B 1 152 ? -2.416 -19.047 0.691 1 98.75 152 SER B C 1
ATOM 3171 O O . SER B 1 152 ? -3.451 -19.172 1.347 1 98.75 152 SER B O 1
ATOM 3173 N N . LEU B 1 153 ? -1.85 -17.875 0.457 1 98.62 153 LEU B N 1
ATOM 3174 C CA . LEU B 1 153 ? -2.402 -16.641 0.994 1 98.62 153 LEU B CA 1
ATOM 3175 C C . LEU B 1 153 ? -3.809 -16.391 0.457 1 98.62 153 LEU B C 1
ATOM 3177 O O . LEU B 1 153 ? -4.734 -16.125 1.227 1 98.62 153 LEU B O 1
ATOM 3181 N N . ALA B 1 154 ? -3.938 -16.547 -0.816 1 98.5 154 ALA B N 1
ATOM 3182 C CA . ALA B 1 154 ? -5.211 -16.234 -1.464 1 98.5 154 ALA B CA 1
ATOM 3183 C C . ALA B 1 154 ? -6.273 -17.266 -1.102 1 98.5 154 ALA B C 1
ATOM 3185 O O . ALA B 1 154 ? -7.41 -16.906 -0.779 1 98.5 154 ALA B O 1
ATOM 3186 N N . VAL B 1 155 ? -5.914 -18.531 -1.131 1 98.19 155 VAL B N 1
ATOM 3187 C CA . VAL B 1 155 ? -6.855 -19.594 -0.803 1 98.19 155 VAL B CA 1
ATOM 3188 C C . VAL B 1 155 ? -7.246 -19.5 0.671 1 98.19 155 VAL B C 1
ATOM 3190 O O . VAL B 1 155 ? -8.414 -19.688 1.023 1 98.19 155 VAL B O 1
ATOM 3193 N N . GLY B 1 156 ? -6.258 -19.25 1.523 1 98.5 156 GLY B N 1
ATOM 3194 C CA . GLY B 1 156 ? -6.555 -19.094 2.938 1 98.5 156 GLY B CA 1
ATOM 3195 C C . GLY B 1 156 ? -7.527 -17.969 3.219 1 98.5 156 GLY B C 1
ATOM 3196 O O . GLY B 1 156 ? -8.484 -18.141 3.973 1 98.5 156 GLY B O 1
ATOM 3197 N N . LEU B 1 157 ? -7.281 -16.859 2.609 1 98.19 157 LEU B N 1
ATOM 3198 C CA . LEU B 1 157 ? -8.172 -15.719 2.791 1 98.19 157 LEU B CA 1
ATOM 3199 C C . LEU B 1 157 ? -9.539 -16 2.176 1 98.19 157 LEU B C 1
ATOM 3201 O O . LEU B 1 157 ? -10.562 -15.57 2.717 1 98.19 157 LEU B O 1
ATOM 3205 N N . SER B 1 158 ? -9.539 -16.672 1.075 1 97.69 158 SER B N 1
ATOM 3206 C CA . SER B 1 158 ? -10.789 -17.078 0.434 1 97.69 158 SER B CA 1
ATOM 3207 C C . SER B 1 158 ? -11.617 -17.953 1.355 1 97.69 158 SER B C 1
ATOM 3209 O O . SER B 1 158 ? -12.828 -17.766 1.484 1 97.69 158 SER B O 1
ATOM 3211 N N . ALA B 1 159 ? -11 -18.844 2.006 1 97.5 159 ALA B N 1
ATOM 3212 C CA . ALA B 1 159 ? -11.672 -19.781 2.895 1 97.5 159 ALA B CA 1
ATOM 3213 C C . ALA B 1 159 ? -12.219 -19.078 4.133 1 97.5 159 ALA B C 1
ATOM 3215 O O . ALA B 1 159 ? -13.258 -19.484 4.668 1 97.5 159 ALA B O 1
ATOM 3216 N N . GLY B 1 160 ? -11.562 -18.078 4.52 1 96.31 160 GLY B N 1
ATOM 3217 C CA . GLY B 1 160 ? -11.961 -17.391 5.738 1 96.31 160 GLY B CA 1
ATOM 3218 C C . GLY B 1 160 ? -12.898 -16.219 5.484 1 96.31 160 GLY B C 1
ATOM 3219 O O . GLY B 1 160 ? -13.367 -15.578 6.426 1 96.31 160 GLY B O 1
ATOM 3220 N N . SER B 1 161 ? -13.188 -15.953 4.277 1 95.38 161 SER B N 1
ATOM 3221 C CA . SER B 1 161 ? -13.992 -14.781 3.945 1 95.38 161 SER B CA 1
ATOM 3222 C C . SER B 1 161 ? -15.469 -15.148 3.814 1 95.38 161 SER B C 1
ATOM 3224 O O . SER B 1 161 ? -15.805 -16.281 3.445 1 95.38 161 SER B O 1
ATOM 3226 N N . GLU B 1 162 ? -16.297 -14.172 4.066 1 92.75 162 GLU B N 1
ATOM 3227 C CA . GLU B 1 162 ? -17.75 -14.391 4.031 1 92.75 162 GLU B CA 1
ATOM 3228 C C . GLU B 1 162 ? -18.312 -14.109 2.645 1 92.75 162 GLU B C 1
ATOM 3230 O O . GLU B 1 162 ? -19.344 -14.664 2.27 1 92.75 162 GLU B O 1
ATOM 3235 N N . ASN B 1 163 ? -17.641 -13.203 1.969 1 93.12 163 ASN B N 1
ATOM 3236 C CA . ASN B 1 163 ? -18.109 -12.914 0.62 1 93.12 163 ASN B CA 1
ATOM 3237 C C . ASN B 1 163 ? -16.938 -12.656 -0.337 1 93.12 163 ASN B C 1
ATOM 3239 O O . ASN B 1 163 ? -15.797 -12.516 0.095 1 93.12 163 ASN B O 1
ATOM 3243 N N . THR B 1 164 ? -17.312 -12.688 -1.584 1 93.75 164 THR B N 1
ATOM 3244 C CA . THR B 1 164 ? -16.328 -12.648 -2.646 1 93.75 164 THR B CA 1
ATOM 3245 C C . THR B 1 164 ? -15.586 -11.312 -2.652 1 93.75 164 THR B C 1
ATOM 3247 O O . THR B 1 164 ? -14.391 -11.25 -2.936 1 93.75 164 THR B O 1
ATOM 3250 N N . ALA B 1 165 ? -16.297 -10.234 -2.293 1 89.81 165 ALA B N 1
ATOM 3251 C CA . ALA B 1 165 ? -15.688 -8.914 -2.27 1 89.81 165 ALA B CA 1
ATOM 3252 C C . ALA B 1 165 ? -14.625 -8.82 -1.179 1 89.81 165 ALA B C 1
ATOM 3254 O O . ALA B 1 165 ? -13.539 -8.273 -1.404 1 89.81 165 ALA B O 1
ATOM 3255 N N . ARG B 1 166 ? -14.922 -9.336 -0.055 1 90.31 166 ARG B N 1
ATOM 3256 C CA . ARG B 1 166 ? -13.984 -9.344 1.062 1 90.31 166 ARG B CA 1
ATOM 3257 C C . ARG B 1 166 ? -12.766 -10.211 0.753 1 90.31 166 ARG B C 1
ATOM 3259 O O . ARG B 1 166 ? -11.641 -9.859 1.106 1 90.31 166 ARG B O 1
ATOM 3266 N N . ALA B 1 167 ? -13 -11.32 0.103 1 95.5 167 ALA B N 1
ATOM 3267 C CA . ALA B 1 167 ? -11.906 -12.219 -0.267 1 95.5 167 ALA B CA 1
ATOM 3268 C C . ALA B 1 167 ? -10.969 -11.547 -1.269 1 95.5 167 ALA B C 1
ATOM 3270 O O . ALA B 1 167 ? -9.742 -11.617 -1.123 1 95.5 167 ALA B O 1
ATOM 3271 N N . ALA B 1 168 ? -11.578 -10.945 -2.279 1 94.31 168 ALA B N 1
ATOM 3272 C CA . ALA B 1 168 ? -10.781 -10.25 -3.289 1 94.31 168 ALA B CA 1
ATOM 3273 C C . ALA B 1 168 ? -9.984 -9.109 -2.664 1 94.31 168 ALA B C 1
ATOM 3275 O O . ALA B 1 168 ? -8.766 -9.016 -2.863 1 94.31 168 ALA B O 1
ATOM 3276 N N . ALA B 1 169 ? -10.617 -8.312 -1.851 1 91.62 169 ALA B N 1
ATOM 3277 C CA . ALA B 1 169 ? -9.969 -7.18 -1.193 1 91.62 169 ALA B CA 1
ATOM 3278 C C . ALA B 1 169 ? -8.844 -7.652 -0.275 1 91.62 169 ALA B C 1
ATOM 3280 O O . ALA B 1 169 ? -7.762 -7.062 -0.253 1 91.62 169 ALA B O 1
ATOM 3281 N N . GLY B 1 170 ? -9.148 -8.672 0.448 1 95.25 170 GLY B N 1
ATOM 3282 C CA . GLY B 1 170 ? -8.141 -9.219 1.341 1 95.25 170 GLY B CA 1
ATOM 3283 C C . GLY B 1 170 ? -6.934 -9.773 0.607 1 95.25 170 GLY B C 1
ATOM 3284 O O . GLY B 1 170 ? -5.793 -9.539 1.009 1 95.25 170 GLY B O 1
ATOM 3285 N N . SER B 1 171 ? -7.203 -10.508 -0.423 1 97.38 171 SER B N 1
ATOM 3286 C CA . SER B 1 171 ? -6.121 -11.156 -1.157 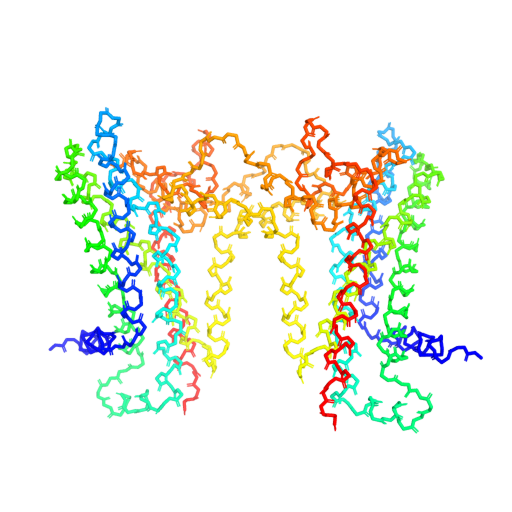1 97.38 171 SER B CA 1
ATOM 3287 C C . SER B 1 171 ? -5.254 -10.141 -1.884 1 97.38 171 SER B C 1
ATOM 3289 O O . SER B 1 171 ? -4.023 -10.188 -1.798 1 97.38 171 SER B O 1
ATOM 3291 N N . PHE B 1 172 ? -5.887 -9.227 -2.547 1 95.06 172 PHE B N 1
ATOM 3292 C CA . PHE B 1 172 ? -5.121 -8.188 -3.238 1 95.06 172 PHE B CA 1
ATOM 3293 C C . PHE B 1 172 ? -4.469 -7.242 -2.238 1 95.06 172 PHE B C 1
ATOM 3295 O O . PHE B 1 172 ? -3.371 -6.734 -2.482 1 95.06 172 PHE B O 1
ATOM 3302 N N . GLY B 1 173 ? -5.129 -7.012 -1.148 1 94.31 173 GLY B N 1
ATOM 3303 C CA . GLY B 1 173 ? -4.547 -6.207 -0.086 1 94.31 173 GLY B CA 1
ATOM 3304 C C . GLY B 1 173 ? -3.27 -6.793 0.48 1 94.31 173 GLY B C 1
ATOM 3305 O O . GLY B 1 173 ? -2.262 -6.098 0.606 1 94.31 173 GLY B O 1
ATOM 3306 N N . ILE B 1 174 ? -3.334 -8.047 0.783 1 94.81 174 ILE B N 1
ATOM 3307 C CA . ILE B 1 174 ? -2.16 -8.688 1.359 1 94.81 174 ILE B CA 1
ATOM 3308 C C . ILE B 1 174 ? -1.04 -8.742 0.323 1 94.81 174 ILE B C 1
ATOM 3310 O O . ILE B 1 174 ? 0.14 -8.656 0.669 1 94.81 174 ILE B O 1
ATOM 3314 N N . PHE B 1 175 ? -1.4 -8.922 -0.964 1 95.94 175 PHE B N 1
ATOM 3315 C CA . PHE B 1 175 ? -0.438 -8.852 -2.059 1 95.94 175 PHE B CA 1
ATOM 3316 C C . PHE B 1 175 ? 0.302 -7.523 -2.047 1 95.94 175 PHE B C 1
ATOM 3318 O O . PHE B 1 175 ? 1.533 -7.492 -2.09 1 95.94 175 PHE B O 1
ATOM 3325 N N . ILE B 1 176 ? -0.403 -6.449 -1.882 1 92.12 176 ILE B N 1
ATOM 3326 C CA . ILE B 1 176 ? 0.161 -5.102 -1.865 1 92.12 176 ILE B CA 1
ATOM 3327 C C . ILE B 1 176 ? 1.035 -4.926 -0.625 1 92.12 176 ILE B C 1
ATOM 3329 O O . ILE B 1 176 ? 2.137 -4.379 -0.709 1 92.12 176 ILE B O 1
ATOM 3333 N N . VAL B 1 177 ? 0.583 -5.41 0.475 1 93.38 177 VAL B N 1
ATOM 3334 C CA . VAL B 1 177 ? 1.322 -5.266 1.725 1 93.38 177 VAL B CA 1
ATOM 3335 C C . VAL B 1 177 ? 2.652 -6.008 1.628 1 93.38 177 VAL B C 1
ATOM 3337 O O . VAL B 1 177 ? 3.703 -5.457 1.964 1 93.38 177 VAL B O 1
ATOM 3340 N N . VAL B 1 178 ? 2.592 -7.207 1.129 1 93.81 178 VAL B N 1
ATOM 3341 C CA . VAL B 1 178 ? 3.783 -8.055 1.09 1 93.81 178 VAL B CA 1
ATOM 3342 C C . VAL B 1 178 ? 4.777 -7.492 0.075 1 93.81 178 VAL B C 1
ATOM 3344 O O . VAL B 1 178 ? 5.98 -7.426 0.346 1 93.81 178 VAL B O 1
ATOM 3347 N N . LEU B 1 179 ? 4.27 -7.004 -1.034 1 91 179 LEU B N 1
ATOM 3348 C CA . LEU B 1 179 ? 5.184 -6.605 -2.1 1 91 179 LEU B CA 1
ATOM 3349 C C . LEU B 1 179 ? 5.652 -5.168 -1.9 1 91 179 LEU B C 1
ATOM 3351 O O . LEU B 1 179 ? 6.812 -4.848 -2.172 1 91 179 LEU B O 1
ATOM 3355 N N . PHE B 1 180 ? 4.762 -4.383 -1.343 1 87.88 180 PHE B N 1
ATOM 3356 C CA . PHE B 1 180 ? 5.105 -2.971 -1.472 1 87.88 180 PHE B CA 1
ATOM 3357 C C . PHE B 1 180 ? 5.191 -2.307 -0.102 1 87.88 180 PHE B C 1
ATOM 3359 O O . PHE B 1 180 ? 5.91 -1.322 0.073 1 87.88 180 PHE B O 1
ATOM 3366 N N . LEU B 1 181 ? 4.488 -2.846 0.865 1 89.75 181 LEU B N 1
ATOM 3367 C CA . LEU B 1 181 ? 4.375 -2.131 2.131 1 89.75 181 LEU B CA 1
ATOM 3368 C C . LEU B 1 181 ? 5.195 -2.814 3.219 1 89.75 181 LEU B C 1
ATOM 3370 O O . LEU B 1 181 ? 5.465 -2.223 4.266 1 89.75 181 LEU B O 1
ATOM 3374 N N . TRP B 1 182 ? 5.633 -3.994 2.986 1 90.38 182 TRP B N 1
ATOM 3375 C CA . TRP B 1 182 ? 6.309 -4.777 4.016 1 90.38 182 TRP B CA 1
ATOM 3376 C C . TRP B 1 182 ? 7.535 -4.039 4.543 1 90.38 182 TRP B C 1
ATOM 3378 O O . TRP B 1 182 ? 7.73 -3.932 5.754 1 90.38 182 TRP B O 1
ATOM 3388 N N . GLY B 1 183 ? 8.344 -3.557 3.643 1 85.38 183 GLY B N 1
ATOM 3389 C CA . GLY B 1 183 ? 9.594 -2.898 4.004 1 85.38 183 GLY B CA 1
ATOM 3390 C C . GLY B 1 183 ? 9.383 -1.546 4.656 1 85.38 183 GLY B C 1
ATOM 3391 O O . GLY B 1 183 ? 10.297 -1.013 5.297 1 85.38 183 GLY B O 1
ATOM 3392 N N . GLN B 1 184 ? 8.203 -0.996 4.559 1 83.25 184 GLN B N 1
ATOM 3393 C CA . GLN B 1 184 ? 7.91 0.33 5.094 1 83.25 184 GLN B CA 1
ATOM 3394 C C . GLN B 1 184 ? 7.453 0.248 6.547 1 83.25 184 GLN B C 1
ATOM 3396 O O . GLN B 1 184 ? 7.535 1.231 7.285 1 83.25 184 GLN B O 1
ATOM 3401 N N . LEU B 1 185 ? 7.055 -0.894 6.957 1 87.94 185 LEU B N 1
ATOM 3402 C CA . LEU B 1 185 ? 6.391 -1.026 8.25 1 87.94 185 LEU B CA 1
ATOM 3403 C C . LEU B 1 185 ? 7.352 -0.708 9.391 1 87.94 185 LEU B C 1
ATOM 3405 O O . LEU B 1 185 ? 7.02 0.064 10.289 1 87.94 185 LEU B O 1
ATOM 3409 N N . PRO B 1 186 ? 8.609 -1.213 9.375 1 85.12 186 PRO B N 1
ATOM 3410 C CA . PRO B 1 186 ? 9.531 -0.829 10.445 1 85.12 186 PRO B CA 1
ATOM 3411 C C . PRO B 1 186 ? 9.844 0.666 10.445 1 85.12 186 PRO B C 1
ATOM 3413 O O . PRO B 1 186 ? 9.992 1.267 11.516 1 85.12 186 PRO B O 1
ATOM 3416 N N . GLY B 1 187 ? 9.938 1.226 9.219 1 82.44 187 GLY B N 1
ATOM 3417 C CA . GLY B 1 187 ? 10.164 2.658 9.125 1 82.44 187 GLY B CA 1
ATOM 3418 C C . GLY B 1 187 ? 9.055 3.48 9.758 1 82.44 187 GLY B C 1
ATOM 3419 O O . GLY B 1 187 ? 9.328 4.488 10.414 1 82.44 187 GLY B O 1
ATOM 3420 N N . ILE B 1 188 ? 7.906 3.029 9.586 1 83.06 188 ILE B N 1
ATOM 3421 C CA . ILE B 1 188 ? 6.754 3.709 10.172 1 83.06 188 ILE B CA 1
ATOM 3422 C C . ILE B 1 188 ? 6.809 3.598 11.695 1 83.06 188 ILE B C 1
ATOM 3424 O O . ILE B 1 188 ? 6.613 4.59 12.398 1 83.06 188 ILE B O 1
ATOM 3428 N N . VAL B 1 189 ? 7.074 2.443 12.188 1 85.88 189 VAL B N 1
ATOM 3429 C CA . VAL B 1 189 ? 7.145 2.203 13.625 1 85.88 189 VAL B CA 1
ATOM 3430 C C . VAL B 1 189 ? 8.266 3.047 14.242 1 85.88 189 VAL B C 1
ATOM 3432 O O . VAL B 1 189 ? 8.07 3.697 15.266 1 85.88 189 VAL B O 1
ATOM 3435 N N . ARG B 1 190 ? 9.438 3.066 13.578 1 84.06 190 ARG B N 1
ATOM 3436 C CA . ARG B 1 190 ? 10.562 3.846 14.07 1 84.06 190 ARG B CA 1
ATOM 3437 C C . ARG B 1 190 ? 10.258 5.34 14.039 1 84.06 190 ARG B C 1
ATOM 3439 O O . ARG B 1 190 ? 10.672 6.086 14.93 1 84.06 190 ARG B O 1
ATOM 3446 N N . TYR B 1 191 ? 9.57 5.758 12.945 1 80.44 191 TYR B N 1
ATOM 3447 C CA . TYR B 1 191 ? 9.164 7.152 12.812 1 80.44 191 TYR B CA 1
ATOM 3448 C C . TYR B 1 191 ? 8.289 7.582 13.984 1 80.44 191 TYR B C 1
ATOM 3450 O O . TYR B 1 191 ? 8.508 8.648 14.57 1 80.44 191 TYR B O 1
ATOM 3458 N N . VAL B 1 192 ? 7.441 6.691 14.391 1 76.81 192 VAL B N 1
ATOM 3459 C CA . VAL B 1 192 ? 6.523 6.98 15.484 1 76.81 192 VAL B CA 1
ATOM 3460 C C . VAL B 1 192 ? 7.27 6.922 16.812 1 76.81 192 VAL B C 1
ATOM 3462 O O . VAL B 1 192 ? 7.109 7.805 17.672 1 76.81 192 VAL B O 1
ATOM 3465 N N . LEU B 1 193 ? 8.164 5.969 16.938 1 77.62 193 LEU B N 1
ATOM 3466 C CA . LEU B 1 193 ? 8.883 5.781 18.188 1 77.62 193 LEU B CA 1
ATOM 3467 C C . LEU B 1 193 ? 9.883 6.906 18.422 1 77.62 193 LEU B C 1
ATOM 3469 O O . LEU B 1 193 ? 10.188 7.254 19.562 1 77.62 193 LEU B O 1
ATOM 3473 N N . ASN B 1 194 ? 10.344 7.453 17.297 1 76.31 194 ASN B N 1
ATOM 3474 C CA . ASN B 1 194 ? 11.312 8.539 17.391 1 76.31 194 ASN B CA 1
ATOM 3475 C C . ASN B 1 194 ? 10.633 9.898 17.469 1 76.31 194 ASN B C 1
ATOM 3477 O O . ASN B 1 194 ? 11.227 10.914 17.094 1 76.31 194 ASN B O 1
ATOM 3481 N N . GLY B 1 195 ? 9.367 9.922 17.75 1 71.5 195 GLY B N 1
ATOM 3482 C CA . GLY B 1 195 ? 8.664 11.188 17.891 1 71.5 195 GLY B CA 1
ATOM 3483 C C . GLY B 1 195 ? 8.383 11.867 16.562 1 71.5 195 GLY B C 1
ATOM 3484 O O . GLY B 1 195 ? 8.555 13.078 16.438 1 71.5 195 GLY B O 1
ATOM 3485 N N . PHE B 1 196 ? 8.242 10.945 15.516 1 70.12 196 PHE B N 1
ATOM 3486 C CA . PHE B 1 196 ? 7.832 11.414 14.195 1 70.12 196 PHE B CA 1
ATOM 3487 C C . PHE B 1 196 ? 8.961 12.188 13.523 1 70.12 196 PHE B C 1
ATOM 3489 O O . PHE B 1 196 ? 8.711 13.195 12.852 1 70.12 196 PHE B O 1
ATOM 3496 N N . SER B 1 197 ? 10.133 11.828 13.898 1 70 197 SER B N 1
ATOM 3497 C CA . SER B 1 197 ? 11.336 12.297 13.219 1 70 197 SER B CA 1
ATOM 3498 C C . SER B 1 197 ? 12.047 11.156 12.5 1 70 197 SER B C 1
ATOM 3500 O O . SER B 1 197 ? 11.938 10 12.906 1 70 197 SER B O 1
ATOM 3502 N N . SER B 1 198 ? 12.578 11.555 11.359 1 67.38 198 SER B N 1
ATOM 3503 C CA . SER B 1 198 ? 13.305 10.531 10.625 1 67.38 198 SER B CA 1
ATOM 3504 C C . SER B 1 198 ? 14.391 9.891 11.484 1 67.38 198 SER B C 1
ATOM 3506 O O . SER B 1 198 ? 15.164 10.594 12.141 1 67.38 198 SER B O 1
ATOM 3508 N N . PRO B 1 199 ? 14.391 8.664 11.586 1 65.38 199 PRO B N 1
ATOM 3509 C CA . PRO B 1 199 ? 15.367 7.98 12.438 1 65.38 199 PRO B CA 1
ATOM 3510 C C . PRO B 1 199 ? 16.812 8.195 11.977 1 65.38 199 PRO B C 1
ATOM 3512 O O . PRO B 1 199 ? 17.078 8.219 10.773 1 65.38 199 PRO B O 1
ATOM 3515 N N . THR B 1 200 ? 17.688 8.703 12.625 1 64.56 200 THR B N 1
ATOM 3516 C CA . THR B 1 200 ? 19.078 8.977 12.258 1 64.56 200 THR B CA 1
ATOM 3517 C C . THR B 1 200 ? 19.984 7.824 12.664 1 64.56 200 THR B C 1
ATOM 3519 O O . THR B 1 200 ? 21.031 7.613 12.07 1 64.56 200 THR B O 1
ATOM 3522 N N . GLY B 1 201 ? 19.562 6.941 13.414 1 69.06 201 GLY B N 1
ATOM 3523 C CA . GLY B 1 201 ? 20.406 5.863 13.891 1 69.06 201 GLY B CA 1
ATOM 3524 C C . GLY B 1 201 ? 20.344 4.625 13.016 1 69.06 201 GLY B C 1
ATOM 3525 O O . GLY B 1 201 ? 19.719 4.637 11.961 1 69.06 201 GLY B O 1
ATOM 3526 N N . ALA B 1 202 ? 21.375 3.699 13.367 1 75.06 202 ALA B N 1
ATOM 3527 C CA . ALA B 1 202 ? 21.391 2.418 12.664 1 75.06 202 ALA B CA 1
ATOM 3528 C C . ALA B 1 202 ? 20.031 1.726 12.75 1 75.06 202 ALA B C 1
ATOM 3530 O O . ALA B 1 202 ? 19.297 1.909 13.719 1 75.06 202 ALA B O 1
ATOM 3531 N N . THR B 1 203 ? 19.594 1.104 11.633 1 78.94 203 THR B N 1
ATOM 3532 C CA . THR B 1 203 ? 18.375 0.316 11.648 1 78.94 203 THR B CA 1
ATOM 3533 C C . THR B 1 203 ? 18.438 -0.746 12.75 1 78.94 203 THR B C 1
ATOM 3535 O O . THR B 1 203 ? 19.375 -1.534 12.805 1 78.94 203 THR B O 1
ATOM 3538 N N . PRO B 1 204 ? 17.516 -0.653 13.695 1 83.75 204 PRO B N 1
ATOM 3539 C CA . PRO B 1 204 ? 17.516 -1.638 14.781 1 83.75 204 PRO B CA 1
ATOM 3540 C C . PRO B 1 204 ? 17.359 -3.07 14.281 1 83.75 204 PRO B C 1
ATOM 3542 O O . PRO B 1 204 ? 16.875 -3.287 13.164 1 83.75 204 PRO B O 1
ATOM 3545 N N . SER B 1 205 ? 17.812 -4.051 15.133 1 83.06 205 SER B N 1
ATOM 3546 C CA . SER B 1 205 ? 17.844 -5.465 14.758 1 83.06 205 SER B CA 1
ATOM 3547 C C . SER B 1 205 ? 16.438 -5.977 14.438 1 83.06 205 SER B C 1
ATOM 3549 O O . SER B 1 205 ? 16.266 -6.785 13.523 1 83.06 205 SER B O 1
ATOM 3551 N N . TRP B 1 206 ? 15.461 -5.484 15.148 1 86.44 206 TRP B N 1
ATOM 3552 C CA . TRP B 1 206 ? 14.102 -5.977 14.914 1 86.44 206 TRP B CA 1
ATOM 3553 C C . TRP B 1 206 ? 13.609 -5.559 13.531 1 86.44 206 TRP B C 1
ATOM 3555 O O . TRP B 1 206 ? 12.867 -6.297 12.883 1 86.44 206 TRP B O 1
ATOM 3565 N N . ALA B 1 207 ? 14.008 -4.359 13.148 1 84.25 207 ALA B N 1
ATOM 3566 C CA . ALA B 1 207 ? 13.594 -3.859 11.844 1 84.25 207 ALA B CA 1
ATOM 3567 C C . ALA B 1 207 ? 14.266 -4.645 10.719 1 84.25 207 ALA B C 1
ATOM 3569 O O . ALA B 1 207 ? 13.641 -4.93 9.695 1 84.25 207 ALA B O 1
ATOM 3570 N N . LYS B 1 208 ? 15.516 -5.012 10.977 1 82.06 208 LYS B N 1
ATOM 3571 C CA . LYS B 1 208 ? 16.219 -5.84 10 1 82.06 208 LYS B CA 1
ATOM 3572 C C . LYS B 1 208 ? 15.602 -7.234 9.922 1 82.06 208 LYS B C 1
ATOM 3574 O O . LYS B 1 208 ? 15.422 -7.777 8.828 1 82.06 208 LYS B O 1
ATOM 3579 N N . ALA B 1 209 ? 15.273 -7.766 11.047 1 86.06 209 ALA B N 1
ATOM 3580 C CA . ALA B 1 209 ? 14.664 -9.094 11.094 1 86.06 209 ALA B CA 1
ATOM 3581 C C . ALA B 1 209 ? 13.297 -9.094 10.406 1 86.06 209 ALA B C 1
ATOM 3583 O O . ALA B 1 209 ? 12.93 -10.07 9.75 1 86.06 209 ALA B O 1
ATOM 3584 N N . TRP B 1 210 ? 12.578 -8.031 10.508 1 89.81 210 TRP B N 1
ATOM 3585 C CA . TRP B 1 210 ? 11.258 -7.895 9.891 1 89.81 210 TRP B CA 1
ATOM 3586 C C . TRP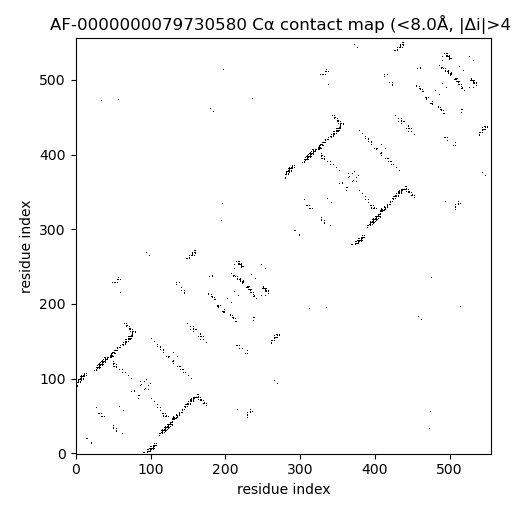 B 1 210 ? 11.344 -8.055 8.383 1 89.81 210 TRP B C 1
ATOM 3588 O O . TRP B 1 210 ? 10.484 -8.688 7.766 1 89.81 210 TRP B O 1
ATOM 3598 N N . GLY B 1 211 ? 12.375 -7.523 7.832 1 88 211 GLY B N 1
ATOM 3599 C CA . GLY B 1 211 ? 12.555 -7.59 6.395 1 88 211 GLY B CA 1
ATOM 3600 C C . GLY B 1 211 ? 12.734 -9.008 5.883 1 88 211 GLY B C 1
ATOM 3601 O O . GLY B 1 211 ? 12.32 -9.328 4.766 1 88 211 GLY B O 1
ATOM 3602 N N . HIS B 1 212 ? 13.266 -9.812 6.746 1 88.38 212 HIS B N 1
ATOM 3603 C CA . HIS B 1 212 ? 13.578 -11.172 6.324 1 88.38 212 HIS B CA 1
ATOM 3604 C C . HIS B 1 212 ? 12.391 -12.102 6.547 1 88.38 212 HIS B C 1
ATOM 3606 O O . HIS B 1 212 ? 12.422 -13.273 6.148 1 88.38 212 HIS B O 1
ATOM 3612 N N . LEU B 1 213 ? 11.328 -11.531 7.078 1 92.75 213 LEU B N 1
ATOM 3613 C CA . LEU B 1 213 ? 10.102 -12.305 7.258 1 92.75 213 LEU B CA 1
ATOM 3614 C C . LEU B 1 213 ? 9.211 -12.195 6.027 1 92.75 213 LEU B C 1
ATOM 3616 O O . LEU B 1 213 ? 8.195 -12.898 5.926 1 92.75 213 LEU B O 1
ATOM 3620 N N . GLN B 1 214 ? 9.625 -11.383 5.109 1 94.25 214 GLN B N 1
ATOM 3621 C CA . GLN B 1 214 ? 8.906 -11.281 3.842 1 94.25 214 GLN B CA 1
ATOM 3622 C C . GLN B 1 214 ? 9.148 -12.523 2.98 1 94.25 214 GLN B C 1
ATOM 3624 O O . GLN B 1 214 ? 10.281 -12.992 2.859 1 94.25 214 GLN B O 1
ATOM 3629 N N . PRO B 1 215 ? 8.109 -13.031 2.404 1 95.12 215 PRO B N 1
ATOM 3630 C CA . PRO B 1 215 ? 8.25 -14.336 1.746 1 95.12 215 PRO B CA 1
ATOM 3631 C C . PRO B 1 215 ? 9.258 -14.305 0.6 1 95.12 215 PRO B C 1
ATOM 3633 O O . PRO B 1 215 ? 10.008 -15.273 0.403 1 95.12 215 PRO B O 1
ATOM 3636 N N . ILE B 1 216 ? 9.328 -13.32 -0.161 1 94.12 216 ILE B N 1
ATOM 3637 C CA . ILE B 1 216 ? 10.258 -13.25 -1.282 1 94.12 216 ILE B CA 1
ATOM 3638 C C . ILE B 1 216 ? 11.688 -13.133 -0.759 1 94.12 216 ILE B C 1
ATOM 3640 O O . ILE B 1 216 ? 12.594 -13.805 -1.263 1 94.12 216 ILE B O 1
ATOM 3644 N N . ALA B 1 217 ? 11.891 -12.328 0.277 1 92.56 217 ALA B N 1
ATOM 3645 C CA . ALA B 1 217 ? 13.195 -12.211 0.912 1 92.56 217 ALA B CA 1
ATOM 3646 C C . ALA B 1 217 ? 13.633 -13.547 1.512 1 92.56 217 ALA B C 1
ATOM 3648 O O . ALA B 1 217 ? 14.805 -13.922 1.41 1 92.56 217 ALA B O 1
ATOM 3649 N N . ALA B 1 218 ? 12.727 -14.141 2.139 1 93.62 218 ALA B N 1
ATOM 3650 C CA . ALA B 1 218 ? 13.031 -15.438 2.738 1 93.62 218 ALA B CA 1
ATOM 3651 C C . ALA B 1 218 ? 13.461 -16.453 1.676 1 93.62 218 ALA B C 1
ATOM 3653 O O . ALA B 1 218 ? 14.391 -17.234 1.89 1 93.62 218 ALA B O 1
ATOM 3654 N N . LEU B 1 219 ? 12.75 -16.438 0.599 1 94.62 219 LEU B N 1
ATOM 3655 C CA . LEU B 1 219 ? 13.109 -17.344 -0.488 1 94.62 219 LEU B CA 1
ATOM 3656 C C . LEU B 1 219 ? 14.477 -16.984 -1.065 1 94.62 219 LEU B C 1
ATOM 3658 O O . LEU B 1 219 ? 15.258 -17.875 -1.411 1 94.62 219 LEU B O 1
ATOM 3662 N N . ARG B 1 220 ? 14.734 -15.719 -1.222 1 93.12 220 ARG B N 1
ATOM 3663 C CA . ARG B 1 220 ? 16.047 -15.258 -1.661 1 93.12 220 ARG B CA 1
ATOM 3664 C C . ARG B 1 220 ? 17.141 -15.766 -0.726 1 93.12 220 ARG B C 1
ATOM 3666 O O . ARG B 1 220 ? 18.141 -16.328 -1.179 1 93.12 220 ARG B O 1
ATOM 3673 N N . ASN B 1 221 ? 16.906 -15.617 0.578 1 89.75 221 ASN B N 1
ATOM 3674 C CA . ASN B 1 221 ? 17.875 -16.047 1.573 1 89.75 221 ASN B CA 1
ATOM 3675 C C . ASN B 1 221 ? 18.094 -17.547 1.547 1 89.75 221 ASN B C 1
ATOM 3677 O O . ASN B 1 221 ? 19.203 -18.031 1.751 1 89.75 221 ASN B O 1
ATOM 3681 N N . LEU B 1 222 ? 17.047 -18.234 1.337 1 91.25 222 LEU B N 1
ATOM 3682 C CA . LEU B 1 222 ? 17.094 -19.688 1.278 1 91.25 222 LEU B CA 1
ATOM 3683 C C . LEU B 1 222 ? 17.875 -20.156 0.061 1 91.25 222 LEU B C 1
ATOM 3685 O O . LEU B 1 222 ? 18.547 -21.188 0.113 1 91.25 222 LEU B O 1
ATOM 3689 N N . SER B 1 223 ? 17.875 -19.375 -0.974 1 92.25 223 SER B N 1
ATOM 3690 C CA . SER B 1 223 ? 18.391 -19.875 -2.244 1 92.25 223 SER B CA 1
ATOM 3691 C C . SER B 1 223 ? 19.75 -19.25 -2.572 1 92.25 223 SER B C 1
ATOM 3693 O O . SER B 1 223 ? 20.406 -19.656 -3.531 1 92.25 223 SER B O 1
ATOM 3695 N N . VAL B 1 224 ? 20.203 -18.359 -1.794 1 88.5 224 VAL B N 1
ATOM 3696 C CA . VAL B 1 224 ? 21.375 -17.562 -2.145 1 88.5 224 VAL B CA 1
ATOM 3697 C C . VAL B 1 224 ? 22.594 -18.469 -2.234 1 88.5 224 VAL B C 1
ATOM 3699 O O . VAL B 1 224 ? 23.453 -18.281 -3.104 1 88.5 224 VAL B O 1
ATOM 3702 N N . ASP B 1 225 ? 22.719 -19.5 -1.413 1 88 225 ASP B N 1
ATOM 3703 C CA . ASP B 1 225 ? 23.875 -20.391 -1.408 1 88 225 ASP B CA 1
ATOM 3704 C C . ASP B 1 225 ? 23.781 -21.422 -2.516 1 88 225 ASP B C 1
ATOM 3706 O O . ASP B 1 225 ? 24.797 -21.828 -3.094 1 88 225 ASP B O 1
ATOM 3710 N N . VAL B 1 226 ? 22.578 -21.844 -2.812 1 89.81 226 VAL B N 1
ATOM 3711 C CA . VAL B 1 226 ? 22.375 -22.922 -3.775 1 89.81 226 VAL B CA 1
ATOM 3712 C C . VAL B 1 226 ? 22.328 -22.344 -5.188 1 89.81 226 VAL B C 1
ATOM 3714 O O . VAL B 1 226 ? 22.844 -22.953 -6.129 1 89.81 226 VAL B O 1
ATOM 3717 N N . PHE B 1 227 ? 21.75 -21.172 -5.32 1 91.69 227 PHE B N 1
ATOM 3718 C CA . PHE B 1 227 ? 21.609 -20.531 -6.621 1 91.69 227 PHE B CA 1
ATOM 3719 C C . PHE B 1 227 ? 22.031 -19.062 -6.543 1 91.69 227 PHE B C 1
ATOM 3721 O O . PHE B 1 227 ? 21.203 -18.156 -6.73 1 91.69 227 PHE B O 1
ATOM 3728 N N . PRO B 1 228 ? 23.281 -18.781 -6.445 1 89.25 228 PRO B N 1
ATOM 3729 C CA . PRO B 1 228 ? 23.75 -17.406 -6.277 1 89.25 228 PRO B CA 1
ATOM 3730 C C . PRO B 1 228 ? 23.422 -16.516 -7.48 1 89.25 228 PRO B C 1
ATOM 3732 O O . PRO B 1 228 ? 23.219 -15.312 -7.324 1 89.25 228 PRO B O 1
ATOM 3735 N N . ASP B 1 229 ? 23.297 -17.141 -8.648 1 89.38 229 ASP B N 1
ATOM 3736 C CA . ASP B 1 229 ? 23.031 -16.359 -9.859 1 89.38 229 ASP B CA 1
ATOM 3737 C C . ASP B 1 229 ? 21.547 -16.016 -9.977 1 89.38 229 ASP B C 1
ATOM 3739 O O . ASP B 1 229 ? 21.172 -15.117 -10.734 1 89.38 229 ASP B O 1
ATOM 3743 N N . LEU B 1 230 ? 20.672 -16.688 -9.172 1 90.19 230 LEU B N 1
ATOM 3744 C CA . LEU B 1 230 ? 19.234 -16.5 -9.305 1 90.19 230 LEU B CA 1
ATOM 3745 C C . LEU B 1 230 ? 18.688 -15.68 -8.141 1 90.19 230 LEU B C 1
ATOM 3747 O O . LEU B 1 230 ? 17.719 -14.93 -8.312 1 90.19 230 LEU B O 1
ATOM 3751 N N . ALA B 1 231 ? 19.344 -15.773 -7.066 1 87.25 231 ALA B N 1
ATOM 3752 C CA . ALA B 1 231 ? 18.828 -15.211 -5.828 1 87.25 231 ALA B CA 1
ATOM 3753 C C . ALA B 1 231 ? 18.594 -13.703 -5.969 1 87.25 231 ALA B C 1
ATOM 3755 O O . ALA B 1 231 ? 17.562 -13.188 -5.52 1 87.25 231 ALA B O 1
ATOM 3756 N N . PRO B 1 232 ? 19.438 -12.992 -6.699 1 84.69 232 PRO B N 1
ATOM 3757 C CA . PRO B 1 232 ? 19.219 -11.547 -6.82 1 84.69 232 PRO B CA 1
ATOM 3758 C C . PRO B 1 232 ? 17.969 -11.195 -7.625 1 84.69 232 PRO B C 1
ATOM 3760 O O . PRO B 1 232 ? 17.5 -10.062 -7.57 1 84.69 232 PRO B O 1
ATOM 3763 N N . ALA B 1 233 ? 17.438 -12.148 -8.406 1 85.44 233 ALA B N 1
ATOM 3764 C CA . ALA B 1 233 ? 16.203 -11.914 -9.148 1 85.44 233 ALA B CA 1
ATOM 3765 C C . ALA B 1 233 ? 15.039 -11.664 -8.211 1 85.44 233 ALA B C 1
ATOM 3767 O O . ALA B 1 233 ? 14.023 -11.094 -8.609 1 85.44 233 ALA B O 1
ATOM 3768 N N . LEU B 1 234 ? 15.219 -12.07 -6.965 1 87.38 234 LEU B N 1
ATOM 3769 C CA . LEU B 1 234 ? 14.156 -11.969 -5.969 1 87.38 234 LEU B CA 1
ATOM 3770 C C . LEU B 1 234 ? 14.312 -10.703 -5.133 1 87.38 234 LEU B C 1
ATOM 3772 O O . LEU B 1 234 ? 13.555 -10.484 -4.184 1 87.38 234 LEU B O 1
ATOM 3776 N N . SER B 1 235 ? 15.18 -9.797 -5.535 1 82.81 235 SER B N 1
ATOM 3777 C CA . SER B 1 235 ? 15.531 -8.672 -4.676 1 82.81 235 SER B CA 1
ATOM 3778 C C . SER B 1 235 ? 14.672 -7.449 -4.984 1 82.81 235 SER B C 1
ATOM 3780 O O . SER B 1 235 ? 14.648 -6.492 -4.207 1 82.81 235 SER B O 1
ATOM 3782 N N . ALA B 1 236 ? 13.945 -7.527 -6.082 1 74.75 236 ALA B N 1
ATOM 3783 C CA . ALA B 1 236 ? 13.227 -6.332 -6.512 1 74.75 236 ALA B CA 1
ATOM 3784 C C . ALA B 1 236 ? 12.195 -5.91 -5.469 1 74.75 236 ALA B C 1
ATOM 3786 O O . ALA B 1 236 ? 11.914 -4.719 -5.316 1 74.75 236 ALA B O 1
ATOM 3787 N N . PHE B 1 237 ? 11.695 -6.836 -4.664 1 73.38 237 PHE B N 1
ATOM 3788 C CA . PHE B 1 237 ? 10.641 -6.539 -3.701 1 73.38 237 PHE B CA 1
ATOM 3789 C C . PHE B 1 237 ? 11.062 -6.949 -2.295 1 73.38 237 PHE B C 1
ATOM 3791 O O . PHE B 1 237 ? 10.219 -7.066 -1.399 1 73.38 237 PHE B O 1
ATOM 3798 N N . ALA B 1 238 ? 12.383 -7.273 -2.172 1 71.94 238 ALA B N 1
ATOM 3799 C CA . ALA B 1 238 ? 12.922 -7.723 -0.892 1 71.94 238 ALA B CA 1
ATOM 3800 C C . ALA B 1 238 ? 13.906 -6.707 -0.323 1 71.94 238 ALA B C 1
ATOM 3802 O O . ALA B 1 238 ? 14.586 -6.008 -1.075 1 71.94 238 ALA B O 1
ATOM 3803 N N . ASN B 1 239 ? 13.953 -6.551 0.938 1 62.72 239 ASN B N 1
ATOM 3804 C CA . ASN B 1 239 ? 14.93 -5.688 1.591 1 62.72 239 ASN B CA 1
ATOM 3805 C C . ASN B 1 239 ? 16.359 -6.188 1.371 1 62.72 239 ASN B C 1
ATOM 3807 O O . ASN B 1 239 ? 16.578 -7.371 1.103 1 62.72 239 ASN B O 1
ATOM 3811 N N . SER B 1 240 ? 17.219 -5.289 1.446 1 62.44 240 SER B N 1
ATOM 3812 C CA . SER B 1 240 ? 18.625 -5.617 1.222 1 62.44 240 SER B CA 1
ATOM 3813 C C . SER B 1 240 ? 19.156 -6.523 2.324 1 62.44 240 SER B C 1
ATOM 3815 O O . SER B 1 240 ? 18.688 -6.477 3.461 1 62.44 240 SER B O 1
ATOM 3817 N N . ILE B 1 241 ? 19.922 -7.555 1.92 1 58.84 241 ILE B N 1
ATOM 3818 C CA . ILE B 1 241 ? 20.609 -8.43 2.869 1 58.84 241 ILE B CA 1
ATOM 3819 C C . ILE B 1 241 ? 21.734 -7.664 3.561 1 58.84 241 ILE B C 1
ATOM 3821 O O . ILE B 1 241 ? 22.609 -7.09 2.898 1 58.84 241 ILE B O 1
ATOM 3825 N N . PRO B 1 242 ? 21.516 -7.516 4.848 1 57.94 242 PRO B N 1
ATOM 3826 C CA . PRO B 1 242 ? 22.594 -6.828 5.551 1 57.94 242 PRO B CA 1
ATOM 3827 C C . PRO B 1 242 ? 23.922 -7.594 5.492 1 57.94 242 PRO B C 1
ATOM 3829 O O . PRO B 1 242 ? 23.922 -8.805 5.254 1 57.94 242 PRO B O 1
ATOM 3832 N N . GLU B 1 243 ? 24.969 -6.863 5.477 1 55.41 243 GLU B N 1
ATOM 3833 C CA . GLU B 1 243 ? 26.312 -7.426 5.469 1 55.41 243 GLU B CA 1
ATOM 3834 C C . GLU B 1 243 ? 26.516 -8.375 6.648 1 55.41 243 GLU B C 1
ATOM 3836 O O . GLU B 1 243 ? 27.188 -9.406 6.516 1 55.41 243 GLU B O 1
ATOM 3841 N N . SER B 1 244 ? 26.047 -7.902 7.836 1 56.34 244 SER B N 1
ATOM 3842 C CA . SER B 1 244 ? 26.297 -8.766 8.984 1 56.34 244 SER B CA 1
ATOM 3843 C C . SER B 1 244 ? 25.297 -9.914 9.047 1 56.34 244 SER B C 1
ATOM 3845 O O . SER B 1 244 ? 24.125 -9.742 8.672 1 56.34 244 SER B O 1
ATOM 3847 N N . GLN B 1 245 ? 25.734 -11.016 9.008 1 61.44 245 GLN B N 1
ATOM 3848 C CA . GLN B 1 245 ? 25.047 -12.281 8.797 1 61.44 245 GLN B CA 1
ATOM 3849 C C . GLN B 1 245 ? 24.266 -12.695 10.047 1 61.44 245 GLN B C 1
ATOM 3851 O O . GLN B 1 245 ? 24.719 -13.547 10.812 1 61.44 245 GLN B O 1
ATOM 3856 N N . PRO B 1 246 ? 23.25 -11.898 10.461 1 69.31 246 PRO B N 1
ATOM 3857 C CA . PRO B 1 246 ? 22.438 -12.406 11.57 1 69.31 246 PRO B CA 1
ATOM 3858 C C . PRO B 1 246 ? 21.641 -13.656 11.203 1 69.31 246 PRO B C 1
ATOM 3860 O O . PRO B 1 246 ? 21.578 -14.023 10.023 1 69.31 246 PRO B O 1
ATOM 3863 N N . VAL B 1 247 ? 21.344 -14.445 12.281 1 69 247 VAL B N 1
ATOM 3864 C CA . VAL B 1 247 ? 20.641 -15.719 12.18 1 69 247 VAL B CA 1
ATOM 3865 C C . VAL B 1 247 ? 19.516 -15.609 11.172 1 69 247 VAL B C 1
ATOM 3867 O O . VAL B 1 247 ? 19.234 -16.547 10.422 1 69 247 VAL B O 1
ATOM 3870 N N . TYR B 1 248 ? 19 -14.453 11.023 1 73.75 248 TYR B N 1
ATOM 3871 C CA . TYR B 1 248 ? 17.812 -14.312 10.188 1 73.75 248 TYR B CA 1
ATOM 3872 C C . TYR B 1 248 ? 18.188 -14.234 8.711 1 73.75 248 TYR B C 1
ATOM 3874 O O . TYR B 1 248 ? 17.312 -14.242 7.844 1 73.75 248 TYR B O 1
ATOM 3882 N N . THR B 1 249 ? 19.484 -14.344 8.492 1 73.69 249 THR B N 1
ATOM 3883 C CA . THR B 1 249 ? 19.906 -14.336 7.094 1 73.69 249 THR B CA 1
ATOM 3884 C C . THR B 1 249 ? 20.344 -15.727 6.656 1 73.69 249 THR B C 1
ATOM 3886 O O . THR B 1 249 ? 20.625 -15.961 5.477 1 73.69 249 THR B O 1
ATOM 3889 N N . GLU B 1 250 ? 20.281 -16.656 7.594 1 81.25 250 GLU B N 1
ATOM 3890 C CA . GLU B 1 250 ? 20.734 -18.016 7.297 1 81.25 250 GLU B CA 1
ATOM 3891 C C . GLU B 1 250 ? 19.688 -18.766 6.457 1 81.25 250 GLU B C 1
ATOM 3893 O O . GLU B 1 250 ? 18.484 -18.547 6.621 1 81.25 250 GLU B O 1
ATOM 3898 N N . PRO B 1 251 ? 20.156 -19.594 5.676 1 86.5 251 PRO B N 1
ATOM 3899 C CA . PRO B 1 251 ? 19.266 -20.312 4.766 1 86.5 251 PRO B CA 1
ATOM 3900 C C . PRO B 1 251 ? 18.203 -21.125 5.508 1 86.5 251 PRO B C 1
ATOM 3902 O O . PRO B 1 251 ? 17.047 -21.203 5.055 1 86.5 251 PRO B O 1
ATOM 3905 N N . TRP B 1 252 ? 18.578 -21.688 6.566 1 89.19 252 TRP B N 1
ATOM 3906 C CA . TRP B 1 252 ? 17.609 -22.5 7.285 1 89.19 252 TRP B CA 1
ATOM 3907 C C . TRP B 1 252 ? 16.469 -21.641 7.809 1 89.19 252 TRP B C 1
ATOM 3909 O O . TRP B 1 252 ? 15.312 -22.078 7.859 1 89.19 252 TRP B O 1
ATOM 3919 N N . PHE B 1 253 ? 16.75 -20.438 8.25 1 90.56 253 PHE B N 1
ATOM 3920 C CA . PHE B 1 253 ? 15.719 -19.516 8.695 1 90.56 253 PHE B CA 1
ATOM 3921 C C . PHE B 1 253 ? 14.797 -19.141 7.543 1 90.56 253 PHE B C 1
ATOM 3923 O O . PHE B 1 253 ? 13.578 -19.062 7.703 1 90.56 253 PHE B O 1
ATOM 3930 N N . GLY B 1 254 ? 15.398 -18.906 6.41 1 92.38 254 GLY B N 1
ATOM 3931 C CA . GLY B 1 254 ? 14.602 -18.641 5.227 1 92.38 254 GLY B CA 1
ATOM 3932 C C . GLY B 1 254 ? 13.648 -19.766 4.867 1 92.38 254 GLY B C 1
ATOM 3933 O O . GLY B 1 254 ? 12.5 -19.516 4.5 1 92.38 254 GLY B O 1
ATOM 3934 N N . ALA B 1 255 ? 14.172 -20.953 5.027 1 94.81 255 ALA B N 1
ATOM 3935 C CA . ALA B 1 255 ? 13.344 -22.125 4.734 1 94.81 255 ALA B CA 1
ATOM 3936 C C . ALA B 1 255 ? 12.148 -22.203 5.676 1 94.81 255 ALA B C 1
ATOM 3938 O O . ALA B 1 255 ? 11.031 -22.484 5.246 1 94.81 255 ALA B O 1
ATOM 3939 N N . LEU B 1 256 ? 12.383 -21.922 6.91 1 95.81 256 LEU B N 1
ATOM 3940 C CA . LEU B 1 256 ? 11.312 -21.953 7.902 1 95.81 256 LEU B CA 1
ATOM 3941 C C . LEU B 1 256 ? 10.266 -20.891 7.605 1 95.81 256 LEU B C 1
ATOM 3943 O O . LEU B 1 256 ? 9.062 -21.141 7.715 1 95.81 256 LEU B O 1
ATOM 3947 N N . VAL B 1 257 ? 10.727 -19.734 7.219 1 96.25 257 VAL B N 1
ATOM 3948 C CA . VAL B 1 257 ? 9.812 -18.625 6.938 1 96.25 257 VAL B CA 1
ATOM 3949 C C . VAL B 1 257 ? 8.977 -18.953 5.699 1 96.25 257 VAL B C 1
ATOM 3951 O O . VAL B 1 257 ? 7.762 -18.75 5.688 1 96.25 257 VAL B O 1
ATOM 3954 N N . VAL B 1 258 ? 9.586 -19.484 4.688 1 97.25 258 VAL B N 1
ATOM 3955 C CA . VAL B 1 258 ? 8.875 -19.844 3.467 1 97.25 258 VAL B CA 1
ATOM 3956 C C . VAL B 1 258 ? 7.836 -20.922 3.775 1 97.25 258 VAL B C 1
ATOM 3958 O O . VAL B 1 258 ? 6.688 -20.828 3.344 1 97.25 258 VAL B O 1
ATOM 3961 N N . LEU B 1 259 ? 8.273 -21.906 4.52 1 97.56 259 LEU B N 1
ATOM 3962 C CA . LEU B 1 259 ? 7.355 -22.969 4.895 1 97.56 259 LEU B CA 1
ATOM 3963 C C . LEU B 1 259 ? 6.168 -22.422 5.68 1 97.56 259 LEU B C 1
ATOM 3965 O O . LEU B 1 259 ? 5.031 -22.844 5.469 1 97.56 259 LEU B O 1
ATOM 3969 N N . ALA B 1 260 ? 6.422 -21.562 6.566 1 98.06 260 ALA B N 1
ATOM 3970 C CA . ALA B 1 260 ? 5.359 -20.953 7.355 1 98.06 260 ALA B CA 1
ATOM 3971 C C . ALA B 1 260 ? 4.363 -20.219 6.457 1 98.06 260 ALA B C 1
ATOM 3973 O O . ALA B 1 260 ? 3.152 -20.297 6.664 1 98.06 260 ALA B O 1
ATOM 3974 N N . TRP B 1 261 ? 4.879 -19.531 5.43 1 98.12 261 TRP B N 1
ATOM 3975 C CA . TRP B 1 261 ? 4.023 -18.766 4.535 1 98.12 261 TRP B CA 1
ATOM 3976 C C . TRP B 1 261 ? 3.207 -19.688 3.635 1 98.12 261 TRP B C 1
ATOM 3978 O O . TRP B 1 261 ? 2.139 -19.312 3.152 1 98.12 261 TRP B O 1
ATOM 3988 N N . VAL B 1 262 ? 3.678 -20.875 3.41 1 98.12 262 VAL B N 1
ATOM 3989 C CA . VAL B 1 262 ? 2.945 -21.844 2.586 1 98.12 262 VAL B CA 1
ATOM 3990 C C . VAL B 1 262 ? 1.866 -22.516 3.424 1 98.12 262 VAL B C 1
ATOM 3992 O O . VAL B 1 262 ? 0.743 -22.719 2.957 1 98.12 262 VAL B O 1
ATOM 3995 N N . VAL B 1 263 ? 2.133 -22.766 4.668 1 98.12 263 VAL B N 1
ATOM 3996 C CA . VAL B 1 263 ? 1.285 -23.641 5.469 1 98.12 263 VAL B CA 1
ATOM 3997 C C . VAL B 1 263 ? 0.308 -22.797 6.293 1 98.12 263 VAL B C 1
ATOM 3999 O O . VAL B 1 263 ? -0.886 -23.109 6.348 1 98.12 263 VAL B O 1
ATOM 4002 N N . LEU B 1 264 ? 0.698 -21.734 6.844 1 98.19 264 LEU B N 1
ATOM 4003 C CA . LEU B 1 264 ? -0.076 -21.047 7.863 1 98.19 264 LEU B CA 1
ATOM 4004 C C . LEU B 1 264 ? -1.314 -20.391 7.254 1 98.19 264 LEU B C 1
ATOM 4006 O O . LEU B 1 264 ? -2.414 -20.516 7.801 1 98.19 264 LEU B O 1
ATOM 4010 N N . PRO B 1 265 ? -1.16 -19.719 6.129 1 98.38 265 PRO B N 1
ATOM 4011 C CA . PRO B 1 265 ? -2.361 -19.062 5.621 1 98.38 265 PRO B CA 1
ATOM 4012 C C . PRO B 1 265 ? -3.469 -20.031 5.246 1 98.38 265 PRO B C 1
ATOM 4014 O O . PRO B 1 265 ? -4.633 -19.828 5.598 1 98.38 265 PRO B O 1
ATOM 4017 N N . VAL B 1 266 ? -3.129 -21.094 4.578 1 98.06 266 VAL B N 1
ATOM 4018 C CA . VAL B 1 266 ? -4.137 -22.062 4.16 1 98.06 266 VAL B CA 1
ATOM 4019 C C . VAL B 1 266 ? -4.715 -22.766 5.383 1 98.06 266 VAL B C 1
ATOM 4021 O O . VAL B 1 266 ? -5.918 -23.031 5.445 1 98.06 266 VAL B O 1
ATOM 4024 N N . THR B 1 267 ? -3.902 -23.031 6.398 1 98.38 267 THR B N 1
ATOM 4025 C CA . THR B 1 267 ? -4.367 -23.672 7.621 1 98.38 267 THR B CA 1
ATOM 4026 C C . THR B 1 267 ? -5.273 -22.734 8.414 1 98.38 267 THR B C 1
ATOM 4028 O O . THR B 1 267 ? -6.293 -23.172 8.953 1 98.38 267 THR B O 1
ATOM 4031 N N . ALA B 1 268 ? -4.918 -21.5 8.492 1 98 268 ALA B N 1
ATOM 4032 C CA . ALA B 1 268 ? -5.762 -20.516 9.172 1 98 268 ALA B CA 1
ATOM 4033 C C . ALA B 1 268 ? -7.125 -20.406 8.5 1 98 268 ALA B C 1
ATOM 4035 O O . ALA B 1 268 ? -8.156 -20.312 9.172 1 98 268 ALA B O 1
ATOM 4036 N N . GLY B 1 269 ? -7.082 -20.328 7.16 1 97.44 269 GLY B N 1
ATOM 4037 C CA . GLY B 1 269 ? -8.344 -20.312 6.43 1 97.44 269 GLY B CA 1
ATOM 4038 C C . GLY B 1 269 ? -9.188 -21.547 6.676 1 97.44 269 GLY B C 1
ATOM 4039 O O . GLY B 1 269 ? -10.406 -21.453 6.867 1 97.44 269 GLY B O 1
ATOM 4040 N N . TYR B 1 270 ? -8.578 -22.688 6.738 1 97.19 270 TYR B N 1
ATOM 4041 C CA . TYR B 1 270 ? -9.273 -23.938 7.008 1 97.19 270 TYR B CA 1
ATOM 4042 C C . TYR B 1 270 ? -9.906 -23.922 8.391 1 97.19 270 TYR B C 1
ATOM 4044 O O . TYR B 1 270 ? -11.07 -24.312 8.555 1 97.19 270 TYR B O 1
ATOM 4052 N N . LEU B 1 271 ? -9.164 -23.453 9.383 1 97.19 271 LEU B N 1
ATOM 4053 C CA . LEU B 1 271 ? -9.656 -23.438 10.758 1 97.19 271 LEU B CA 1
ATOM 4054 C C . LEU B 1 271 ? -10.852 -22.484 10.883 1 97.19 271 LEU B C 1
ATOM 4056 O O . LEU B 1 271 ? -11.789 -22.766 11.633 1 97.19 271 LEU B O 1
ATOM 4060 N N . LYS B 1 272 ? -10.812 -21.469 10.133 1 96.19 272 LYS B N 1
ATOM 4061 C CA . LYS B 1 272 ? -11.938 -20.547 10.148 1 96.19 272 LYS B CA 1
ATOM 4062 C C . LYS B 1 272 ? -13.156 -21.141 9.453 1 96.19 272 LYS B C 1
ATOM 4064 O O . LYS B 1 272 ? -14.289 -20.984 9.922 1 96.19 272 LYS B O 1
ATOM 4069 N N . LEU B 1 273 ? -12.906 -21.812 8.383 1 94.69 273 LEU B N 1
ATOM 4070 C CA . LEU B 1 273 ? -13.984 -22.453 7.637 1 94.69 273 LEU B CA 1
ATOM 4071 C C . LEU B 1 273 ? -14.609 -23.578 8.445 1 94.69 273 LEU B C 1
ATOM 4073 O O . LEU B 1 273 ? -15.828 -23.781 8.414 1 94.69 273 LEU B O 1
ATOM 4077 N N . ARG B 1 274 ? -13.805 -24.234 9.117 1 93.38 274 ARG B N 1
ATOM 4078 C CA . ARG B 1 274 ? -14.258 -25.359 9.938 1 93.38 274 ARG B CA 1
ATOM 4079 C C . ARG B 1 274 ? -15.203 -24.875 11.039 1 93.38 274 ARG B C 1
ATOM 4081 O O . ARG B 1 274 ? -16.141 -25.594 11.398 1 93.38 274 ARG B O 1
ATOM 4088 N N . GLY B 1 275 ? -15.016 -23.656 11.516 1 89.88 275 GLY B N 1
ATOM 4089 C CA . GLY B 1 275 ? -15.844 -23.109 12.578 1 89.88 275 GLY B CA 1
ATOM 4090 C C . GLY B 1 275 ? -17.062 -22.375 12.07 1 89.88 275 GLY B C 1
ATOM 4091 O O . GLY B 1 275 ? -17.922 -21.984 12.859 1 89.88 275 GLY B O 1
ATOM 4092 N N . ALA B 1 276 ? -17.156 -22.234 10.82 1 86.44 276 ALA B N 1
ATOM 4093 C CA . ALA B 1 276 ? -18.25 -21.453 10.242 1 86.44 276 ALA B CA 1
ATOM 4094 C C . ALA B 1 276 ? -19.484 -22.312 10.016 1 86.44 276 ALA B C 1
ATOM 4096 O O . ALA B 1 276 ? -19.359 -23.516 9.75 1 86.44 276 ALA B O 1
ATOM 4097 N N . ASP B 1 277 ? -20.656 -21.625 10.297 1 75.06 277 ASP B N 1
ATOM 4098 C CA . ASP B 1 277 ? -21.922 -22.281 10.016 1 75.06 277 ASP B CA 1
ATOM 4099 C C . ASP B 1 277 ? -22.281 -22.156 8.539 1 75.06 277 ASP B C 1
ATOM 4101 O O . ASP B 1 277 ? -22.328 -21.062 7.992 1 75.06 277 ASP B O 1
ATOM 4105 N N . LEU B 1 278 ? -22.141 -23.219 7.863 1 69.94 278 LEU B N 1
ATOM 4106 C CA . LEU B 1 278 ? -22.453 -23.172 6.438 1 69.94 278 LEU B CA 1
ATOM 4107 C C . LEU B 1 278 ? -23.953 -23.281 6.207 1 69.94 278 LEU B C 1
ATOM 4109 O O . LEU B 1 278 ? -24.672 -23.906 6.988 1 69.94 278 LEU B O 1
#

Secondary structure (DSSP, 8-state):
--HHHHHHHHHHHHHTTSHHHHHHHHHHHHHHHHHHHHHHH-GGG--TTHHHHHHHHHIIIIIHHHHHHHHTTHHHHHHHHTHHHHHHHTT--HHHHHHHHHHHHHHHHHHHHHHHHHHHHHHHHHTT----HHHHHHHHHHHHHHHHHHHHHHHHHHHH-SSHHHHHHHHHHHHHIIIIIGGGHHHHHHHHHTTSSPPPSSPPHHHHHHHTTSHHHHHHHHHTTT-TTTGGGGGGGS----SS--GGGSHHHHHHHHHHHHHHHHHHHHHHHHHS--/--HHHHHHHHHHHHHTTSHHHHHHHHHHHHHHHHHHHHHHHSGGG--TTHHHHHHHHHIIIIIHHHHHHHHTTHHHHHHHHTHHHHHHHTT--HHHHHHHHHHHHHHHHHHHHHHHHHHHHHHHHHTT----HHHHHHHHHHHHHHHHHHHHHHHHHHHH-SSHHHHHHHHHHHHHIIIIIGGGHHHHHHHHHTTSS---SPPPHHHHHHHTTSHHHHHHHHHTTT-TTTGGGGGGGS----SS--GGGSHHHHHHHHHHHHHHHHHHHHHHHHHS--

Foldseek 3Di:
DPLLQVLLVVLLVVLVPDPLLVVLLVVLQVQLLVLLVVCLVCQVPADQQSLLQSLLLVCLPSVLVSLQVSQLQQAQVCVVVVVVVVVVVPPDDLVSNLSSNLNNSLVNSLVSSLNSSVSNQVSNVVSPHHHHPQNSVVSSVLSSLSSLLLNLQSSLLNLQDNHSVSSSCRSVVVVCCLQPVQLCVLQVVQCVVVVNDRDDDDRDPVSVLSLLLRLLNLSLLLCCVVCVPRSVSSPNRGDDDDPDCPPSSHNVVSVVSSVCSNPVSSVNSSVNNVPDDD/DPLLQVLLVVLLVVLVPDPLLVVLLVVLQVQLLVLLVVCLVCQVPADQQSLLQSLLLVCLPSVLVSLQVSQLQQAQVCVVVVVVVVVVVPPDDLVSNLSSNLNNSLVNSLVSSLNSSVSNQVSNVVSPHHHHPQSSVVSSVLSSLSSLLLNLQSSLLNLQDNHSVSSSCRSVVVVCCLQPVQLCVLQVVVCVVVVNDRDPDDRDPVSVLSLLLRLLNLSLLLCCVVCVPRSVSSPNRGDDDDPDCPPSSHNVVSVVSSVCSNPVSSVNSSVNNVPDDD

Radius of gyration: 26.65 Å; Cα contacts (8 Å, |Δi|>4): 894; chains: 2; bounding box: 62×76×60 Å

Nearest PDB structures (foldseek):
  7znq-assembly1_Y  TM=7.898E-01  e=6.617E-09  Stutzerimonas stutzeri ATCC 14405 = CCUG 16156
  7znq-assembly1_y  TM=8.359E-01  e=2.364E-08  Stutzerimonas stutzeri ATCC 14405 = CCUG 16156
  7o0z-assembly1_D  TM=7.969E-01  e=8.446E-08  Stutzerimonas stutzeri ATCC 14405 = CCUG 16156
  7o0y-assembly1_E  TM=7.824E-01  e=2.149E-07  Stutzerimonas stutzeri ATCC 14405 = CCUG 16156
  7o0z-assembly1_E  TM=7.827E-01  e=3.017E-07  Stutzerimonas stutzeri ATCC 14405 = CCUG 16156

pLDDT: mean 90.66, std 8.82, range [55.41, 98.75]